Protein AF-A0A966M4C4-F1 (afdb_monomer)

Sequence (434 aa):
MLRVFVLSLILLPLNIVADAFLSSPKLSLNSQGERVIEFKIQSARISDEDIILKEYKSNELLNQENISYTLLEDFSSYKTYSIVLNNSYDGNYFNFKLVIEDQISKDIFIFLPSKLKSSSKKPKPTQVYKPAIIEKSNDVPPMEILPAAKEIKKELRVIKANEITTMWSLASNIKTDMSDASIYQIMWSIYLGNKNAFIDGNINLVRNDKDLIIPSYSSIYETSHTEAKASILAMNESYSLSIAPAVKSLLVLTAPKIIEAPEQKVKEIVDEDEAKQLDINNEELNDPADIIKNNTKTLEMAFESKVAEELIKETEDIKPADVQEFGLMDLLFVAFVSILSGILIAIQLKSRQTKKIDYDFDEAPDTSSSVAGLPKGLSITNNEEEQQLDLAVTYFEMGDLENSKSILDELMKSSQSDKIKNNAKALLDKFSEK

pLDDT: mean 70.73, std 21.39, range [30.19, 95.62]

Structure (mmCIF, N/CA/C/O backbone):
data_AF-A0A966M4C4-F1
#
_entry.id   AF-A0A966M4C4-F1
#
loop_
_atom_site.group_PDB
_atom_site.id
_atom_site.type_symbol
_atom_site.label_atom_id
_atom_site.label_alt_id
_atom_site.label_comp_id
_atom_site.label_asym_id
_atom_site.label_entity_id
_atom_site.label_seq_id
_atom_site.pdbx_PDB_ins_code
_atom_site.Cartn_x
_atom_site.Cartn_y
_atom_site.Cartn_z
_atom_site.occupancy
_atom_site.B_iso_or_equiv
_atom_site.auth_seq_id
_atom_site.auth_comp_id
_atom_site.auth_asym_id
_atom_site.auth_atom_id
_atom_site.pdbx_PDB_model_num
ATOM 1 N N . MET A 1 1 ? -69.448 38.906 -26.315 1.00 36.81 1 MET A N 1
ATOM 2 C CA . MET A 1 1 ? -68.223 38.260 -26.834 1.00 36.81 1 MET A CA 1
ATOM 3 C C . MET A 1 1 ? -67.236 38.162 -25.683 1.00 36.81 1 MET A C 1
ATOM 5 O O . MET A 1 1 ? -66.702 39.175 -25.259 1.00 36.81 1 MET A O 1
ATOM 9 N N . LEU A 1 2 ? -67.120 36.968 -25.106 1.00 46.09 2 LEU A N 1
ATOM 10 C CA . LEU A 1 2 ? -66.288 36.638 -23.948 1.00 46.09 2 LEU A CA 1
ATOM 11 C C . LEU A 1 2 ? -64.998 35.982 -24.454 1.00 46.09 2 LEU A C 1
ATOM 13 O O . LEU A 1 2 ? -65.111 35.062 -25.262 1.00 46.09 2 LEU A O 1
ATOM 17 N N . ARG A 1 3 ? -63.833 36.419 -23.950 1.00 43.06 3 ARG A N 1
ATOM 18 C CA . ARG A 1 3 ? -62.638 35.616 -23.591 1.00 43.06 3 ARG A CA 1
ATOM 19 C C . ARG A 1 3 ? -61.363 36.455 -23.712 1.00 43.06 3 ARG A C 1
ATOM 21 O O . ARG A 1 3 ? -60.938 36.785 -24.810 1.00 43.06 3 ARG A O 1
ATOM 28 N N . VAL A 1 4 ? -60.713 36.698 -22.577 1.00 45.41 4 VAL A N 1
ATOM 29 C CA . VAL A 1 4 ? -59.264 36.914 -22.514 1.00 45.41 4 VAL A CA 1
ATOM 30 C C . VAL A 1 4 ? -58.734 35.862 -21.549 1.00 45.41 4 VAL A C 1
ATOM 32 O O . VAL A 1 4 ? -59.106 35.837 -20.380 1.00 45.41 4 VAL A O 1
ATOM 35 N N . PHE A 1 5 ? -57.947 34.936 -22.088 1.00 51.53 5 PHE A N 1
ATOM 36 C CA . PHE A 1 5 ? -57.246 33.887 -21.358 1.00 51.53 5 PHE A CA 1
ATOM 37 C C . PHE A 1 5 ? -55.832 34.418 -21.096 1.00 51.53 5 PHE A C 1
ATOM 39 O O . PHE A 1 5 ? -55.098 34.668 -22.049 1.00 51.53 5 PHE A O 1
ATOM 46 N N . VAL A 1 6 ? -55.455 34.618 -19.833 1.00 48.72 6 VAL A N 1
ATOM 47 C CA . VAL A 1 6 ? -54.063 34.898 -19.455 1.00 48.72 6 VAL A CA 1
ATOM 48 C C . VAL A 1 6 ? -53.467 33.593 -18.947 1.00 48.72 6 VAL A C 1
ATOM 50 O O . VAL A 1 6 ? -53.806 33.119 -17.866 1.00 48.72 6 VAL A O 1
ATOM 53 N N . LEU A 1 7 ? -52.614 32.992 -19.773 1.00 48.59 7 LEU A N 1
ATOM 54 C CA . LEU A 1 7 ? -51.811 31.823 -19.442 1.00 48.59 7 LEU A CA 1
ATOM 55 C C . LEU A 1 7 ? -50.504 32.325 -18.803 1.00 48.59 7 LEU A C 1
ATOM 57 O O . LEU A 1 7 ? -49.632 32.824 -19.509 1.00 48.59 7 LEU A O 1
ATOM 61 N N . SER A 1 8 ? -50.378 32.236 -17.477 1.00 47.16 8 SER A N 1
ATOM 62 C CA . SER A 1 8 ? -49.096 32.443 -16.791 1.00 47.16 8 SER A CA 1
ATOM 63 C C . SER A 1 8 ? -48.420 31.087 -16.615 1.00 47.16 8 SER A C 1
ATOM 65 O O . SER A 1 8 ? -48.888 30.239 -15.855 1.00 47.16 8 SER A O 1
ATOM 67 N N . LEU A 1 9 ? -47.362 30.861 -17.392 1.00 51.16 9 LEU A N 1
ATOM 68 C CA . LEU A 1 9 ? -46.548 29.653 -17.376 1.00 51.16 9 LEU A CA 1
ATOM 69 C C . LEU A 1 9 ? -45.576 29.738 -16.188 1.00 51.16 9 LEU A C 1
ATOM 71 O O . LEU A 1 9 ? -44.641 30.537 -16.195 1.00 51.16 9 LEU A O 1
ATOM 75 N N . ILE A 1 10 ? -45.816 28.933 -15.154 1.00 52.44 10 ILE A N 1
ATOM 76 C CA . ILE A 1 10 ? -44.923 28.790 -14.000 1.00 52.44 10 ILE A CA 1
ATOM 77 C C . ILE A 1 10 ? -43.697 27.986 -14.453 1.00 52.44 10 ILE A C 1
ATOM 79 O O . ILE A 1 10 ? -43.761 26.768 -14.605 1.00 52.44 10 ILE A O 1
ATOM 83 N N . LEU A 1 11 ? -42.581 28.675 -14.691 1.00 44.50 11 LEU A N 1
ATOM 84 C CA . LEU A 1 11 ? -41.256 28.073 -14.851 1.00 44.50 11 LEU A CA 1
ATOM 85 C C . LEU A 1 11 ? -40.671 27.825 -13.453 1.00 44.50 11 LEU A C 1
ATOM 87 O O . LEU A 1 11 ? -40.121 28.733 -12.835 1.00 44.50 11 LEU A O 1
ATOM 91 N N . LEU A 1 12 ? -40.816 26.604 -12.940 1.00 46.06 12 LEU A N 1
ATOM 92 C CA . LEU A 1 12 ? -40.075 26.135 -11.766 1.00 46.06 12 LEU A CA 1
ATOM 93 C C . LEU A 1 12 ? -38.690 25.642 -12.224 1.00 46.06 12 LEU A C 1
ATOM 95 O O . LEU A 1 12 ? -38.636 24.716 -13.037 1.00 46.06 12 LEU A O 1
ATOM 99 N N . PRO A 1 13 ? -37.571 26.216 -11.740 1.00 43.03 13 PRO A N 1
ATOM 100 C CA . PRO A 1 13 ? -36.257 25.646 -11.995 1.00 43.03 13 PRO A CA 1
ATOM 101 C C . PRO A 1 13 ? -36.128 24.333 -11.214 1.00 43.03 13 PRO A C 1
ATOM 103 O O . PRO A 1 13 ? -36.072 24.320 -9.985 1.00 43.03 13 PRO A O 1
ATOM 106 N N . LEU A 1 14 ? -36.091 23.214 -11.936 1.00 47.03 14 LEU A N 1
ATOM 107 C CA . LEU A 1 14 ? -35.661 21.930 -11.392 1.00 47.03 14 LEU A CA 1
ATOM 108 C C . LEU A 1 14 ? -34.155 22.028 -11.119 1.00 47.03 14 LEU A C 1
ATOM 110 O O . LEU A 1 14 ? -33.346 21.975 -12.044 1.00 47.03 14 LEU A O 1
ATOM 114 N N . ASN A 1 15 ? -33.776 22.205 -9.853 1.00 41.12 15 ASN A N 1
ATOM 115 C CA . ASN A 1 15 ? -32.393 22.024 -9.429 1.00 41.12 15 ASN A CA 1
ATOM 116 C C . ASN A 1 15 ? -32.088 20.523 -9.467 1.00 41.12 15 ASN A C 1
ATOM 118 O O . ASN A 1 15 ? -32.506 19.773 -8.589 1.00 41.12 15 ASN A O 1
ATOM 122 N N . ILE A 1 16 ? -31.397 20.085 -10.516 1.00 52.75 16 ILE A N 1
ATOM 123 C CA . ILE A 1 16 ? -30.796 18.753 -10.577 1.00 52.75 16 ILE A CA 1
ATOM 124 C C . ILE A 1 16 ? -29.591 18.796 -9.632 1.00 52.75 16 ILE A C 1
ATOM 126 O O . ILE A 1 16 ? -28.556 19.365 -9.973 1.00 52.75 16 ILE A O 1
ATOM 130 N N . VAL A 1 17 ? -29.750 18.261 -8.422 1.00 50.97 17 VAL A N 1
ATOM 131 C CA . VAL A 1 17 ? -28.631 18.015 -7.507 1.00 50.97 17 VAL A CA 1
ATOM 132 C C . VAL A 1 17 ? -27.940 16.750 -8.004 1.00 50.97 17 VAL A C 1
ATOM 134 O O . VAL A 1 17 ? -28.539 15.677 -8.013 1.00 50.97 17 VAL A O 1
ATOM 137 N N . ALA A 1 18 ? -26.717 16.889 -8.508 1.00 51.78 18 ALA A N 1
ATOM 138 C CA . ALA A 1 18 ? -25.854 15.746 -8.760 1.00 51.78 18 ALA A CA 1
ATOM 139 C C . ALA A 1 18 ? -25.181 15.380 -7.433 1.00 51.78 18 ALA A C 1
ATOM 141 O O . ALA A 1 18 ? -24.533 16.243 -6.844 1.00 51.78 18 ALA A O 1
ATOM 142 N N . ASP A 1 19 ? -25.341 14.138 -6.970 1.00 60.06 19 ASP A N 1
ATOM 143 C CA . ASP A 1 19 ? -24.569 13.621 -5.837 1.00 60.06 19 ASP A CA 1
ATOM 144 C C . ASP A 1 19 ? -23.073 13.746 -6.155 1.00 60.06 19 ASP A C 1
ATOM 146 O O . ASP A 1 19 ? -22.609 13.262 -7.194 1.00 60.06 19 ASP A O 1
ATOM 150 N N . ALA A 1 20 ? -22.307 14.400 -5.279 1.00 68.25 20 ALA A N 1
ATOM 151 C CA . ALA A 1 20 ? -20.859 14.422 -5.410 1.00 68.25 20 ALA A CA 1
ATOM 152 C C . ALA A 1 20 ? -20.290 13.008 -5.216 1.00 68.25 20 ALA A C 1
ATOM 154 O O . ALA A 1 20 ? -20.501 12.363 -4.187 1.00 68.25 20 ALA A O 1
ATOM 155 N N . PHE A 1 21 ? -19.508 12.535 -6.189 1.00 82.25 21 PHE A N 1
ATOM 156 C CA . PHE A 1 21 ? -18.785 11.267 -6.074 1.00 82.25 21 PHE A CA 1
ATOM 157 C C . PHE A 1 21 ? -17.335 11.505 -5.654 1.00 82.25 21 PHE A C 1
ATOM 159 O O . PHE A 1 21 ? -16.600 12.244 -6.310 1.00 82.25 21 PHE A O 1
ATOM 166 N N . LEU A 1 22 ? -16.916 10.828 -4.582 1.00 89.06 22 LEU A N 1
ATOM 167 C CA . LEU A 1 22 ? -15.533 10.788 -4.105 1.00 89.06 22 LEU A CA 1
ATOM 168 C C . LEU A 1 22 ? -14.863 9.476 -4.530 1.00 89.06 22 LEU A C 1
ATOM 170 O O . LEU A 1 22 ? -15.361 8.397 -4.193 1.00 89.06 22 LEU A O 1
ATOM 174 N N . SER A 1 23 ? -13.726 9.559 -5.222 1.00 90.25 23 SER A N 1
ATOM 175 C CA . SER A 1 23 ? -12.918 8.386 -5.571 1.00 90.25 23 SER A CA 1
ATOM 176 C C . SER A 1 23 ? -12.202 7.783 -4.362 1.00 90.25 23 SER A C 1
ATOM 178 O O . SER A 1 23 ? -12.047 8.412 -3.316 1.00 90.25 23 SER A O 1
ATOM 180 N N . SER A 1 24 ? -11.670 6.573 -4.532 1.00 88.94 24 SER A N 1
ATOM 181 C CA . SER A 1 24 ? -10.646 6.045 -3.629 1.00 88.94 24 SER A CA 1
ATOM 182 C C . SER A 1 24 ? -9.405 6.958 -3.606 1.00 88.94 24 SER A C 1
ATOM 184 O O . SER A 1 24 ? -9.109 7.589 -4.630 1.00 88.94 24 SER A O 1
ATOM 186 N N . PRO A 1 25 ? -8.682 7.022 -2.472 1.00 93.12 25 PRO A N 1
ATOM 187 C CA . PRO A 1 25 ? -7.462 7.810 -2.349 1.00 93.12 25 PRO A CA 1
ATOM 188 C C . PRO A 1 25 ? -6.339 7.226 -3.206 1.00 93.12 25 PRO A C 1
ATOM 190 O O . PRO A 1 25 ? -6.104 6.016 -3.209 1.00 93.12 25 PRO A O 1
ATOM 193 N N . LYS A 1 26 ? -5.600 8.097 -3.886 1.00 94.12 26 LYS A N 1
ATOM 194 C CA . LYS A 1 26 ? -4.348 7.772 -4.561 1.00 94.12 26 LYS A CA 1
ATOM 195 C C . LYS A 1 26 ? -3.187 8.291 -3.722 1.00 94.12 26 LYS A C 1
ATOM 197 O O . LYS A 1 26 ? -3.125 9.469 -3.388 1.00 94.12 26 LYS A O 1
ATOM 202 N N . LEU A 1 27 ? -2.262 7.396 -3.398 1.00 93.00 27 LEU A N 1
ATOM 203 C CA . LEU A 1 27 ? -1.101 7.702 -2.572 1.00 93.00 27 LEU A CA 1
ATOM 204 C C . LEU A 1 27 ? 0.145 7.855 -3.429 1.00 93.00 27 LEU A C 1
ATOM 206 O O . LEU A 1 27 ? 0.403 7.039 -4.315 1.00 93.00 27 LEU A O 1
ATOM 210 N N . SER A 1 28 ? 0.936 8.885 -3.152 1.00 91.56 28 SER A N 1
ATOM 211 C CA . SER A 1 28 ? 2.214 9.097 -3.829 1.00 91.56 28 SER A CA 1
ATOM 212 C C . SER A 1 28 ? 3.200 9.889 -2.970 1.00 91.56 28 SER A C 1
ATOM 214 O O . SER A 1 28 ? 2.861 10.351 -1.880 1.00 91.56 28 SER A O 1
ATOM 216 N N . LEU A 1 29 ? 4.433 10.021 -3.463 1.00 89.62 29 LEU A N 1
ATOM 217 C CA . LEU A 1 29 ? 5.440 10.928 -2.920 1.00 89.62 29 LEU A CA 1
ATOM 218 C C . LEU A 1 29 ? 5.648 12.070 -3.915 1.00 89.62 29 LEU A C 1
ATOM 220 O O . LEU A 1 29 ? 5.792 11.813 -5.114 1.00 89.62 29 LEU A O 1
ATOM 224 N N . ASN A 1 30 ? 5.678 13.312 -3.434 1.00 86.69 30 ASN A N 1
ATOM 225 C CA . ASN A 1 30 ? 6.023 14.449 -4.284 1.00 86.69 30 ASN A CA 1
ATOM 226 C C . ASN A 1 30 ? 7.547 14.535 -4.511 1.00 86.69 30 ASN A C 1
ATOM 228 O O . ASN A 1 30 ? 8.328 13.740 -3.984 1.00 86.69 30 ASN A O 1
ATOM 232 N N . SER A 1 31 ? 7.996 15.527 -5.285 1.00 84.31 31 SER A N 1
ATOM 233 C CA . SER A 1 31 ? 9.425 15.726 -5.570 1.00 84.31 31 SER A CA 1
ATOM 234 C C . SER A 1 31 ? 10.279 16.032 -4.331 1.00 84.31 31 SER A C 1
ATOM 236 O O . SER A 1 31 ? 11.495 15.895 -4.396 1.00 84.31 31 SER A O 1
ATOM 238 N N . GLN 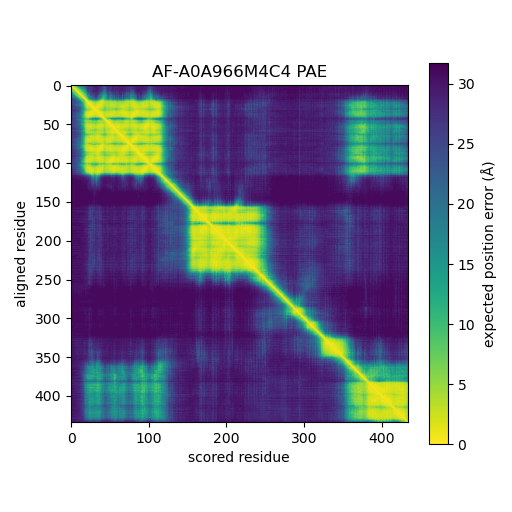A 1 32 ? 9.661 16.457 -3.224 1.00 84.06 32 GLN A N 1
ATOM 239 C CA . GLN A 1 32 ? 10.311 16.732 -1.937 1.00 84.06 32 GLN A CA 1
ATOM 240 C C . GLN A 1 32 ? 10.278 15.524 -0.984 1.00 84.06 32 GLN A C 1
ATOM 242 O O . GLN A 1 32 ? 10.713 15.628 0.163 1.00 84.06 32 GLN A O 1
ATOM 247 N N . GLY A 1 33 ? 9.753 14.379 -1.435 1.00 83.25 33 GLY A N 1
ATOM 248 C CA . GLY A 1 33 ? 9.577 13.188 -0.604 1.00 83.25 33 GLY A CA 1
ATOM 249 C C . GLY A 1 33 ? 8.435 13.294 0.413 1.00 83.25 33 GLY A C 1
ATOM 250 O O . GLY A 1 33 ? 8.316 12.420 1.273 1.00 83.25 33 GLY A O 1
ATOM 251 N N . GLU A 1 34 ? 7.589 14.325 0.321 1.00 89.50 34 GLU A N 1
ATOM 252 C CA . GLU A 1 34 ? 6.391 14.451 1.151 1.00 89.50 34 GLU A CA 1
ATOM 253 C C . GLU A 1 34 ? 5.305 13.502 0.649 1.00 89.50 34 GLU A C 1
ATOM 255 O O . GLU A 1 34 ? 5.191 13.213 -0.547 1.00 89.50 34 GLU A O 1
ATOM 260 N N . ARG A 1 35 ? 4.484 13.017 1.577 1.00 92.56 35 ARG A N 1
ATOM 261 C CA . ARG A 1 35 ? 3.415 12.063 1.281 1.00 92.56 35 ARG A CA 1
ATOM 262 C C . ARG A 1 35 ? 2.167 12.807 0.836 1.00 92.56 35 ARG A C 1
ATOM 264 O O . ARG A 1 35 ? 1.717 13.711 1.533 1.00 92.56 35 ARG A O 1
ATOM 271 N N . VAL A 1 36 ? 1.615 12.398 -0.301 1.00 95.06 36 VAL A N 1
ATOM 272 C CA . VAL A 1 36 ? 0.445 13.018 -0.929 1.00 95.06 36 VAL A CA 1
ATOM 273 C C . VAL A 1 36 ? -0.710 12.026 -0.942 1.00 95.06 36 VAL A C 1
ATOM 275 O O . VAL A 1 36 ? -0.560 10.907 -1.443 1.00 95.06 36 VAL A O 1
ATOM 278 N N . ILE A 1 37 ? -1.855 12.458 -0.412 1.00 95.62 37 ILE A N 1
ATOM 279 C CA . ILE A 1 37 ? -3.134 11.746 -0.456 1.00 95.62 37 ILE A CA 1
ATOM 280 C C . ILE A 1 37 ? -4.061 12.512 -1.403 1.00 95.62 37 ILE A C 1
ATOM 282 O O . ILE A 1 37 ? -4.521 13.595 -1.058 1.00 95.62 37 ILE A O 1
ATOM 286 N N . GLU A 1 38 ? -4.329 11.965 -2.585 1.00 95.50 38 GLU A N 1
ATOM 287 C CA . GLU A 1 38 ? -5.133 12.608 -3.634 1.00 95.50 38 GLU A CA 1
ATOM 288 C C . GLU A 1 38 ? -6.503 11.930 -3.777 1.00 95.50 38 GLU A C 1
ATOM 290 O O . GLU A 1 38 ? -6.597 10.707 -3.901 1.00 95.50 38 GLU A O 1
ATOM 295 N N . PHE A 1 39 ? -7.568 12.725 -3.823 1.00 93.44 39 PHE A N 1
ATOM 296 C CA . PHE A 1 39 ? -8.930 12.296 -4.132 1.00 93.44 39 PHE A CA 1
ATOM 297 C C . PHE A 1 39 ? -9.411 12.960 -5.411 1.00 93.44 39 PHE A C 1
ATOM 299 O O . PHE A 1 39 ? -9.146 14.136 -5.633 1.00 93.44 39 PHE A O 1
ATOM 306 N N . LYS A 1 40 ? -10.194 12.248 -6.220 1.00 92.75 40 LYS A N 1
ATOM 307 C CA . LYS A 1 40 ? -10.980 12.853 -7.297 1.00 92.75 40 LYS A CA 1
ATOM 308 C C . LYS A 1 40 ? -12.403 13.069 -6.814 1.00 92.75 40 LYS A C 1
ATOM 310 O O . LYS A 1 40 ? -13.040 12.133 -6.328 1.00 92.75 40 LYS A O 1
ATOM 315 N N . ILE A 1 41 ? -12.893 14.287 -6.985 1.00 90.19 41 ILE A N 1
ATOM 316 C CA . ILE A 1 41 ? -14.248 14.689 -6.637 1.00 90.19 41 ILE A CA 1
ATOM 317 C C . ILE A 1 41 ? -14.975 15.067 -7.924 1.00 90.19 41 ILE A C 1
ATOM 319 O O . ILE A 1 41 ? -14.596 16.005 -8.626 1.00 90.19 41 ILE A O 1
ATOM 323 N N . GLN A 1 42 ? -16.026 14.325 -8.253 1.00 85.44 42 GLN A N 1
ATOM 324 C CA . GLN A 1 42 ? -16.924 14.668 -9.351 1.00 85.44 42 GLN A CA 1
ATOM 325 C C . GLN A 1 42 ? -18.062 15.517 -8.790 1.00 85.44 42 GLN A C 1
ATOM 327 O O . GLN A 1 42 ? -19.091 14.992 -8.375 1.00 85.44 42 GLN A O 1
ATOM 332 N N . SER A 1 43 ? -17.850 16.832 -8.741 1.00 70.88 43 SER A N 1
ATOM 333 C CA . SER A 1 43 ? -18.888 17.814 -8.425 1.00 70.88 43 SER A CA 1
ATOM 334 C C . SER A 1 43 ? -18.611 19.129 -9.149 1.00 70.88 43 SER A C 1
ATOM 336 O O . SER A 1 43 ? -17.469 19.578 -9.234 1.00 70.88 43 SER A O 1
ATOM 338 N N . ALA A 1 44 ? -19.660 19.741 -9.700 1.00 62.72 44 ALA A N 1
ATOM 339 C CA . ALA A 1 44 ? -19.542 20.907 -10.574 1.00 62.72 44 ALA A CA 1
ATOM 340 C C . ALA A 1 44 ? -19.334 22.239 -9.825 1.00 62.72 44 ALA A C 1
ATOM 342 O O . ALA A 1 44 ? -19.077 23.250 -10.476 1.00 62.72 44 ALA A O 1
ATOM 343 N N . ARG A 1 45 ? -19.497 22.277 -8.491 1.00 73.50 45 ARG A N 1
ATOM 344 C CA . ARG A 1 45 ? -19.595 23.536 -7.721 1.00 73.50 45 ARG A CA 1
ATOM 345 C C . ARG A 1 45 ? -18.888 23.538 -6.359 1.00 73.50 45 ARG A C 1
ATOM 347 O O . ARG A 1 45 ? -19.296 24.293 -5.496 1.00 73.50 45 ARG A O 1
ATOM 354 N N . ILE A 1 46 ? -17.851 22.729 -6.165 1.00 82.62 46 ILE A N 1
ATOM 355 C CA . ILE A 1 46 ? -17.085 22.751 -4.906 1.00 82.62 46 ILE A CA 1
ATOM 356 C C . ILE A 1 46 ? -15.920 23.750 -4.970 1.00 82.62 46 ILE A C 1
ATOM 358 O O . ILE A 1 46 ? -15.227 23.856 -5.994 1.00 82.62 46 ILE A O 1
ATOM 362 N N . SER A 1 47 ? -15.714 24.461 -3.869 1.00 84.62 47 SER A N 1
ATOM 363 C CA . SER A 1 47 ? -14.593 25.356 -3.589 1.00 84.62 47 SER A CA 1
ATOM 364 C C . SER A 1 47 ? -13.755 24.835 -2.413 1.00 84.62 47 SER A C 1
ATOM 366 O O . SER A 1 47 ? -14.137 23.873 -1.748 1.00 84.62 47 SER A O 1
ATOM 368 N N . ASP A 1 48 ? -12.602 25.455 -2.155 1.00 82.69 48 ASP A N 1
ATOM 369 C CA . ASP A 1 48 ? -11.714 25.064 -1.047 1.00 82.69 48 ASP A CA 1
ATOM 370 C C . ASP A 1 48 ? -12.386 25.186 0.323 1.00 82.69 48 ASP A C 1
ATOM 372 O O . ASP A 1 48 ? -12.149 24.358 1.200 1.00 82.69 48 ASP A O 1
ATOM 376 N N . GLU A 1 49 ? -13.239 26.196 0.502 1.00 85.69 49 GLU A N 1
ATOM 377 C CA . GLU A 1 49 ? -13.927 26.469 1.771 1.00 85.69 49 GLU A CA 1
ATOM 378 C C . GLU A 1 49 ? -14.967 25.393 2.116 1.00 85.69 49 GLU A C 1
ATOM 380 O O . GLU A 1 49 ? -15.309 25.203 3.284 1.00 85.69 49 GLU A O 1
ATOM 385 N N . ASP A 1 50 ? -15.421 24.648 1.109 1.00 89.12 50 ASP A N 1
ATOM 386 C CA . ASP A 1 50 ? -16.440 23.613 1.249 1.00 89.12 50 ASP A CA 1
ATOM 387 C C . ASP A 1 50 ? -15.869 22.284 1.762 1.00 89.12 50 ASP A C 1
ATOM 389 O O . ASP A 1 50 ? -16.627 21.385 2.143 1.00 89.12 50 ASP A O 1
ATOM 393 N N . ILE A 1 51 ? -14.537 22.137 1.763 1.00 90.94 51 ILE A N 1
ATOM 394 C CA . ILE A 1 51 ? -13.840 20.910 2.145 1.00 90.94 51 ILE A CA 1
ATOM 395 C C . ILE A 1 51 ? -13.256 21.064 3.547 1.00 90.94 51 ILE A C 1
ATOM 397 O O . ILE A 1 51 ? -12.306 21.808 3.783 1.00 90.94 51 ILE A O 1
ATOM 401 N N . ILE A 1 52 ? -13.789 20.289 4.487 1.00 92.88 52 ILE A N 1
ATOM 402 C CA . ILE A 1 52 ? -13.391 20.327 5.892 1.00 92.88 52 ILE A CA 1
ATOM 403 C C . ILE A 1 52 ? -12.789 18.981 6.291 1.00 92.88 52 ILE A C 1
ATOM 405 O O . ILE A 1 52 ? -13.419 17.927 6.163 1.00 92.88 52 ILE A O 1
ATOM 409 N N . LEU A 1 53 ? -11.575 19.034 6.840 1.00 94.12 53 LEU A N 1
ATOM 410 C CA . LEU A 1 53 ? -10.924 17.898 7.483 1.00 94.12 53 LEU A CA 1
ATOM 411 C C . LEU A 1 53 ? -11.229 17.904 8.980 1.00 94.12 53 LEU A C 1
ATOM 413 O O . LEU A 1 53 ? -10.940 18.866 9.694 1.00 94.12 53 LEU A O 1
ATOM 417 N N . LYS A 1 54 ? -11.815 16.809 9.451 1.00 93.88 54 LYS A N 1
ATOM 418 C CA . LYS A 1 54 ? -12.151 16.572 10.855 1.00 93.88 54 LYS A CA 1
ATOM 419 C C . LYS A 1 54 ? -11.360 15.395 11.404 1.00 93.88 54 LYS A C 1
ATOM 421 O O . LYS A 1 54 ? -10.830 14.578 10.648 1.00 93.88 54 LYS A O 1
ATOM 426 N N . GLU A 1 55 ? -11.287 15.303 12.720 1.00 92.00 55 GLU A N 1
ATOM 427 C CA . GLU A 1 55 ? -10.736 14.132 13.384 1.00 92.00 55 GLU A CA 1
ATOM 428 C C . GLU A 1 55 ? -11.550 12.871 13.050 1.00 92.00 55 GLU A C 1
ATOM 430 O O . GLU A 1 55 ? -12.770 12.910 12.856 1.00 92.00 55 GLU A O 1
ATOM 435 N N . TYR A 1 56 ? -10.860 11.735 12.952 1.00 91.69 56 TYR A N 1
ATOM 436 C CA . TYR A 1 56 ? -11.463 10.456 12.586 1.00 91.69 56 TYR A CA 1
ATOM 437 C C . TYR A 1 56 ? -12.567 10.054 13.575 1.00 91.69 56 TYR A C 1
ATOM 439 O O . TYR A 1 56 ? -12.344 10.046 14.785 1.00 91.69 56 TYR A O 1
ATOM 447 N N . LYS A 1 57 ? -13.762 9.714 13.067 1.00 88.56 57 LYS A N 1
ATOM 448 C CA . LYS A 1 57 ? -14.958 9.391 13.8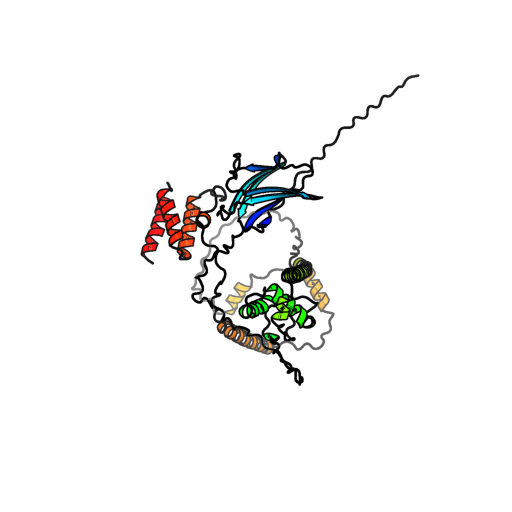70 1.00 88.56 57 LYS A CA 1
ATOM 449 C C . LYS A 1 57 ? -15.383 10.488 14.856 1.00 88.56 57 LYS A C 1
ATOM 451 O O . LYS A 1 57 ? -16.148 10.224 15.782 1.00 88.56 57 LYS A O 1
ATOM 456 N N . SER A 1 58 ? -14.938 11.721 14.638 1.00 89.44 58 SER A N 1
ATOM 457 C CA . SER A 1 58 ? -15.242 12.879 15.473 1.00 89.44 58 SER A CA 1
ATOM 458 C C . SER A 1 58 ? -15.830 14.012 14.626 1.00 89.44 58 SER A C 1
ATOM 460 O O . SER A 1 58 ? -15.864 13.967 13.392 1.00 89.44 58 SER A O 1
ATOM 462 N N . ASN A 1 59 ? -16.382 15.019 15.299 1.00 89.69 59 ASN A N 1
ATOM 463 C CA . ASN A 1 59 ? -16.820 16.263 14.667 1.00 89.69 59 ASN A CA 1
ATOM 464 C C . ASN A 1 59 ? -15.841 17.421 14.909 1.00 89.69 59 ASN A C 1
ATOM 466 O O . ASN A 1 59 ? -16.079 18.515 14.397 1.00 89.69 59 ASN A O 1
ATOM 470 N N . GLU A 1 60 ? -14.768 17.176 15.661 1.00 93.12 60 GLU A N 1
ATOM 471 C CA . GLU A 1 60 ? -13.698 18.136 15.930 1.00 93.12 60 GLU A CA 1
ATOM 472 C C . GLU A 1 60 ? -12.846 18.374 14.678 1.00 93.12 60 GLU A C 1
ATOM 474 O O . GLU A 1 60 ? -12.720 17.497 13.821 1.00 93.12 60 GLU A O 1
ATOM 479 N N . LEU A 1 61 ? -12.303 19.585 14.536 1.00 92.94 61 LEU A N 1
ATOM 480 C CA . LEU A 1 61 ? -11.442 19.935 13.406 1.00 92.94 61 LEU A CA 1
ATOM 481 C C . LEU A 1 61 ? -10.102 19.212 13.523 1.00 92.94 61 LEU A C 1
ATOM 483 O O . LEU A 1 61 ? -9.523 19.141 14.602 1.00 92.94 61 LEU A O 1
ATOM 487 N N . LEU A 1 62 ? -9.598 18.713 12.396 1.00 92.06 62 LEU A N 1
ATOM 488 C CA . LEU A 1 62 ? -8.319 18.022 12.366 1.00 92.06 62 LEU A CA 1
ATOM 489 C C . LEU A 1 62 ? -7.172 19.004 12.639 1.00 92.06 62 LEU A C 1
ATOM 491 O O . LEU A 1 62 ? -7.092 20.064 12.015 1.00 92.06 62 LEU A O 1
ATOM 495 N N . ASN A 1 63 ? -6.250 18.622 13.524 1.00 88.19 63 ASN A N 1
ATOM 496 C CA . ASN A 1 63 ? -5.030 19.389 13.758 1.00 88.19 63 ASN A CA 1
ATOM 497 C C . ASN A 1 63 ? -4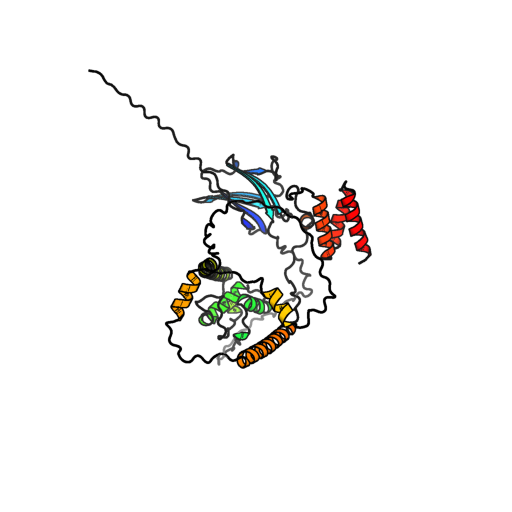.184 19.477 12.468 1.00 88.19 63 ASN A C 1
ATOM 499 O O . ASN A 1 63 ? -3.806 18.461 11.877 1.00 88.19 63 ASN A O 1
ATOM 503 N N . GLN A 1 64 ? -3.866 20.705 12.048 1.00 86.44 64 GLN A N 1
ATOM 504 C CA . GLN A 1 64 ? -3.121 20.993 10.822 1.00 86.44 64 GLN A CA 1
ATOM 505 C C . GLN A 1 64 ? -1.596 20.856 10.965 1.00 86.44 64 GLN A C 1
ATOM 507 O O . GLN A 1 64 ? -0.910 20.885 9.954 1.00 86.44 64 GLN A O 1
ATOM 512 N N . GLU A 1 65 ? -1.039 20.647 12.164 1.00 88.38 65 GLU A N 1
ATOM 513 C CA . GLU A 1 65 ? 0.419 20.518 12.384 1.00 88.38 65 GLU A CA 1
ATOM 514 C C . GLU A 1 65 ? 1.079 19.422 11.525 1.00 88.38 65 GLU A C 1
ATOM 516 O O . GLU A 1 65 ? 2.230 19.544 11.099 1.00 88.38 65 GLU A O 1
ATOM 521 N N . ASN A 1 66 ? 0.328 18.355 11.243 1.00 89.38 66 ASN A N 1
ATOM 522 C CA . ASN A 1 66 ? 0.785 17.214 10.450 1.00 89.38 66 ASN A CA 1
ATOM 523 C C . ASN A 1 66 ? 0.589 17.409 8.936 1.00 89.38 66 ASN A C 1
ATOM 525 O O . ASN A 1 66 ? 1.053 16.583 8.146 1.00 89.38 66 ASN A O 1
ATOM 529 N N . ILE A 1 67 ? -0.086 18.483 8.522 1.00 92.56 67 ILE A N 1
ATOM 530 C CA . ILE A 1 67 ? -0.409 18.800 7.131 1.00 92.56 67 ILE A CA 1
ATOM 531 C C . ILE A 1 67 ? 0.489 19.955 6.683 1.00 92.56 67 ILE A C 1
ATOM 533 O O . ILE A 1 67 ? 0.520 21.015 7.295 1.00 92.56 67 ILE A O 1
ATOM 537 N N . SER A 1 68 ? 1.232 19.741 5.599 1.00 92.19 68 SER A N 1
ATOM 538 C CA . SER A 1 68 ? 2.032 20.778 4.942 1.00 92.19 68 SER A CA 1
ATOM 539 C C . SER A 1 68 ? 1.105 21.768 4.231 1.00 92.19 68 SER A C 1
ATOM 541 O O . SER A 1 68 ? 1.140 22.966 4.497 1.00 92.19 68 SER A O 1
ATOM 543 N N . TYR A 1 69 ? 0.221 21.258 3.368 1.00 92.88 69 TYR A N 1
ATOM 544 C CA . TYR A 1 69 ? -0.823 22.039 2.705 1.00 92.88 69 TYR A CA 1
ATOM 545 C C . TYR A 1 69 ? -1.908 21.126 2.125 1.00 92.88 69 TYR A C 1
ATOM 547 O O . TYR A 1 69 ? -1.716 19.916 1.967 1.00 92.88 69 TYR A O 1
ATOM 555 N N . THR A 1 70 ? -3.042 21.725 1.773 1.00 93.69 70 THR A N 1
ATOM 556 C CA . THR A 1 70 ? -4.075 21.095 0.947 1.00 93.69 70 THR A CA 1
ATOM 557 C C . THR A 1 70 ? -4.176 21.832 -0.383 1.00 93.69 70 THR A C 1
ATOM 559 O O . THR A 1 70 ? -3.893 23.027 -0.449 1.00 93.69 70 THR A O 1
ATOM 562 N N . LEU A 1 71 ? -4.544 21.126 -1.448 1.00 92.38 71 LEU A N 1
ATOM 563 C CA . LEU A 1 71 ? -4.649 21.688 -2.793 1.00 92.38 71 LEU A CA 1
ATOM 564 C C . LEU A 1 71 ? -5.885 21.135 -3.500 1.00 92.38 71 LEU A C 1
ATOM 566 O O . LEU A 1 71 ? -6.022 19.917 -3.602 1.00 92.38 71 LEU A O 1
ATOM 570 N N . LEU A 1 72 ? -6.745 22.018 -4.008 1.00 92.62 72 LEU A N 1
ATOM 571 C CA . LEU A 1 72 ? -7.820 21.671 -4.934 1.00 92.62 72 LEU A CA 1
ATOM 572 C C . LEU A 1 72 ? -7.431 22.113 -6.347 1.00 92.62 72 LEU A C 1
ATOM 574 O O . LEU A 1 72 ? -7.123 23.283 -6.572 1.00 92.62 72 LEU A O 1
ATOM 578 N N . GLU A 1 73 ? -7.453 21.194 -7.305 1.00 90.19 73 GLU A N 1
ATOM 579 C CA . GLU A 1 73 ? -7.194 21.512 -8.710 1.00 90.19 73 GLU A CA 1
ATOM 580 C C . GLU A 1 73 ? -8.411 21.195 -9.572 1.00 90.19 73 GLU A C 1
ATOM 582 O O . GLU A 1 73 ? -9.054 20.149 -9.435 1.00 90.19 73 GLU A O 1
ATOM 587 N N . ASP A 1 74 ? -8.692 22.094 -10.510 1.00 90.00 74 ASP A N 1
ATOM 588 C CA . ASP A 1 74 ? -9.869 22.020 -11.362 1.00 90.00 74 ASP A CA 1
ATOM 589 C C . ASP A 1 74 ? -9.539 21.382 -12.711 1.00 90.00 74 ASP A C 1
ATOM 591 O O . ASP A 1 74 ? -8.759 21.914 -13.502 1.00 90.00 74 ASP A O 1
ATOM 595 N N . PHE A 1 75 ? -10.193 20.257 -13.006 1.00 87.44 75 PHE A N 1
ATOM 596 C CA . PHE A 1 75 ? -10.160 19.617 -14.317 1.00 87.44 75 PHE A CA 1
ATOM 597 C C . PHE A 1 75 ? -11.523 19.720 -15.006 1.00 87.44 75 PHE A C 1
ATOM 599 O O . PHE A 1 75 ? -12.550 20.027 -14.405 1.00 87.44 75 PHE A O 1
ATOM 606 N N . SER A 1 76 ? -11.546 19.421 -16.305 1.00 82.69 76 SER A N 1
ATOM 607 C CA . SER A 1 76 ? -12.741 19.561 -17.148 1.00 82.69 76 SER A CA 1
ATOM 608 C C . SER A 1 76 ? -13.948 18.726 -16.702 1.00 82.69 76 SER A C 1
ATOM 610 O O . SER A 1 76 ? -15.075 19.068 -17.047 1.00 82.69 76 SER A O 1
ATOM 612 N N . SER A 1 77 ? -13.731 17.625 -15.978 1.00 84.81 77 SER A N 1
ATOM 613 C CA . SER A 1 77 ? -14.781 16.666 -15.588 1.00 84.81 77 SER A CA 1
ATOM 614 C C . SER A 1 77 ? -14.777 16.284 -14.104 1.00 84.81 77 SER A C 1
ATOM 616 O O . SER A 1 77 ? -15.671 15.571 -13.654 1.00 84.81 77 SER A O 1
ATOM 618 N N . TYR A 1 78 ? -13.777 16.727 -13.344 1.00 89.31 78 TYR A N 1
ATOM 619 C CA . TYR A 1 78 ? -13.623 16.451 -11.917 1.00 89.31 78 TYR A CA 1
ATOM 620 C C . TYR A 1 78 ? -12.673 17.478 -11.299 1.00 89.31 78 TYR A C 1
ATOM 622 O O . TYR A 1 78 ? -11.989 18.205 -12.012 1.00 89.31 78 TYR A O 1
ATOM 630 N N . LYS A 1 79 ? -12.589 17.499 -9.975 1.00 90.00 79 LYS A N 1
ATOM 631 C CA . LYS A 1 79 ? -11.575 18.243 -9.227 1.00 90.00 79 LYS A CA 1
ATOM 632 C C . LYS A 1 79 ? -10.695 17.266 -8.457 1.00 90.00 79 LYS A C 1
ATOM 634 O O . LYS A 1 79 ? -11.180 16.197 -8.079 1.00 90.00 79 LYS A O 1
ATOM 639 N N . THR A 1 80 ? -9.416 17.564 -8.264 1.00 92.50 80 THR A N 1
ATOM 640 C CA . THR A 1 80 ? -8.549 16.776 -7.372 1.00 92.50 80 THR A CA 1
ATOM 641 C C . THR A 1 80 ? -8.369 17.510 -6.070 1.00 92.50 80 THR A C 1
ATOM 643 O O . THR A 1 80 ? -8.031 18.681 -6.080 1.00 92.50 80 THR A O 1
ATOM 646 N N . TYR A 1 81 ? -8.571 16.820 -4.956 1.00 94.31 81 TYR A N 1
ATOM 647 C CA . TYR A 1 81 ? -8.243 17.333 -3.637 1.00 94.31 81 TYR A CA 1
ATOM 648 C C . TYR A 1 81 ? -7.066 16.545 -3.073 1.00 94.31 81 TYR A C 1
ATOM 650 O O . TYR A 1 81 ? -7.164 15.333 -2.869 1.00 94.31 81 TYR A O 1
ATOM 658 N N . SER A 1 82 ? -5.956 17.233 -2.843 1.00 94.69 82 SER A N 1
ATOM 659 C CA . SER A 1 82 ? -4.699 16.666 -2.371 1.00 94.69 82 SER A CA 1
ATOM 660 C C . SER A 1 82 ? -4.394 17.146 -0.960 1.00 94.69 82 SER A C 1
ATOM 662 O O . SER A 1 82 ? -4.370 18.345 -0.702 1.00 94.69 82 SER A O 1
ATOM 664 N N . ILE A 1 83 ? -4.111 16.210 -0.057 1.00 95.56 83 ILE A N 1
ATOM 665 C CA . ILE A 1 83 ? -3.606 16.473 1.293 1.00 95.56 83 ILE A CA 1
ATOM 666 C C . ILE A 1 83 ? -2.128 16.094 1.304 1.00 95.56 83 ILE A C 1
ATOM 668 O O . ILE A 1 83 ? -1.782 14.923 1.117 1.00 95.56 83 ILE A O 1
ATOM 672 N N . VAL A 1 84 ? -1.252 17.076 1.507 1.00 95.12 84 VAL A N 1
ATOM 673 C CA . VAL A 1 84 ? 0.196 16.861 1.581 1.00 95.12 84 VAL A CA 1
ATOM 674 C C . VAL A 1 84 ? 0.624 16.888 3.036 1.00 95.12 84 VAL A C 1
ATOM 676 O O . VAL A 1 84 ? 0.424 17.878 3.734 1.00 95.12 84 VAL A O 1
ATOM 679 N N . LEU A 1 85 ? 1.200 15.787 3.508 1.00 93.75 85 LEU A N 1
ATOM 680 C CA . LEU A 1 85 ? 1.629 15.638 4.895 1.00 93.75 85 LEU A CA 1
ATOM 681 C C . LEU A 1 85 ? 3.029 16.207 5.099 1.00 93.75 85 LEU A C 1
ATOM 683 O O . LEU A 1 85 ? 3.900 16.054 4.242 1.00 93.75 85 LEU A O 1
ATOM 687 N N . ASN A 1 86 ? 3.259 16.800 6.269 1.00 90.00 86 ASN A N 1
ATOM 688 C CA . ASN A 1 86 ? 4.563 17.334 6.640 1.00 90.00 86 ASN A CA 1
ATOM 689 C C . ASN A 1 86 ? 5.634 16.227 6.609 1.00 90.00 86 ASN A C 1
ATOM 691 O O . ASN A 1 86 ? 5.409 15.076 7.008 1.00 90.00 86 ASN A O 1
ATOM 695 N N . ASN A 1 87 ? 6.842 16.574 6.172 1.00 85.62 87 ASN A N 1
ATOM 696 C CA . ASN A 1 87 ? 7.985 15.674 6.243 1.00 85.62 87 ASN A CA 1
ATOM 697 C C . ASN A 1 87 ? 8.334 15.247 7.678 1.00 85.62 87 ASN A C 1
ATOM 699 O O . ASN A 1 87 ? 8.856 14.144 7.833 1.00 85.62 87 ASN A O 1
ATOM 703 N N . SER A 1 88 ? 7.983 16.037 8.699 1.00 85.31 88 SER A N 1
ATOM 704 C CA . SER A 1 88 ? 8.100 15.660 10.117 1.00 85.31 88 SER A CA 1
ATOM 705 C C . SER A 1 88 ? 7.052 14.649 10.591 1.00 85.31 88 SER A C 1
ATOM 707 O O . SER A 1 88 ? 7.232 14.045 11.644 1.00 85.31 88 SER A O 1
ATOM 709 N N . TYR A 1 89 ? 5.953 14.454 9.851 1.00 87.56 89 TYR A N 1
ATOM 710 C CA . TYR A 1 89 ? 4.958 13.454 10.216 1.00 87.56 89 TYR A CA 1
ATOM 711 C C . TYR A 1 89 ? 5.537 12.063 9.969 1.00 87.56 89 TYR A C 1
ATOM 713 O O . TYR A 1 89 ? 5.751 11.681 8.813 1.00 87.56 89 TYR A O 1
ATOM 721 N N . ASP A 1 90 ? 5.769 11.308 11.037 1.00 82.25 90 ASP A N 1
ATOM 722 C CA . ASP A 1 90 ? 6.405 9.987 10.987 1.00 82.25 90 ASP A CA 1
ATOM 723 C C . ASP A 1 90 ? 5.408 8.821 11.006 1.00 82.25 90 ASP A C 1
ATOM 725 O O . ASP A 1 90 ? 5.824 7.681 10.833 1.00 82.25 90 ASP A O 1
ATOM 729 N N . GLY A 1 91 ? 4.102 9.103 11.127 1.00 82.50 91 GLY A N 1
ATOM 730 C CA . GLY A 1 91 ? 3.030 8.101 11.158 1.00 82.50 91 GLY A CA 1
ATOM 731 C C . GLY A 1 91 ? 3.011 7.184 9.934 1.00 82.50 91 GLY A C 1
ATOM 732 O O . GLY A 1 91 ? 3.214 7.654 8.817 1.00 82.50 91 GLY A O 1
ATOM 733 N N . ASN A 1 92 ? 2.727 5.894 10.102 1.00 83.38 92 ASN A N 1
ATOM 734 C CA . ASN A 1 92 ? 2.590 4.942 8.983 1.00 83.38 92 ASN A CA 1
ATOM 735 C C . ASN A 1 92 ? 1.189 4.895 8.368 1.00 83.38 92 ASN A C 1
ATOM 737 O O . ASN A 1 92 ? 0.968 4.254 7.343 1.00 83.38 92 ASN A O 1
ATOM 741 N N . TYR A 1 93 ? 0.241 5.587 8.974 1.00 89.12 93 TYR A N 1
ATOM 742 C CA . TYR A 1 93 ? -1.109 5.761 8.471 1.00 89.12 93 TYR A CA 1
ATOM 743 C C . TYR A 1 93 ? -1.507 7.224 8.626 1.00 89.12 93 TYR A C 1
ATOM 745 O O . TYR A 1 93 ? -0.843 7.978 9.326 1.00 89.12 93 TYR A O 1
ATOM 753 N N . PHE A 1 94 ? -2.598 7.622 7.987 1.00 91.94 94 PHE A N 1
ATOM 754 C CA . PHE A 1 94 ? -3.271 8.883 8.249 1.00 91.94 94 PHE A CA 1
ATOM 755 C C . PHE A 1 94 ? -4.767 8.615 8.328 1.00 91.94 94 PHE A C 1
ATOM 757 O O . PHE A 1 94 ? -5.320 7.894 7.491 1.00 91.94 94 PHE A O 1
ATOM 764 N N . ASN A 1 95 ? -5.412 9.154 9.357 1.00 92.56 95 ASN A N 1
ATOM 765 C CA . ASN A 1 95 ? -6.845 9.019 9.548 1.00 92.56 95 ASN A CA 1
ATOM 766 C C . ASN A 1 95 ? -7.481 10.388 9.746 1.00 92.56 95 ASN A C 1
ATOM 768 O O . ASN A 1 95 ? -6.880 11.298 10.308 1.00 92.56 95 ASN A O 1
ATOM 772 N N . PHE A 1 96 ? -8.670 10.544 9.189 1.00 93.94 96 PHE A N 1
ATOM 773 C CA . PHE A 1 96 ? -9.420 11.786 9.232 1.00 93.94 96 PHE A CA 1
ATOM 774 C C . PHE A 1 96 ? -10.842 11.521 8.763 1.00 93.94 96 PHE A C 1
ATOM 776 O O . PHE A 1 96 ? -11.145 10.488 8.165 1.00 93.94 96 PHE A O 1
ATOM 783 N N . LYS A 1 97 ? -11.718 12.481 9.004 1.00 93.50 97 LYS A N 1
ATOM 784 C CA . LYS A 1 97 ? -13.044 12.529 8.416 1.00 93.50 97 LYS A CA 1
ATOM 785 C C . LYS A 1 97 ? -13.071 13.636 7.373 1.00 93.50 97 LYS A C 1
ATOM 787 O O . LYS A 1 97 ? -12.794 14.792 7.685 1.00 93.50 97 LYS A O 1
ATOM 792 N N . LEU A 1 98 ? -13.382 13.274 6.133 1.00 93.75 98 LEU A N 1
ATOM 793 C CA . LEU A 1 98 ? -13.548 14.215 5.030 1.00 93.75 98 LEU A CA 1
ATOM 794 C C . LEU A 1 98 ? -15.013 14.624 4.941 1.00 93.75 98 LEU A C 1
ATOM 796 O O . LEU A 1 98 ? -15.879 13.766 4.747 1.00 93.75 98 LEU A O 1
ATOM 800 N N . VAL A 1 99 ? -15.273 15.921 5.067 1.00 92.50 99 VAL A N 1
ATOM 801 C CA . VAL A 1 99 ? -16.601 16.509 4.898 1.00 92.50 99 VAL A CA 1
ATOM 802 C C . VAL A 1 99 ? -16.558 17.482 3.723 1.00 92.50 99 VAL A C 1
ATOM 804 O O . VAL A 1 99 ? -15.710 18.367 3.709 1.00 92.50 99 VAL A O 1
ATOM 807 N N . ILE A 1 100 ? -17.438 17.296 2.740 1.00 90.69 100 ILE A N 1
ATOM 808 C CA . ILE A 1 100 ? -17.601 18.190 1.585 1.00 90.69 100 ILE A CA 1
ATOM 809 C C . ILE A 1 100 ? -19.052 18.667 1.594 1.00 90.69 100 ILE A C 1
ATOM 811 O O . ILE A 1 100 ? -19.952 17.887 1.260 1.00 90.69 100 ILE A O 1
ATOM 815 N N . GLU A 1 101 ? -19.260 19.916 2.016 1.00 85.25 101 GLU A N 1
ATOM 816 C CA . GLU A 1 101 ? -20.582 20.487 2.327 1.00 85.25 101 GLU A CA 1
ATOM 817 C C . GLU A 1 101 ? -21.473 19.488 3.112 1.00 85.25 101 GLU A C 1
ATOM 819 O O . GLU A 1 101 ? -21.025 18.852 4.069 1.00 85.25 101 GLU A O 1
ATOM 824 N N . ASP A 1 102 ? -22.722 19.311 2.666 1.00 75.75 102 ASP A N 1
ATOM 825 C CA . ASP A 1 102 ? -23.682 18.313 3.147 1.00 75.75 102 ASP A CA 1
ATOM 826 C C . ASP A 1 102 ? -23.724 17.050 2.261 1.00 75.75 102 ASP A C 1
ATOM 828 O O . ASP A 1 102 ? -24.539 16.154 2.485 1.00 75.75 102 ASP A O 1
ATOM 832 N N . GLN A 1 103 ? -22.870 16.964 1.235 1.00 82.12 103 GLN A N 1
ATOM 833 C CA . GLN A 1 103 ? -22.952 15.917 0.208 1.00 82.12 103 GLN A CA 1
ATOM 834 C C . GLN A 1 103 ? -22.130 14.678 0.573 1.00 82.12 103 GLN A C 1
ATOM 836 O O . GLN A 1 103 ? -22.550 13.547 0.330 1.00 82.12 103 GLN A O 1
ATOM 841 N N . ILE A 1 104 ? -20.939 14.869 1.151 1.00 86.25 104 ILE A N 1
ATOM 842 C CA . ILE A 1 104 ? -20.027 13.772 1.491 1.00 86.25 104 ILE A CA 1
ATOM 843 C C . ILE A 1 104 ? -19.554 13.936 2.930 1.00 86.25 104 ILE A C 1
ATOM 845 O O . ILE A 1 104 ? -19.041 14.980 3.312 1.00 86.25 104 ILE A O 1
ATOM 849 N N . SER A 1 105 ? -19.664 12.864 3.710 1.00 91.50 105 SER A N 1
ATOM 850 C CA . SER A 1 105 ? -19.096 12.754 5.053 1.00 91.50 105 SER A CA 1
ATOM 851 C C . SER A 1 105 ? -18.552 11.340 5.218 1.00 91.50 105 SER A C 1
ATOM 853 O O . SER A 1 105 ? -19.323 10.384 5.319 1.00 91.50 105 SER A O 1
ATOM 855 N N . LYS A 1 106 ? -17.225 11.182 5.144 1.00 90.88 106 LYS A N 1
ATOM 856 C CA . LYS A 1 106 ? -16.569 9.866 5.184 1.00 90.88 106 LYS A CA 1
ATOM 857 C C . LYS A 1 106 ? -15.423 9.838 6.179 1.00 90.88 106 LYS A C 1
ATOM 859 O O . LYS A 1 106 ? -14.510 10.653 6.094 1.00 90.88 106 LYS A O 1
ATOM 864 N N . ASP A 1 107 ? -15.451 8.847 7.062 1.00 91.44 107 ASP A N 1
ATOM 865 C CA . ASP A 1 107 ? -14.314 8.470 7.893 1.00 91.44 107 ASP A CA 1
ATOM 866 C C . ASP A 1 107 ? -13.325 7.658 7.053 1.00 91.44 107 ASP A C 1
ATOM 868 O O . ASP A 1 107 ? -13.675 6.643 6.448 1.00 91.44 107 ASP A O 1
ATOM 872 N N . ILE A 1 108 ? -12.089 8.135 6.985 1.00 91.62 108 ILE A N 1
ATOM 873 C CA . ILE A 1 108 ? -11.049 7.620 6.108 1.00 91.62 108 ILE A CA 1
ATOM 874 C C . ILE A 1 108 ? -9.852 7.221 6.966 1.00 91.62 108 ILE A C 1
AT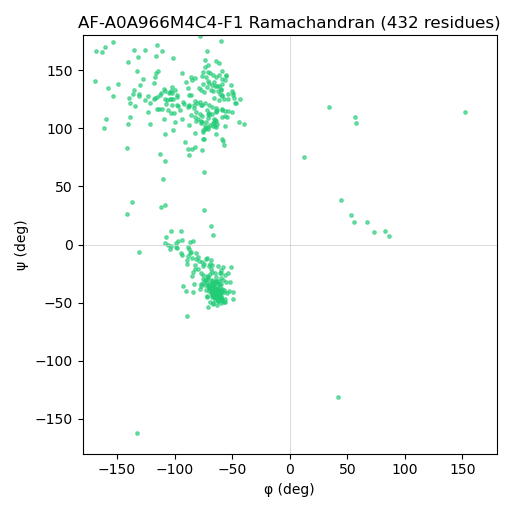OM 876 O O . ILE A 1 108 ? -9.341 8.008 7.760 1.00 91.62 108 ILE A O 1
ATOM 880 N N . PHE A 1 109 ? -9.393 5.988 6.775 1.00 91.19 109 PHE A N 1
ATOM 881 C CA . PHE A 1 109 ? -8.152 5.466 7.332 1.00 91.19 109 PHE A CA 1
ATOM 882 C C . PHE A 1 109 ? -7.307 4.922 6.184 1.00 91.19 109 PHE A C 1
ATOM 884 O O . PHE A 1 109 ? -7.783 4.094 5.405 1.00 91.19 109 PHE A O 1
ATOM 891 N N . ILE A 1 110 ? -6.072 5.405 6.054 1.00 89.75 110 ILE A N 1
ATOM 892 C CA . ILE A 1 110 ? -5.205 5.048 4.932 1.00 89.75 110 ILE A CA 1
ATOM 893 C C . ILE A 1 110 ? -3.792 4.763 5.429 1.00 89.75 110 ILE A C 1
ATOM 895 O O . ILE A 1 110 ? -3.200 5.589 6.121 1.00 89.75 110 ILE A O 1
ATOM 899 N N . PHE A 1 111 ? -3.227 3.625 5.026 1.00 89.56 111 PHE A N 1
ATOM 900 C CA . PHE A 1 111 ? -1.800 3.355 5.190 1.00 89.56 111 PHE A CA 1
ATOM 901 C C . PHE A 1 111 ? -0.986 4.210 4.232 1.00 89.56 111 PHE A C 1
ATOM 903 O O . PHE A 1 111 ? -1.319 4.335 3.059 1.00 89.56 111 PHE A O 1
ATOM 910 N N . LEU A 1 112 ? 0.090 4.792 4.733 1.00 89.44 112 LEU A N 1
ATOM 911 C CA . LEU A 1 112 ? 0.935 5.695 3.981 1.00 89.44 112 LEU A CA 1
ATOM 912 C C . LEU A 1 112 ? 2.106 4.948 3.336 1.00 89.44 112 LEU A C 1
ATOM 914 O O . LEU A 1 112 ? 2.631 4.005 3.927 1.00 89.44 112 LEU A O 1
ATOM 918 N N . PRO A 1 113 ? 2.573 5.386 2.153 1.00 85.69 113 PRO A N 1
ATOM 919 C CA . PRO A 1 113 ? 3.763 4.808 1.550 1.00 85.69 113 PRO A CA 1
ATOM 920 C C . PRO A 1 113 ? 4.993 5.080 2.425 1.00 85.69 113 PRO A C 1
ATOM 922 O O . PRO A 1 113 ? 5.123 6.156 3.023 1.00 85.69 113 PRO A O 1
ATOM 925 N N . SER A 1 114 ? 5.911 4.115 2.471 1.00 78.88 114 SER A N 1
ATOM 926 C CA . SER A 1 114 ? 7.166 4.237 3.210 1.00 78.88 114 SER A CA 1
ATOM 927 C C . SER A 1 114 ? 8.018 5.378 2.654 1.00 78.88 114 SER A C 1
ATOM 929 O O . SER A 1 114 ? 8.249 5.479 1.446 1.00 78.88 114 SER A O 1
ATOM 931 N N . LYS A 1 115 ? 8.528 6.232 3.547 1.00 69.12 115 LYS A N 1
ATOM 932 C CA . LYS A 1 115 ? 9.546 7.225 3.200 1.00 69.12 115 LYS A CA 1
ATOM 933 C C . LYS A 1 115 ? 10.882 6.496 3.078 1.00 69.12 115 LYS A C 1
ATOM 935 O O . LYS A 1 115 ? 11.443 6.068 4.083 1.00 69.12 115 LYS A O 1
ATOM 940 N N . LEU A 1 116 ? 11.420 6.371 1.867 1.00 58.12 116 LEU A N 1
ATOM 941 C CA . LEU A 1 116 ? 12.817 5.975 1.699 1.00 58.12 116 LEU A CA 1
ATOM 942 C C . LEU A 1 116 ? 13.678 7.096 2.293 1.00 58.12 116 LEU A C 1
ATOM 944 O O . LEU A 1 116 ? 13.847 8.147 1.671 1.00 58.12 116 LEU A O 1
ATOM 948 N N . LYS A 1 117 ? 14.215 6.917 3.506 1.00 48.59 117 LYS A N 1
ATOM 949 C CA . LYS A 1 117 ? 15.267 7.814 3.989 1.00 48.59 117 LYS A CA 1
ATOM 950 C C . LYS A 1 117 ? 16.455 7.630 3.046 1.00 48.59 117 LYS A C 1
ATOM 952 O O . LYS A 1 117 ? 17.222 6.691 3.203 1.00 48.59 117 LYS A O 1
ATOM 957 N N . SER A 1 118 ? 16.699 8.575 2.135 1.00 42.84 118 SER A N 1
ATOM 958 C CA . SER A 1 118 ? 17.974 8.626 1.395 1.00 42.84 118 SER A CA 1
ATOM 959 C C . SER A 1 118 ? 19.173 8.965 2.306 1.00 42.84 118 SER A C 1
ATOM 961 O O . SER A 1 118 ? 20.280 9.209 1.828 1.00 42.84 118 SER A O 1
ATOM 963 N N . SER A 1 119 ? 18.959 9.003 3.622 1.00 39.44 119 SER A N 1
ATOM 964 C CA . SER A 1 119 ? 19.974 9.115 4.656 1.00 39.44 119 SER A CA 1
ATOM 965 C C . SER A 1 119 ? 20.075 7.797 5.423 1.00 39.44 119 SER A C 1
ATOM 967 O O . SER A 1 119 ? 20.009 7.754 6.649 1.00 39.44 119 SER A O 1
ATOM 969 N N . SER A 1 120 ? 20.320 6.697 4.713 1.00 35.25 120 SER A N 1
ATOM 970 C CA . SER A 1 120 ? 21.344 5.805 5.235 1.00 35.25 120 SER A CA 1
ATOM 971 C C . SER A 1 120 ? 22.609 6.665 5.307 1.00 35.25 120 SER A C 1
ATOM 973 O O . SER A 1 120 ? 23.173 7.036 4.270 1.00 35.25 120 SER A O 1
ATOM 975 N N . LYS A 1 121 ? 23.077 7.012 6.511 1.00 40.66 121 LYS A N 1
ATOM 976 C CA . LYS A 1 121 ? 24.517 7.191 6.702 1.00 40.66 121 LYS A CA 1
ATOM 977 C C . LYS A 1 121 ? 25.123 5.853 6.290 1.00 40.66 121 LYS A C 1
ATOM 979 O O . LYS A 1 121 ? 25.329 4.985 7.130 1.00 40.66 121 LYS A O 1
ATOM 984 N N . LYS A 1 122 ? 25.383 5.675 4.991 1.00 34.84 122 LYS A N 1
ATOM 985 C CA . LYS A 1 122 ? 26.334 4.672 4.543 1.00 34.84 122 LYS A CA 1
ATOM 986 C C . LYS A 1 122 ? 27.568 4.924 5.404 1.00 34.84 122 LYS A C 1
ATOM 988 O O . LYS A 1 122 ? 27.968 6.095 5.510 1.00 34.84 122 LYS A O 1
ATOM 993 N N . PRO A 1 123 ? 28.138 3.910 6.078 1.00 33.28 123 PRO A N 1
ATOM 994 C CA . PRO A 1 123 ? 29.451 4.084 6.669 1.00 33.28 123 PRO A CA 1
ATOM 995 C C . PRO A 1 123 ? 30.317 4.708 5.577 1.00 33.28 123 PRO A C 1
ATOM 997 O O . PRO A 1 123 ? 30.349 4.209 4.450 1.00 33.28 123 PRO A O 1
ATOM 1000 N N . LYS A 1 124 ? 30.885 5.888 5.871 1.00 36.06 124 LYS A N 1
ATOM 1001 C CA . LYS A 1 124 ? 31.779 6.592 4.948 1.00 36.06 124 LYS A CA 1
ATOM 1002 C C . LYS A 1 124 ? 32.715 5.532 4.366 1.00 36.06 124 LYS A C 1
ATOM 1004 O O . LYS A 1 124 ? 33.336 4.833 5.168 1.00 36.06 124 LYS A O 1
ATOM 1009 N N . PRO A 1 125 ? 32.830 5.384 3.036 1.00 35.00 125 PRO A N 1
ATOM 1010 C CA . PRO A 1 125 ? 33.877 4.550 2.486 1.00 35.00 125 PRO A CA 1
ATOM 1011 C C . PRO A 1 125 ? 35.195 5.102 3.024 1.00 35.00 125 PRO A C 1
ATOM 1013 O O . PRO A 1 125 ? 35.603 6.220 2.702 1.00 35.00 125 PRO A O 1
ATOM 1016 N N . THR A 1 126 ? 35.839 4.341 3.904 1.00 45.97 126 THR A N 1
ATOM 1017 C CA . THR A 1 126 ? 37.185 4.624 4.392 1.00 45.97 126 THR A CA 1
ATOM 1018 C C . THR A 1 126 ? 38.155 4.278 3.276 1.00 45.97 126 THR A C 1
ATOM 1020 O O . THR A 1 126 ? 38.930 3.358 3.444 1.00 45.97 126 THR A O 1
ATOM 1023 N N . GLN A 1 127 ? 38.059 4.958 2.129 1.00 41.84 127 GLN A N 1
ATOM 1024 C CA . GLN A 1 127 ? 39.135 5.250 1.182 1.00 41.84 127 GLN A CA 1
ATOM 1025 C C . GLN A 1 127 ? 38.672 6.417 0.305 1.00 41.84 127 GLN A C 1
ATOM 1027 O O . GLN A 1 127 ? 37.906 6.263 -0.643 1.00 41.84 127 GLN A O 1
ATOM 1032 N N . VAL A 1 128 ? 39.152 7.614 0.641 1.00 32.91 128 VAL A N 1
ATOM 1033 C CA . VAL A 1 128 ? 39.143 8.747 -0.283 1.00 32.91 128 VAL A CA 1
ATOM 1034 C C . VAL A 1 128 ? 40.187 8.428 -1.348 1.00 32.91 128 VAL A C 1
ATOM 1036 O O . VAL A 1 128 ? 41.382 8.595 -1.106 1.00 32.91 128 VAL A O 1
ATOM 1039 N N . TYR A 1 129 ? 39.760 7.943 -2.514 1.00 41.34 129 TYR A N 1
ATOM 1040 C CA . TYR A 1 129 ? 40.639 7.933 -3.676 1.00 41.34 129 TYR A CA 1
ATOM 1041 C C . TYR A 1 129 ? 40.917 9.387 -4.057 1.00 41.34 129 TYR A C 1
ATOM 1043 O O . TYR A 1 129 ? 40.039 10.112 -4.525 1.00 41.34 129 TYR A O 1
ATOM 1051 N N . LYS A 1 130 ? 42.145 9.831 -3.791 1.00 34.44 130 LYS A N 1
ATOM 1052 C CA . LYS A 1 130 ? 42.665 11.108 -4.267 1.00 34.44 130 LYS A CA 1
ATOM 1053 C C . LYS A 1 130 ? 43.133 10.869 -5.707 1.00 34.44 130 LYS A C 1
ATOM 1055 O O . LYS A 1 130 ? 44.074 10.094 -5.884 1.00 34.44 130 LYS A O 1
ATOM 1060 N N . PRO A 1 131 ? 42.505 11.469 -6.730 1.00 34.12 131 PRO A N 1
ATOM 1061 C CA . PRO A 1 131 ? 42.998 11.334 -8.091 1.00 34.12 131 PRO A CA 1
ATOM 1062 C C . PRO A 1 131 ? 44.420 11.896 -8.162 1.00 34.12 131 PRO A C 1
ATOM 1064 O O . PRO A 1 131 ? 44.684 13.010 -7.702 1.00 34.12 131 PRO A O 1
ATOM 1067 N N . ALA A 1 132 ? 45.341 11.109 -8.717 1.00 34.38 132 ALA A N 1
ATOM 1068 C CA . ALA A 1 132 ? 46.658 11.598 -9.082 1.00 34.38 132 ALA A CA 1
ATOM 1069 C C . ALA A 1 132 ? 46.480 12.651 -10.182 1.00 34.38 132 ALA A C 1
ATOM 1071 O O . ALA A 1 132 ? 46.027 12.346 -11.286 1.00 34.38 132 ALA A O 1
ATOM 1072 N N . ILE A 1 133 ? 46.811 13.900 -9.863 1.00 35.91 133 ILE A N 1
ATOM 1073 C CA . ILE A 1 133 ? 47.005 14.948 -10.860 1.00 35.91 133 ILE A CA 1
ATOM 1074 C C . ILE A 1 133 ? 48.239 14.535 -11.663 1.00 35.91 133 ILE A C 1
ATOM 1076 O O . ILE A 1 133 ? 49.360 14.601 -11.166 1.00 35.91 133 ILE A O 1
ATOM 1080 N N . ILE A 1 134 ? 48.028 14.066 -12.890 1.00 37.59 134 ILE A N 1
ATOM 1081 C CA . ILE A 1 134 ? 49.081 14.051 -13.902 1.00 37.59 134 ILE A CA 1
ATOM 1082 C C . ILE A 1 134 ? 49.102 15.469 -14.466 1.00 37.59 134 ILE A C 1
ATOM 1084 O O . ILE A 1 134 ? 48.180 15.879 -15.175 1.00 37.59 134 ILE A O 1
ATOM 1088 N N . GLU A 1 135 ? 50.122 16.237 -14.093 1.00 33.91 135 GLU A N 1
ATOM 1089 C CA . GLU A 1 135 ? 50.398 17.534 -14.697 1.00 33.91 135 GLU A CA 1
ATOM 1090 C C . GLU A 1 135 ? 50.615 17.346 -16.203 1.00 33.91 135 GLU A C 1
ATOM 1092 O O . GLU A 1 135 ? 51.539 16.666 -16.647 1.00 33.91 135 GLU A O 1
ATOM 1097 N N . LYS A 1 136 ? 49.734 17.951 -17.004 1.00 33.66 136 LYS A N 1
ATOM 1098 C CA . LYS A 1 136 ? 49.996 18.195 -18.421 1.00 33.66 136 LYS A CA 1
ATOM 1099 C C . LYS A 1 136 ? 51.010 19.333 -18.513 1.00 33.66 136 LYS A C 1
ATOM 1101 O O . LYS A 1 136 ? 50.623 20.497 -18.425 1.00 33.66 136 LYS A O 1
ATOM 1106 N N . SER A 1 137 ? 52.286 19.012 -18.715 1.00 32.62 137 SER A N 1
ATOM 1107 C CA . SER A 1 137 ? 53.218 19.963 -19.318 1.00 32.62 137 SER A CA 1
ATOM 1108 C C . SER A 1 137 ? 52.949 20.008 -20.822 1.00 32.62 137 SER A C 1
ATOM 1110 O O . SER A 1 137 ? 53.011 18.989 -21.511 1.00 32.62 137 SER A O 1
ATOM 1112 N N . ASN A 1 138 ? 52.600 21.195 -21.305 1.00 37.75 138 ASN A N 1
ATOM 1113 C CA . ASN A 1 138 ? 52.449 21.498 -22.718 1.00 37.75 138 ASN A CA 1
ATOM 1114 C C . ASN A 1 138 ? 53.825 21.494 -23.386 1.00 37.75 138 ASN A C 1
ATOM 1116 O O . ASN A 1 138 ? 54.641 22.327 -23.022 1.00 37.75 138 ASN A O 1
ATOM 1120 N N . ASP A 1 139 ? 54.029 20.622 -24.372 1.00 35.88 139 ASP A N 1
ATOM 1121 C CA . ASP A 1 139 ? 54.915 20.874 -25.511 1.00 35.88 139 ASP A CA 1
ATOM 1122 C C . ASP A 1 139 ? 54.441 20.032 -26.714 1.00 35.88 139 ASP A C 1
ATOM 1124 O O . ASP A 1 139 ? 54.197 18.830 -26.623 1.00 35.88 139 ASP A O 1
ATOM 1128 N N . VAL A 1 140 ? 54.252 20.710 -27.842 1.00 34.19 140 VAL A N 1
ATOM 1129 C CA . VAL A 1 140 ? 53.902 20.232 -29.200 1.00 34.19 140 VAL A CA 1
ATOM 1130 C C . VAL A 1 140 ? 54.902 20.959 -30.124 1.00 34.19 140 VAL A C 1
ATOM 1132 O O . VAL A 1 140 ? 55.190 22.104 -29.759 1.00 34.19 140 VAL A O 1
ATOM 1135 N N . PRO A 1 141 ? 55.404 20.489 -31.305 1.00 46.84 141 PRO A N 1
ATOM 1136 C CA . PRO A 1 141 ? 55.069 19.361 -32.221 1.00 46.84 141 PRO A CA 1
ATOM 1137 C C . PRO A 1 141 ? 56.354 18.549 -32.648 1.00 46.84 141 PRO A C 1
ATOM 1139 O O . PRO A 1 141 ? 57.368 18.751 -31.983 1.00 46.84 141 PRO A O 1
ATOM 1142 N N . PRO A 1 142 ? 56.432 17.703 -33.727 1.00 39.53 142 PRO A N 1
ATOM 1143 C CA . PRO A 1 142 ? 55.527 17.533 -34.878 1.00 39.53 142 PRO A CA 1
ATOM 1144 C C . PRO A 1 142 ? 55.087 16.121 -35.302 1.00 39.53 142 PRO A C 1
ATOM 1146 O O . PRO A 1 142 ? 55.677 15.089 -35.013 1.00 39.53 142 PRO A O 1
ATOM 1149 N N . MET A 1 143 ? 53.992 16.190 -36.059 1.00 45.16 143 MET A N 1
ATOM 1150 C CA . MET A 1 143 ? 53.261 15.192 -36.826 1.00 45.16 143 MET A CA 1
ATOM 1151 C C . MET A 1 143 ? 54.150 14.292 -37.698 1.00 45.16 143 MET A C 1
ATOM 1153 O O . MET A 1 143 ? 54.765 14.777 -38.642 1.00 45.16 143 MET A O 1
ATOM 1157 N N . GLU A 1 144 ? 54.080 12.977 -37.473 1.00 35.91 144 GLU A N 1
ATOM 1158 C CA . GLU A 1 144 ? 54.370 11.961 -38.489 1.00 35.91 144 GLU A CA 1
ATOM 1159 C C . GLU A 1 144 ? 53.354 10.806 -38.409 1.00 35.91 144 GLU A C 1
ATOM 1161 O O . GLU A 1 144 ? 53.321 10.031 -37.460 1.00 35.91 144 GLU A O 1
ATOM 1166 N N . ILE A 1 145 ? 52.506 10.773 -39.442 1.00 33.06 145 ILE A N 1
ATOM 1167 C CA . ILE A 1 145 ? 51.957 9.608 -40.153 1.00 33.06 145 ILE A CA 1
ATOM 1168 C C . ILE A 1 145 ? 51.202 8.559 -39.311 1.00 33.06 145 ILE A C 1
ATOM 1170 O O . ILE A 1 145 ? 51.771 7.733 -38.606 1.00 33.06 145 ILE A O 1
ATOM 1174 N N . LEU A 1 146 ? 49.880 8.521 -39.520 1.00 44.50 146 LEU A N 1
ATOM 1175 C CA . LEU A 1 146 ? 49.020 7.376 -39.203 1.00 44.50 146 LEU A CA 1
ATOM 1176 C C . LEU A 1 146 ? 49.592 6.081 -39.809 1.00 44.50 146 LEU A C 1
ATOM 1178 O O . LEU A 1 146 ? 49.851 6.037 -41.014 1.00 44.50 146 LEU A O 1
ATOM 1182 N N . PRO A 1 147 ? 49.583 4.978 -39.046 1.00 35.84 147 PRO A N 1
ATOM 1183 C CA . PRO A 1 147 ? 48.994 3.785 -39.628 1.00 35.84 147 PRO A CA 1
ATOM 1184 C C . PRO A 1 147 ? 47.973 3.125 -38.700 1.00 35.84 147 PRO A C 1
ATOM 1186 O O . PRO A 1 147 ? 48.186 2.946 -37.506 1.00 35.84 147 PRO A O 1
ATOM 1189 N N . ALA A 1 148 ? 46.882 2.721 -39.349 1.00 32.88 148 ALA A N 1
ATOM 1190 C CA . ALA A 1 148 ? 45.931 1.690 -38.963 1.00 32.88 148 ALA A CA 1
ATOM 1191 C C . ALA A 1 148 ? 45.243 1.852 -37.600 1.00 32.88 148 ALA A C 1
ATOM 1193 O O . ALA A 1 148 ? 45.766 1.501 -36.544 1.00 32.88 148 ALA A O 1
ATOM 1194 N N . ALA A 1 149 ? 43.975 2.264 -37.685 1.00 37.94 149 ALA A N 1
ATOM 1195 C CA . ALA A 1 149 ? 42.944 1.940 -36.716 1.00 37.94 149 ALA A CA 1
ATOM 1196 C C . ALA A 1 149 ? 43.095 0.483 -36.253 1.00 37.94 149 ALA A C 1
ATOM 1198 O O . ALA A 1 149 ? 42.758 -0.461 -36.969 1.00 37.94 149 ALA A O 1
ATOM 1199 N N . LYS A 1 150 ? 43.623 0.299 -35.043 1.00 32.50 150 LYS A N 1
ATOM 1200 C CA . LYS A 1 150 ? 43.492 -0.961 -34.330 1.00 32.50 150 LYS A CA 1
ATOM 1201 C C . LYS A 1 150 ? 42.057 -0.980 -33.833 1.00 32.50 150 LYS A C 1
ATOM 1203 O O . LYS A 1 150 ? 41.731 -0.325 -32.846 1.00 32.50 150 LYS A O 1
ATOM 1208 N N . GLU A 1 151 ? 41.199 -1.657 -34.592 1.00 41.06 151 GLU A N 1
ATOM 1209 C CA . GLU A 1 151 ? 39.868 -2.062 -34.161 1.00 41.06 151 GLU A CA 1
ATOM 1210 C C . GLU A 1 151 ? 39.966 -2.623 -32.741 1.00 41.06 151 GLU A C 1
ATOM 1212 O O . GLU A 1 151 ? 40.461 -3.730 -32.513 1.00 41.06 151 GLU A O 1
ATOM 1217 N N . ILE A 1 152 ? 39.507 -1.847 -31.763 1.00 36.84 152 ILE A N 1
ATOM 1218 C CA . ILE A 1 152 ? 39.228 -2.373 -30.437 1.00 36.84 152 ILE A CA 1
ATOM 1219 C C . ILE A 1 152 ? 37.934 -3.162 -30.614 1.00 36.84 152 ILE A C 1
ATOM 1221 O O . ILE A 1 152 ? 36.839 -2.603 -30.534 1.00 36.84 152 ILE A O 1
ATOM 1225 N N . LYS A 1 153 ? 38.059 -4.460 -30.915 1.00 39.84 153 LYS A N 1
ATOM 1226 C CA . LYS A 1 153 ? 36.976 -5.432 -30.737 1.00 39.84 153 LYS A CA 1
ATOM 1227 C C . LYS A 1 153 ? 36.582 -5.406 -29.262 1.00 39.84 153 LYS A C 1
ATOM 1229 O O . LYS A 1 153 ? 37.152 -6.108 -28.436 1.00 39.84 153 LYS A O 1
ATOM 1234 N N . LYS A 1 154 ? 35.642 -4.523 -28.936 1.00 47.09 154 LYS A N 1
ATOM 1235 C CA . LYS A 1 154 ? 34.946 -4.466 -27.656 1.00 47.09 154 LYS A CA 1
ATOM 1236 C C . LYS A 1 154 ? 34.109 -5.739 -27.611 1.00 47.09 154 LYS A C 1
ATOM 1238 O O . LYS A 1 154 ? 33.160 -5.860 -28.383 1.00 47.09 154 LYS A O 1
ATOM 1243 N N . GLU A 1 155 ? 34.535 -6.722 -26.825 1.00 49.69 155 GLU A N 1
ATOM 1244 C CA . GLU A 1 155 ? 33.831 -7.997 -26.702 1.00 49.69 155 GLU A CA 1
ATOM 1245 C C . GLU A 1 155 ? 32.376 -7.725 -26.311 1.00 49.69 155 GLU A C 1
ATOM 1247 O O . GLU A 1 155 ? 32.071 -7.246 -25.219 1.00 49.69 155 GLU A O 1
ATOM 1252 N N . LEU A 1 156 ? 31.472 -7.967 -27.258 1.00 61.69 156 LEU A N 1
ATOM 1253 C CA . LEU A 1 156 ? 30.044 -7.957 -27.009 1.00 61.69 156 LEU A CA 1
ATOM 1254 C C . LEU A 1 156 ? 29.756 -9.148 -26.098 1.00 61.69 156 LEU A C 1
ATOM 1256 O O . LEU A 1 156 ? 29.928 -10.298 -26.503 1.00 61.69 156 LEU A O 1
ATOM 1260 N N . ARG A 1 157 ? 29.359 -8.880 -24.853 1.00 82.38 157 ARG A N 1
ATOM 1261 C CA . ARG A 1 157 ? 28.964 -9.928 -23.911 1.00 82.38 157 ARG A CA 1
ATOM 1262 C C . ARG A 1 157 ? 27.663 -10.545 -24.423 1.00 82.38 157 ARG A C 1
ATOM 1264 O O . ARG A 1 157 ? 26.665 -9.842 -24.563 1.00 82.38 157 ARG A O 1
ATOM 1271 N N . VAL A 1 158 ? 27.691 -11.836 -24.738 1.00 87.94 158 VAL A N 1
ATOM 1272 C CA . VAL A 1 158 ? 26.526 -12.589 -25.222 1.00 87.94 158 VAL A CA 1
ATOM 1273 C C . VAL A 1 158 ? 25.998 -13.458 -24.089 1.00 87.94 158 VAL A C 1
ATOM 1275 O O . VAL A 1 158 ? 26.775 -14.163 -23.448 1.00 87.94 158 VAL A O 1
ATOM 1278 N N . ILE A 1 159 ? 24.690 -13.412 -23.856 1.00 88.69 159 ILE A N 1
ATOM 1279 C CA . ILE A 1 159 ? 23.988 -14.257 -22.886 1.00 88.69 159 ILE A CA 1
ATOM 1280 C C . ILE A 1 159 ? 23.229 -15.332 -23.649 1.00 88.69 159 ILE A C 1
ATOM 1282 O O . ILE A 1 159 ? 22.525 -15.032 -24.618 1.00 88.69 159 ILE A O 1
ATOM 1286 N N . LYS A 1 160 ? 23.404 -16.588 -23.233 1.00 89.75 160 LYS A N 1
ATOM 1287 C CA . LYS A 1 160 ? 22.795 -17.730 -23.912 1.00 89.75 160 LYS A CA 1
ATOM 1288 C C . LYS A 1 160 ? 21.299 -17.789 -23.661 1.00 89.75 160 LYS A C 1
ATOM 1290 O O . LYS A 1 160 ? 20.846 -17.489 -22.561 1.00 89.75 160 LYS A O 1
ATOM 1295 N N . ALA A 1 161 ? 20.542 -18.212 -24.672 1.00 84.19 161 ALA A N 1
ATOM 1296 C CA . ALA A 1 161 ? 19.081 -18.233 -24.610 1.00 84.19 161 ALA A CA 1
ATOM 1297 C C . ALA A 1 161 ? 18.532 -18.981 -23.375 1.00 84.19 161 ALA A C 1
ATOM 1299 O O . ALA A 1 161 ? 17.627 -18.500 -22.699 1.00 84.19 161 ALA A O 1
ATOM 1300 N N . ASN A 1 162 ? 19.162 -20.105 -23.020 1.00 83.56 162 ASN A N 1
ATOM 1301 C CA . ASN A 1 162 ? 18.807 -20.952 -21.877 1.00 83.56 162 ASN A CA 1
ATOM 1302 C C . ASN A 1 162 ? 19.091 -20.332 -20.493 1.00 83.56 162 ASN A C 1
ATOM 1304 O O . ASN A 1 162 ? 18.575 -20.827 -19.491 1.00 83.56 162 ASN A O 1
ATOM 1308 N N . GLU A 1 163 ? 19.916 -19.288 -20.415 1.00 84.56 163 GLU A N 1
ATOM 1309 C CA . GLU A 1 163 ? 20.230 -18.566 -19.175 1.00 84.56 163 GLU A CA 1
ATOM 1310 C C . GLU A 1 163 ? 19.240 -17.419 -18.916 1.00 84.56 163 GLU A C 1
ATOM 1312 O O . GLU A 1 163 ? 19.185 -16.867 -17.812 1.00 84.56 163 GLU A O 1
ATOM 1317 N N . ILE A 1 164 ? 18.435 -17.058 -19.919 1.00 85.25 164 ILE A N 1
ATOM 1318 C CA . ILE A 1 164 ? 17.483 -15.956 -19.834 1.00 85.25 164 ILE A CA 1
ATOM 1319 C C . ILE A 1 164 ? 16.216 -16.449 -19.140 1.00 85.25 164 ILE A C 1
ATOM 1321 O O . ILE A 1 164 ? 15.428 -17.208 -19.695 1.00 85.25 164 ILE A O 1
ATOM 1325 N N . THR A 1 165 ? 15.998 -15.980 -17.913 1.00 84.31 165 THR A N 1
ATOM 1326 C CA . THR A 1 165 ? 14.745 -16.226 -17.185 1.00 84.31 165 THR A CA 1
ATOM 1327 C C . THR A 1 165 ? 13.720 -15.139 -17.483 1.00 84.31 165 THR A C 1
ATOM 1329 O O . THR A 1 165 ? 12.666 -15.406 -18.047 1.00 84.31 165 THR A O 1
ATOM 1332 N N . THR A 1 166 ? 14.039 -13.892 -17.143 1.00 88.88 166 THR A N 1
ATOM 1333 C CA . THR A 1 166 ? 13.219 -12.718 -17.452 1.00 88.88 166 THR A CA 1
ATOM 1334 C C . THR A 1 166 ? 14.127 -11.559 -17.843 1.00 88.88 166 THR A C 1
ATOM 1336 O O . THR A 1 166 ? 15.290 -11.508 -17.437 1.00 88.88 166 THR A O 1
ATOM 1339 N N . MET A 1 167 ? 13.605 -10.588 -18.594 1.00 89.19 167 MET A N 1
ATOM 1340 C CA . MET A 1 167 ? 14.388 -9.401 -18.950 1.00 89.19 167 MET A CA 1
ATOM 1341 C C . MET A 1 167 ? 14.779 -8.574 -17.715 1.00 89.19 167 MET A C 1
ATOM 1343 O O . MET A 1 167 ? 15.862 -7.996 -17.671 1.00 89.19 167 MET A O 1
ATOM 1347 N N . TRP A 1 168 ? 13.934 -8.571 -16.680 1.00 90.00 168 TRP A N 1
ATOM 1348 C CA . TRP A 1 168 ? 14.203 -7.884 -15.418 1.00 90.00 168 TRP A CA 1
ATOM 1349 C C . TRP A 1 168 ? 15.332 -8.541 -14.620 1.00 90.00 168 TRP A C 1
ATOM 1351 O O . TRP A 1 168 ? 16.268 -7.857 -14.212 1.00 90.00 168 TRP A O 1
ATOM 1361 N N . SER A 1 169 ? 15.283 -9.863 -14.419 1.00 88.62 169 SER A N 1
ATOM 1362 C CA . SER A 1 169 ? 16.354 -10.598 -13.730 1.00 88.62 169 SER A CA 1
ATOM 1363 C C . SER A 1 169 ? 17.679 -10.479 -14.482 1.00 88.62 169 SER A C 1
ATOM 1365 O O . SER A 1 169 ? 18.713 -10.235 -13.864 1.00 88.62 169 SER A O 1
ATOM 1367 N N . LEU A 1 170 ? 17.644 -10.558 -15.816 1.00 90.56 170 LEU A N 1
ATOM 1368 C CA . LEU A 1 170 ? 18.817 -10.349 -16.659 1.00 90.56 170 LEU A CA 1
ATOM 1369 C C . LEU A 1 170 ? 19.408 -8.944 -16.472 1.00 90.56 170 LEU A C 1
ATOM 1371 O O . LEU A 1 170 ? 20.602 -8.804 -16.220 1.00 90.56 170 LEU A O 1
ATOM 1375 N N . ALA A 1 171 ? 18.578 -7.904 -16.551 1.00 90.50 171 ALA A N 1
ATOM 1376 C CA . ALA A 1 171 ? 19.023 -6.526 -16.379 1.00 90.50 171 ALA A CA 1
ATOM 1377 C C . ALA A 1 171 ? 19.515 -6.234 -14.953 1.00 90.50 171 ALA A C 1
ATOM 1379 O O . ALA A 1 171 ? 20.498 -5.515 -14.786 1.00 90.50 171 ALA A O 1
ATOM 1380 N N . SER A 1 172 ? 18.884 -6.820 -13.933 1.00 88.25 172 SER A N 1
ATOM 1381 C CA . SER A 1 172 ? 19.326 -6.723 -12.538 1.00 88.25 172 SER A CA 1
ATOM 1382 C C . SER A 1 172 ? 20.710 -7.344 -12.343 1.00 88.25 172 SER A C 1
ATOM 1384 O O . SER A 1 172 ? 21.555 -6.743 -11.686 1.00 88.25 172 SER A O 1
ATOM 1386 N N . ASN A 1 173 ? 20.971 -8.497 -12.969 1.00 88.75 173 ASN A N 1
ATOM 1387 C CA . ASN A 1 173 ? 22.285 -9.145 -12.944 1.00 88.75 173 ASN A CA 1
ATOM 1388 C C . ASN A 1 173 ? 23.353 -8.341 -13.696 1.00 88.75 173 ASN A C 1
ATOM 1390 O O . ASN A 1 173 ? 24.522 -8.403 -13.352 1.00 88.75 173 ASN A O 1
ATOM 1394 N N . ILE A 1 174 ? 22.983 -7.592 -14.736 1.00 87.00 174 ILE A N 1
ATOM 1395 C CA . ILE A 1 174 ? 23.930 -6.730 -15.461 1.00 87.00 174 ILE A CA 1
ATOM 1396 C C . ILE A 1 174 ? 24.210 -5.447 -14.672 1.00 87.00 174 ILE A C 1
ATOM 1398 O O . ILE A 1 174 ? 25.328 -4.938 -14.690 1.00 87.00 174 ILE A O 1
ATOM 1402 N N . LYS A 1 175 ? 23.213 -4.931 -13.945 1.00 85.19 175 LYS A N 1
ATOM 1403 C CA . LYS A 1 175 ? 23.348 -3.724 -13.124 1.00 85.19 175 LYS A CA 1
ATOM 1404 C C . LYS A 1 175 ? 24.389 -3.877 -12.013 1.00 85.19 175 LYS A C 1
ATOM 1406 O O . LYS A 1 175 ? 25.042 -2.893 -11.683 1.00 85.19 175 LYS A O 1
ATOM 1411 N N . THR A 1 176 ? 24.592 -5.076 -11.457 1.00 80.31 176 THR A N 1
ATOM 1412 C CA . THR A 1 176 ? 25.658 -5.296 -10.458 1.00 80.31 176 THR A CA 1
ATOM 1413 C C . THR A 1 176 ? 27.046 -4.971 -11.010 1.00 80.31 176 THR A C 1
ATOM 1415 O O . THR A 1 176 ? 27.905 -4.515 -10.262 1.00 80.31 176 THR A O 1
ATOM 1418 N N . ASP A 1 177 ? 27.238 -5.127 -12.322 1.00 74.88 177 ASP A N 1
ATOM 1419 C CA . ASP A 1 177 ? 28.484 -4.801 -13.019 1.00 74.88 177 ASP A CA 1
ATOM 1420 C C . ASP A 1 177 ? 28.520 -3.329 -13.500 1.00 74.88 177 ASP A C 1
ATOM 1422 O O . ASP A 1 177 ? 29.556 -2.851 -13.961 1.00 74.88 177 ASP A O 1
ATOM 1426 N N . MET A 1 178 ? 27.394 -2.599 -13.425 1.00 71.50 178 MET A N 1
ATOM 1427 C CA . MET A 1 178 ? 27.188 -1.256 -13.992 1.00 71.50 178 MET A CA 1
ATOM 1428 C C . MET A 1 178 ? 26.349 -0.370 -13.045 1.00 71.50 178 MET A C 1
ATOM 1430 O O . MET A 1 178 ? 25.135 -0.237 -13.211 1.00 71.50 178 MET A O 1
ATOM 1434 N N . SER A 1 179 ? 26.995 0.253 -12.053 1.00 65.56 179 SER A N 1
ATOM 1435 C CA . SER A 1 179 ? 26.326 0.895 -10.906 1.00 65.56 179 SER A CA 1
ATOM 1436 C C . SER A 1 179 ? 25.420 2.090 -11.221 1.00 65.56 179 SER A C 1
ATOM 1438 O O . SER A 1 179 ? 24.470 2.318 -10.471 1.00 65.56 179 SER A O 1
ATOM 1440 N N . ASP A 1 180 ? 25.669 2.846 -12.295 1.00 80.38 180 ASP A N 1
ATOM 1441 C CA . ASP A 1 180 ? 24.958 4.117 -12.541 1.00 80.38 180 ASP A CA 1
ATOM 1442 C C . ASP A 1 180 ? 23.901 4.035 -13.657 1.00 80.38 180 ASP A C 1
ATOM 1444 O O . ASP A 1 180 ? 23.190 5.009 -13.905 1.00 80.38 180 ASP A O 1
ATOM 1448 N N . ALA A 1 181 ? 23.729 2.867 -14.287 1.00 84.19 181 ALA A N 1
ATOM 1449 C CA . ALA A 1 181 ? 22.633 2.618 -15.217 1.00 84.19 181 ALA A CA 1
ATOM 1450 C C . ALA A 1 181 ? 21.392 2.103 -14.470 1.00 84.19 181 ALA A C 1
ATOM 1452 O O . ALA A 1 181 ? 21.453 1.206 -13.625 1.00 84.19 181 ALA A O 1
ATOM 1453 N N . SER A 1 182 ? 20.218 2.644 -14.799 1.00 90.56 182 SER A N 1
ATOM 1454 C CA . SER A 1 182 ? 18.962 2.109 -14.269 1.00 90.56 182 SER A CA 1
ATOM 1455 C C . SER A 1 182 ? 18.592 0.774 -14.929 1.00 90.56 182 SER A C 1
ATOM 1457 O O . SER A 1 182 ? 18.893 0.539 -16.099 1.00 90.56 182 SER A O 1
ATOM 1459 N N . ILE A 1 183 ? 17.849 -0.073 -14.206 1.00 90.81 183 ILE A N 1
ATOM 1460 C CA . ILE A 1 183 ? 17.337 -1.354 -14.731 1.00 90.81 183 ILE A CA 1
ATOM 1461 C C . ILE A 1 183 ? 16.539 -1.123 -16.025 1.00 90.81 183 ILE A C 1
ATOM 1463 O O . ILE A 1 183 ? 16.741 -1.833 -17.003 1.00 90.81 183 ILE A O 1
ATOM 1467 N N . TYR A 1 184 ? 15.708 -0.075 -16.071 1.00 93.19 184 TYR A N 1
ATOM 1468 C CA . TYR A 1 184 ? 14.931 0.289 -17.259 1.00 93.19 184 TYR A CA 1
ATOM 1469 C C . TYR A 1 184 ? 15.812 0.631 -18.466 1.00 93.19 184 TYR A C 1
ATOM 1471 O O . TYR A 1 184 ? 15.529 0.159 -19.562 1.00 93.19 184 TYR A O 1
ATOM 1479 N N . GLN A 1 185 ? 16.892 1.400 -18.280 1.00 93.94 185 GLN A N 1
ATOM 1480 C CA . GLN A 1 185 ? 17.825 1.715 -19.371 1.00 93.94 185 GLN A CA 1
ATOM 1481 C C . GLN A 1 185 ? 18.502 0.454 -19.897 1.00 93.94 185 GLN A C 1
ATOM 1483 O O . GLN A 1 185 ? 18.591 0.281 -21.109 1.00 93.94 185 GLN A O 1
ATOM 1488 N N . ILE A 1 186 ? 18.927 -0.445 -19.006 1.00 93.25 186 ILE A N 1
ATOM 1489 C CA . ILE A 1 186 ? 19.551 -1.718 -19.385 1.00 93.25 186 ILE A CA 1
ATOM 1490 C C . ILE A 1 186 ? 18.556 -2.580 -20.172 1.00 93.25 186 ILE A C 1
ATOM 1492 O O . ILE A 1 186 ? 18.860 -2.991 -21.289 1.00 93.25 186 ILE A O 1
ATOM 1496 N N . MET A 1 187 ? 17.350 -2.798 -19.636 1.00 93.12 187 MET A N 1
ATOM 1497 C CA . MET A 1 187 ? 16.291 -3.571 -20.297 1.00 93.12 187 MET A CA 1
ATOM 1498 C C . MET A 1 187 ? 15.959 -3.008 -21.682 1.00 93.12 187 MET A C 1
ATOM 1500 O O . MET A 1 187 ? 15.936 -3.746 -22.665 1.00 93.12 187 MET A O 1
ATOM 1504 N N . TRP A 1 188 ? 15.732 -1.696 -21.769 1.00 94.56 188 TRP A N 1
ATOM 1505 C CA . TRP A 1 188 ? 15.372 -1.036 -23.021 1.00 94.56 188 TRP A CA 1
ATOM 1506 C C . TRP A 1 188 ? 16.509 -1.089 -24.042 1.00 94.56 188 TRP A C 1
ATOM 1508 O O . TRP A 1 188 ? 16.277 -1.390 -25.210 1.00 94.56 188 TRP A O 1
ATOM 1518 N N . SER A 1 189 ? 17.753 -0.903 -23.601 1.00 93.06 189 SER A N 1
ATOM 1519 C CA . SER A 1 189 ? 18.927 -1.013 -24.472 1.00 93.06 189 SER A CA 1
ATOM 1520 C C . SER A 1 189 ? 19.097 -2.432 -25.018 1.00 93.06 189 SER A C 1
ATOM 1522 O O . SER A 1 189 ? 19.376 -2.606 -26.204 1.00 93.06 189 SER A O 1
ATOM 1524 N N . ILE A 1 190 ? 18.904 -3.457 -24.177 1.00 93.19 190 ILE A N 1
ATOM 1525 C CA . ILE A 1 190 ? 18.945 -4.864 -24.604 1.00 93.19 190 ILE A CA 1
ATOM 1526 C C . ILE A 1 190 ? 17.836 -5.132 -25.622 1.00 93.19 190 ILE A C 1
ATOM 1528 O O . ILE A 1 190 ? 18.098 -5.748 -26.654 1.00 93.19 190 ILE A O 1
ATOM 1532 N N . TYR A 1 191 ? 16.625 -4.631 -25.378 1.00 94.44 191 TYR A N 1
ATOM 1533 C CA . TYR A 1 191 ? 15.519 -4.748 -26.323 1.00 94.44 191 TYR A CA 1
ATOM 1534 C C . TYR A 1 191 ? 15.848 -4.113 -27.682 1.00 94.44 191 TYR A C 1
ATOM 1536 O O . TYR A 1 191 ? 15.704 -4.758 -28.721 1.00 94.44 191 TYR A O 1
ATOM 1544 N N . LEU A 1 192 ? 16.368 -2.881 -27.689 1.00 92.56 192 LEU A N 1
ATOM 1545 C CA . LEU A 1 192 ? 16.742 -2.177 -28.918 1.00 92.56 192 LEU A CA 1
ATOM 1546 C C . LEU A 1 192 ? 17.843 -2.901 -29.702 1.00 92.56 192 LEU A C 1
ATOM 1548 O O . LEU A 1 192 ? 17.778 -2.938 -30.932 1.00 92.56 192 LEU A O 1
ATOM 1552 N N . GLY A 1 193 ? 18.810 -3.499 -29.002 1.00 90.56 193 GLY A N 1
ATOM 1553 C CA . GLY A 1 193 ? 19.895 -4.277 -29.602 1.00 90.56 193 GLY A CA 1
ATOM 1554 C C . GLY A 1 193 ? 19.486 -5.665 -30.105 1.00 90.56 193 GLY A C 1
ATOM 1555 O O . GLY A 1 193 ? 20.195 -6.235 -30.929 1.00 90.56 193 GLY A O 1
ATOM 1556 N N . ASN A 1 194 ? 18.351 -6.208 -29.646 1.00 94.38 194 ASN A N 1
ATOM 1557 C CA . ASN A 1 194 ? 17.958 -7.602 -29.886 1.00 94.38 194 ASN A CA 1
ATOM 1558 C C . ASN A 1 194 ? 16.479 -7.760 -30.260 1.00 94.38 194 ASN A C 1
ATOM 1560 O O . ASN A 1 194 ? 15.846 -8.732 -29.862 1.00 94.38 194 ASN A O 1
ATOM 1564 N N . LYS A 1 195 ? 15.896 -6.831 -31.025 1.00 91.31 195 LYS A N 1
ATOM 1565 C CA . LYS A 1 195 ? 14.450 -6.837 -31.348 1.00 91.31 195 LYS A CA 1
ATOM 1566 C C . LYS A 1 195 ? 13.933 -8.170 -31.908 1.00 91.31 195 LYS A C 1
ATOM 1568 O O . LYS A 1 195 ? 12.796 -8.544 -31.656 1.00 91.31 195 LYS A O 1
ATOM 1573 N N . ASN A 1 196 ? 14.766 -8.905 -32.643 1.00 90.81 196 ASN A N 1
ATOM 1574 C CA . ASN A 1 196 ? 14.440 -10.214 -33.221 1.00 90.81 196 ASN A CA 1
ATOM 1575 C C . ASN A 1 196 ? 14.372 -11.369 -32.200 1.00 90.81 196 ASN A C 1
ATOM 1577 O O . ASN A 1 196 ? 13.915 -12.458 -32.549 1.00 90.81 196 ASN A O 1
ATOM 1581 N N . ALA A 1 197 ? 14.842 -11.160 -30.970 1.00 92.31 197 ALA A N 1
ATOM 1582 C CA . ALA A 1 197 ? 14.753 -12.121 -29.876 1.00 92.31 197 ALA A CA 1
ATOM 1583 C C . ALA A 1 197 ? 13.438 -12.006 -29.087 1.00 92.31 197 ALA A C 1
ATOM 1585 O O . ALA A 1 197 ? 13.196 -12.830 -28.210 1.00 92.31 197 ALA A O 1
ATOM 1586 N N . PHE A 1 198 ? 12.581 -11.028 -29.402 1.00 91.75 198 PHE A N 1
ATOM 1587 C CA . PHE A 1 198 ? 11.319 -10.781 -28.704 1.00 91.75 198 PHE A CA 1
ATOM 1588 C C . PHE A 1 198 ? 10.122 -11.090 -29.598 1.00 91.75 198 PHE A C 1
ATOM 1590 O O . PHE A 1 198 ? 10.050 -10.646 -30.744 1.00 91.75 198 PHE A O 1
ATOM 1597 N N . ILE A 1 199 ? 9.178 -11.859 -29.065 1.00 84.81 199 ILE A N 1
ATOM 1598 C CA . ILE A 1 199 ? 7.938 -12.226 -29.749 1.00 84.81 199 ILE A CA 1
ATOM 1599 C C . ILE A 1 199 ? 7.021 -11.001 -29.762 1.00 84.81 199 ILE A C 1
ATOM 1601 O O . ILE A 1 199 ? 6.860 -10.328 -28.744 1.00 84.81 199 ILE A O 1
ATOM 1605 N N . ASP A 1 200 ? 6.471 -10.689 -30.936 1.00 80.88 200 ASP A N 1
ATOM 1606 C CA . ASP A 1 200 ? 5.543 -9.574 -31.172 1.00 80.88 200 ASP A CA 1
ATOM 1607 C C . ASP A 1 200 ? 6.047 -8.200 -30.693 1.00 80.88 200 ASP A C 1
ATOM 1609 O O . ASP A 1 200 ? 5.267 -7.303 -30.382 1.00 80.88 200 ASP A O 1
ATOM 1613 N N . GLY A 1 201 ? 7.372 -8.020 -30.620 1.00 83.12 201 GLY A N 1
ATOM 1614 C CA . GLY A 1 201 ? 7.980 -6.780 -30.128 1.00 83.12 201 GLY A CA 1
ATOM 1615 C C . GLY A 1 201 ? 7.734 -6.516 -28.638 1.00 83.12 201 GLY A C 1
ATOM 1616 O O . GLY A 1 201 ? 7.862 -5.378 -28.190 1.00 83.12 201 GLY A O 1
ATOM 1617 N N . ASN A 1 202 ? 7.381 -7.542 -27.861 1.00 86.06 202 ASN A N 1
ATOM 1618 C CA . ASN A 1 202 ? 7.120 -7.419 -26.434 1.00 86.06 202 ASN A CA 1
ATOM 1619 C C . ASN A 1 202 ? 8.347 -7.825 -25.612 1.00 86.06 202 ASN A C 1
ATOM 1621 O O . ASN A 1 202 ? 8.787 -8.975 -25.647 1.00 86.06 202 ASN A O 1
ATOM 1625 N N . ILE A 1 203 ? 8.854 -6.890 -24.808 1.00 87.56 203 ILE A N 1
ATOM 1626 C CA . ILE A 1 203 ? 10.038 -7.081 -23.961 1.00 87.56 203 ILE A CA 1
ATOM 1627 C C . ILE A 1 203 ? 9.901 -8.223 -22.935 1.00 87.56 203 ILE A C 1
ATOM 1629 O O . ILE A 1 203 ? 10.904 -8.767 -22.472 1.00 87.56 203 ILE A O 1
ATOM 1633 N N . ASN A 1 204 ? 8.671 -8.616 -22.595 1.00 88.06 204 ASN A N 1
ATOM 1634 C CA . ASN A 1 204 ? 8.397 -9.712 -21.666 1.00 88.06 204 ASN A CA 1
ATOM 1635 C C . ASN A 1 204 ? 8.455 -11.096 -22.328 1.00 88.06 204 ASN A C 1
ATOM 1637 O O . ASN A 1 204 ? 8.565 -12.098 -21.626 1.00 88.06 204 ASN A O 1
ATOM 1641 N N . LEU A 1 205 ? 8.377 -11.165 -23.660 1.00 88.31 205 LEU A N 1
ATOM 1642 C CA . LEU A 1 205 ? 8.270 -12.414 -24.414 1.00 88.31 205 LEU A CA 1
ATOM 1643 C C . LEU A 1 205 ? 9.577 -12.718 -25.149 1.00 88.31 205 LEU A C 1
ATOM 1645 O O . LEU A 1 205 ? 9.672 -12.604 -26.370 1.00 88.31 205 LEU A O 1
ATOM 1649 N N . VAL A 1 206 ? 10.606 -13.097 -24.394 1.00 89.00 206 VAL A N 1
ATOM 1650 C CA . VAL A 1 206 ? 11.910 -13.467 -24.963 1.00 89.00 206 VAL A CA 1
ATOM 1651 C C . VAL A 1 206 ? 11.858 -14.887 -25.523 1.00 89.00 206 VAL A C 1
ATOM 1653 O O . VAL A 1 206 ? 11.357 -15.809 -24.881 1.00 89.00 206 VAL A O 1
ATOM 1656 N N . ARG A 1 207 ? 12.397 -15.080 -26.725 1.00 84.75 207 ARG A N 1
ATOM 1657 C CA . ARG A 1 207 ? 12.515 -16.393 -27.357 1.00 84.75 207 ARG A CA 1
ATOM 1658 C C . ARG A 1 207 ? 13.639 -17.212 -26.723 1.00 84.75 207 ARG A C 1
ATOM 1660 O O . ARG A 1 207 ? 14.747 -16.719 -26.547 1.00 84.75 207 ARG A O 1
ATOM 1667 N N . ASN A 1 208 ? 13.391 -18.499 -26.498 1.00 85.12 208 ASN A N 1
ATOM 1668 C CA . ASN A 1 208 ? 14.368 -19.417 -25.900 1.00 85.12 208 ASN A CA 1
ATOM 1669 C C . ASN A 1 208 ? 15.375 -20.021 -26.911 1.00 85.12 208 ASN A C 1
ATOM 1671 O O . ASN A 1 208 ? 16.190 -20.864 -26.553 1.00 85.12 208 ASN A O 1
ATOM 1675 N N . ASP A 1 209 ? 15.325 -19.629 -28.187 1.00 84.50 209 ASP A N 1
ATOM 1676 C CA . ASP A 1 209 ? 16.262 -20.067 -29.237 1.00 84.50 209 ASP A CA 1
ATOM 1677 C C . ASP A 1 209 ? 17.239 -18.963 -29.680 1.00 84.50 209 ASP A C 1
ATOM 1679 O O . ASP A 1 209 ? 18.029 -19.169 -30.605 1.00 84.50 209 ASP A O 1
ATOM 1683 N N . LYS A 1 210 ? 17.170 -17.772 -29.068 1.00 87.81 210 LYS A N 1
ATOM 1684 C CA . LYS A 1 210 ? 17.973 -16.605 -29.449 1.00 87.81 210 LYS A CA 1
ATOM 1685 C C . LYS A 1 210 ? 18.815 -16.115 -28.283 1.00 87.81 210 LYS A C 1
ATOM 1687 O O . LYS A 1 210 ? 18.295 -15.737 -27.240 1.00 87.81 210 LYS A O 1
ATOM 1692 N N . ASP A 1 211 ? 20.122 -16.089 -28.507 1.00 91.81 211 ASP A N 1
ATOM 1693 C CA . ASP A 1 211 ? 21.067 -15.453 -27.597 1.00 91.81 211 ASP A CA 1
ATOM 1694 C C . ASP A 1 211 ? 20.878 -13.927 -27.627 1.00 91.81 211 ASP A C 1
ATOM 1696 O O . ASP A 1 211 ? 20.557 -13.352 -28.672 1.00 91.81 211 ASP A O 1
ATOM 1700 N N . LEU A 1 212 ? 21.108 -13.270 -26.489 1.00 92.69 212 LEU A N 1
ATOM 1701 C CA . LEU A 1 212 ? 21.023 -11.816 -26.367 1.00 92.69 212 LEU A CA 1
ATOM 1702 C C . LEU A 1 212 ? 22.410 -11.190 -26.336 1.00 92.69 212 LEU A C 1
ATOM 1704 O O . LEU A 1 212 ? 23.286 -11.589 -25.568 1.00 92.69 212 LEU A O 1
ATOM 1708 N N . ILE A 1 213 ? 22.583 -10.152 -27.140 1.00 93.19 213 ILE A N 1
ATOM 1709 C CA . ILE A 1 213 ? 23.767 -9.305 -27.154 1.00 93.19 213 ILE A CA 1
ATOM 1710 C C . ILE A 1 213 ? 23.570 -8.200 -26.125 1.00 93.19 213 ILE A C 1
ATOM 1712 O O . ILE A 1 213 ? 22.647 -7.393 -26.236 1.00 93.19 213 ILE A O 1
ATOM 1716 N N . ILE A 1 214 ? 24.453 -8.129 -25.135 1.00 91.56 214 ILE A N 1
ATOM 1717 C CA . ILE A 1 214 ? 24.415 -7.054 -24.152 1.00 91.56 214 ILE A CA 1
ATOM 1718 C C . ILE A 1 214 ? 25.076 -5.807 -24.755 1.00 91.56 214 ILE A C 1
ATOM 1720 O O . ILE A 1 214 ? 26.244 -5.869 -25.159 1.00 91.56 214 ILE A O 1
ATOM 1724 N N . PRO A 1 215 ? 24.358 -4.670 -24.838 1.00 86.88 215 PRO A N 1
ATOM 1725 C CA . PRO A 1 215 ? 24.919 -3.427 -25.343 1.00 86.88 215 PRO A CA 1
ATOM 1726 C C . PRO A 1 215 ? 26.080 -2.941 -24.479 1.00 86.88 215 PRO A C 1
ATOM 1728 O O . PRO A 1 215 ? 26.185 -3.244 -23.290 1.00 86.88 215 PRO A O 1
ATOM 1731 N N . SER A 1 216 ? 26.960 -2.142 -25.076 1.00 87.31 216 SER A N 1
ATOM 1732 C CA . SER A 1 216 ? 28.080 -1.578 -24.331 1.00 87.31 216 SER A CA 1
ATOM 1733 C C . SER A 1 216 ? 27.613 -0.502 -23.346 1.00 87.31 216 SER A C 1
ATOM 1735 O O . SER A 1 216 ? 26.605 0.157 -23.590 1.00 87.31 216 SER A O 1
ATOM 1737 N N . TYR A 1 217 ? 28.377 -0.275 -22.274 1.00 84.38 217 TYR A N 1
ATOM 1738 C CA . TYR A 1 217 ? 28.048 0.724 -21.249 1.00 84.38 217 TYR A CA 1
ATOM 1739 C C . TYR A 1 217 ? 27.695 2.096 -21.849 1.00 84.38 217 TYR A C 1
ATOM 1741 O O . TYR A 1 217 ? 26.642 2.633 -21.545 1.00 84.38 217 TYR A O 1
ATOM 1749 N N . SER A 1 218 ? 28.481 2.625 -22.794 1.00 84.38 218 SER A N 1
ATOM 1750 C CA . SER A 1 218 ? 28.177 3.916 -23.437 1.00 84.38 218 SER A CA 1
ATOM 1751 C C . SER A 1 218 ? 26.797 3.943 -24.108 1.00 84.38 218 SER A C 1
ATOM 1753 O O . SER A 1 218 ? 26.055 4.900 -23.940 1.00 84.38 218 SER A O 1
ATOM 1755 N N . SER A 1 219 ? 26.412 2.858 -24.783 1.00 85.25 219 SER A N 1
ATOM 1756 C CA . SER A 1 219 ? 25.113 2.733 -25.458 1.00 85.25 219 SER A CA 1
ATOM 1757 C C . SER A 1 219 ? 23.940 2.684 -24.470 1.00 85.25 219 SER A C 1
ATOM 1759 O O . SER A 1 219 ? 22.857 3.188 -24.756 1.00 85.25 219 SER A O 1
ATOM 1761 N N . ILE A 1 220 ? 24.155 2.096 -23.290 1.00 87.62 220 ILE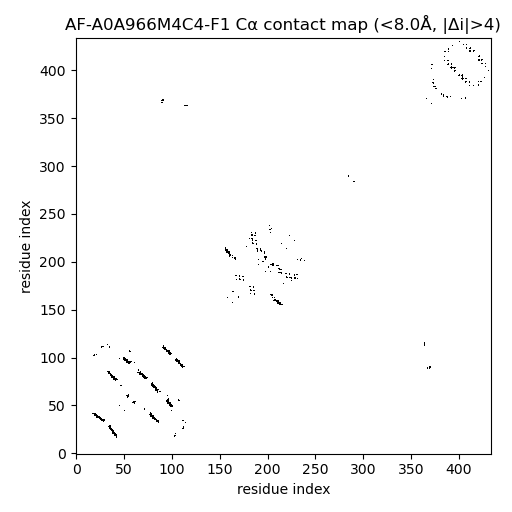 A N 1
ATOM 1762 C CA . ILE A 1 220 ? 23.150 2.059 -22.219 1.00 87.62 220 ILE A CA 1
ATOM 1763 C C . ILE A 1 220 ? 22.959 3.454 -21.610 1.00 87.62 220 ILE A C 1
ATOM 1765 O O . ILE A 1 220 ? 21.835 3.834 -21.297 1.00 87.62 220 ILE A O 1
ATOM 1769 N N . TYR A 1 221 ? 24.033 4.236 -21.476 1.00 85.88 221 TYR A N 1
ATOM 1770 C CA . TYR A 1 221 ? 23.973 5.595 -20.918 1.00 85.88 221 TYR A CA 1
ATOM 1771 C C . TYR A 1 221 ? 23.387 6.619 -21.885 1.00 85.88 221 TYR A C 1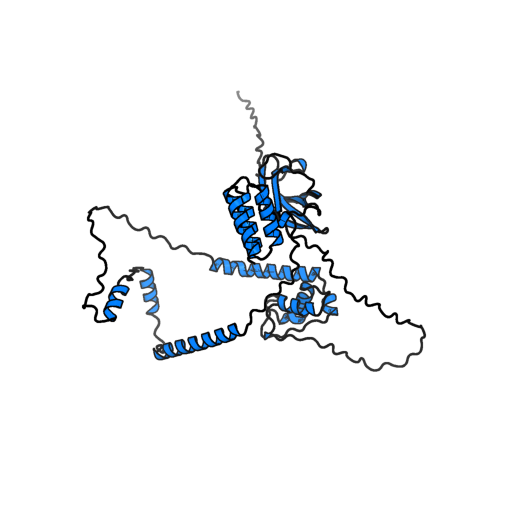
ATOM 1773 O O . TYR A 1 221 ? 22.750 7.572 -21.446 1.00 85.88 221 TYR A O 1
ATOM 1781 N N . GLU A 1 222 ? 23.565 6.415 -23.190 1.00 87.62 222 GLU A N 1
ATOM 1782 C CA . GLU A 1 222 ? 22.893 7.211 -24.223 1.00 87.62 222 GLU A CA 1
ATOM 1783 C C . GLU A 1 222 ? 21.373 7.006 -24.211 1.00 87.62 222 GLU A C 1
ATOM 1785 O O . GLU A 1 222 ? 20.618 7.887 -24.621 1.00 87.62 222 GLU A O 1
ATOM 1790 N N . THR A 1 223 ? 20.906 5.865 -23.700 1.00 86.56 223 THR A N 1
ATOM 1791 C CA . THR A 1 223 ? 19.479 5.604 -23.540 1.00 86.56 223 THR A CA 1
ATOM 1792 C C . THR A 1 223 ? 18.918 6.425 -22.381 1.00 86.56 223 THR A C 1
ATOM 1794 O O . THR A 1 223 ? 19.335 6.279 -21.231 1.00 86.56 223 THR A O 1
ATOM 1797 N N . SER A 1 224 ? 17.914 7.260 -22.654 1.00 91.06 224 SER A N 1
ATOM 1798 C CA . SER A 1 224 ? 17.251 8.059 -21.621 1.00 91.06 224 SER A CA 1
ATOM 1799 C C . SER A 1 224 ? 16.472 7.183 -20.634 1.00 91.06 224 SER A C 1
ATOM 1801 O O . SER A 1 224 ? 15.671 6.331 -21.024 1.00 91.06 224 SER A O 1
ATOM 1803 N N . HIS A 1 225 ? 16.652 7.428 -19.332 1.00 88.56 225 HIS A N 1
ATOM 1804 C CA . HIS A 1 225 ? 15.903 6.734 -18.281 1.00 88.56 225 HIS A CA 1
ATOM 1805 C C . HIS A 1 225 ? 14.390 6.946 -18.390 1.00 88.56 225 HIS A C 1
ATOM 1807 O O . HIS A 1 225 ? 13.619 5.995 -18.245 1.00 88.56 225 HIS A O 1
ATOM 1813 N N . THR A 1 226 ? 13.962 8.185 -18.640 1.00 88.00 226 THR A N 1
ATOM 1814 C CA . THR A 1 226 ? 12.538 8.536 -18.694 1.00 88.00 226 THR A CA 1
ATOM 1815 C C . THR A 1 226 ? 11.852 7.861 -19.876 1.00 88.00 226 THR A C 1
ATOM 1817 O O . THR A 1 226 ? 10.776 7.289 -19.714 1.00 88.00 226 THR A O 1
ATOM 1820 N N . GLU A 1 227 ? 12.508 7.853 -21.035 1.00 87.94 227 GLU A N 1
ATOM 1821 C CA . GLU A 1 227 ? 12.016 7.213 -22.255 1.00 87.94 227 GLU A CA 1
ATOM 1822 C C . GLU A 1 227 ? 11.976 5.689 -22.125 1.00 87.94 227 GLU A C 1
ATOM 1824 O O . GLU A 1 227 ? 10.965 5.066 -22.451 1.00 87.94 227 GLU A O 1
ATOM 1829 N N . ALA A 1 228 ? 13.039 5.084 -21.589 1.00 89.56 228 ALA A N 1
ATOM 1830 C CA . ALA A 1 228 ? 13.103 3.646 -21.355 1.00 89.56 228 ALA A CA 1
ATOM 1831 C C . ALA A 1 228 ? 11.981 3.178 -20.419 1.00 89.56 228 ALA A C 1
ATOM 1833 O O . ALA A 1 228 ? 11.273 2.212 -20.711 1.00 89.56 228 ALA A O 1
ATOM 1834 N N . LYS A 1 229 ? 11.773 3.897 -19.308 1.00 92.00 229 LYS A N 1
ATOM 1835 C CA . LYS A 1 229 ? 10.701 3.602 -18.354 1.00 92.00 229 LYS A CA 1
ATOM 1836 C C . LYS A 1 229 ? 9.322 3.748 -19.000 1.00 92.00 229 LYS A C 1
ATOM 1838 O O . LYS A 1 229 ? 8.504 2.842 -18.871 1.00 92.00 229 LYS A O 1
ATOM 1843 N N . ALA A 1 230 ? 9.069 4.852 -19.706 1.00 87.12 230 ALA A N 1
ATOM 1844 C CA . ALA A 1 230 ? 7.795 5.086 -20.383 1.00 87.12 230 ALA A CA 1
ATOM 1845 C C . ALA A 1 230 ? 7.494 4.008 -21.439 1.00 87.12 230 ALA A C 1
ATOM 1847 O O . ALA A 1 230 ? 6.376 3.500 -21.496 1.00 87.12 230 ALA A O 1
ATOM 1848 N N . SER A 1 231 ? 8.501 3.607 -22.218 1.00 88.88 231 SER A N 1
ATOM 1849 C CA . SER A 1 231 ? 8.361 2.597 -23.274 1.00 88.88 231 SER A CA 1
ATOM 1850 C C . SER A 1 231 ? 8.032 1.213 -22.715 1.00 88.88 231 SER A C 1
ATOM 1852 O O . SER A 1 231 ? 7.133 0.538 -23.212 1.00 88.88 231 SER A O 1
ATOM 1854 N N . ILE A 1 232 ? 8.713 0.802 -21.640 1.00 87.50 232 ILE A N 1
ATOM 1855 C CA . ILE A 1 232 ? 8.462 -0.488 -20.983 1.00 87.50 232 ILE A CA 1
ATOM 1856 C C . ILE A 1 232 ? 7.078 -0.504 -20.322 1.00 87.50 232 ILE A C 1
ATOM 1858 O O . ILE A 1 232 ? 6.359 -1.494 -20.431 1.00 87.50 232 ILE A O 1
ATOM 1862 N N . LEU A 1 233 ? 6.669 0.595 -19.679 1.00 86.88 233 LEU A N 1
ATOM 1863 C CA . LEU A 1 233 ? 5.325 0.707 -19.103 1.00 86.88 233 LEU A CA 1
ATOM 1864 C C . LEU A 1 233 ? 4.239 0.599 -20.180 1.00 86.88 233 LEU A C 1
ATOM 1866 O O . LEU A 1 233 ? 3.300 -0.173 -20.009 1.00 86.88 233 LEU A O 1
ATOM 1870 N N . ALA A 1 234 ? 4.398 1.294 -21.309 1.00 84.06 234 ALA A N 1
ATOM 1871 C CA . ALA A 1 234 ? 3.461 1.207 -22.427 1.00 84.06 234 ALA A CA 1
ATOM 1872 C C . ALA A 1 234 ? 3.356 -0.223 -22.997 1.00 84.06 234 ALA A C 1
ATOM 1874 O O . ALA A 1 234 ? 2.256 -0.694 -23.287 1.00 84.06 234 ALA A O 1
ATOM 1875 N N . MET A 1 235 ? 4.479 -0.944 -23.103 1.00 81.31 235 MET A N 1
ATOM 1876 C CA . MET A 1 235 ? 4.476 -2.353 -23.518 1.00 81.31 235 MET A CA 1
ATOM 1877 C C . MET A 1 235 ? 3.731 -3.248 -22.524 1.00 81.31 235 MET A C 1
ATOM 1879 O O . MET A 1 235 ? 2.934 -4.091 -22.938 1.00 81.31 235 MET A O 1
ATOM 1883 N N . ASN A 1 236 ? 3.937 -3.048 -21.223 1.00 80.94 236 ASN A N 1
ATOM 1884 C CA . ASN A 1 236 ? 3.279 -3.842 -20.185 1.00 80.94 236 ASN A CA 1
ATOM 1885 C C . ASN A 1 236 ? 1.763 -3.606 -20.138 1.00 80.94 236 ASN A C 1
ATOM 1887 O O . ASN A 1 236 ? 1.010 -4.568 -20.001 1.00 80.94 236 ASN A O 1
ATOM 1891 N N . GLU A 1 237 ? 1.317 -2.361 -20.310 1.00 77.12 237 GLU A N 1
ATOM 1892 C CA . GLU A 1 237 ? -0.106 -2.011 -20.443 1.00 77.12 237 GLU A CA 1
ATOM 1893 C C . GLU A 1 237 ? -0.743 -2.699 -21.660 1.00 77.12 237 GLU A C 1
ATOM 1895 O O . GLU A 1 237 ? -1.809 -3.303 -21.566 1.00 77.12 237 GLU A O 1
ATOM 1900 N N . SER A 1 238 ? -0.063 -2.694 -22.812 1.00 70.69 238 SER A N 1
ATOM 1901 C CA . SER A 1 238 ? -0.578 -3.384 -24.005 1.00 70.69 238 SER A CA 1
ATOM 1902 C C . SER A 1 238 ? -0.672 -4.907 -23.826 1.00 70.69 238 SER A C 1
ATOM 1904 O O . SER A 1 238 ? -1.577 -5.546 -24.364 1.00 70.69 238 SER A O 1
ATOM 1906 N N . TYR A 1 239 ? 0.232 -5.489 -23.034 1.00 71.38 239 TYR A N 1
ATOM 1907 C CA . TYR A 1 239 ? 0.277 -6.921 -22.753 1.00 71.38 239 TYR A CA 1
ATOM 1908 C C . TYR A 1 239 ? -0.772 -7.364 -21.724 1.00 71.38 239 TYR A C 1
ATOM 1910 O O . TYR A 1 239 ? -1.379 -8.420 -21.874 1.00 71.38 239 TYR A O 1
ATOM 1918 N N . SER A 1 240 ? -1.034 -6.561 -20.690 1.00 63.47 240 SER A N 1
ATOM 1919 C CA . SER A 1 240 ? -2.075 -6.876 -19.704 1.00 63.47 240 SER A CA 1
ATOM 1920 C C . SER A 1 240 ? -3.475 -6.851 -20.335 1.00 63.47 240 SER A C 1
ATOM 1922 O O . SER A 1 240 ? -4.299 -7.730 -20.064 1.00 63.47 240 SER A O 1
ATOM 1924 N N . LEU A 1 241 ? -3.724 -5.901 -21.244 1.00 60.12 241 LEU A N 1
ATOM 1925 C CA . LEU A 1 241 ? -4.988 -5.773 -21.970 1.00 60.12 241 LEU A CA 1
ATOM 1926 C C . LEU A 1 241 ? -5.273 -6.957 -22.908 1.00 60.12 241 LEU A C 1
ATOM 1928 O O . LEU A 1 241 ? -6.439 -7.308 -23.086 1.00 60.12 241 LEU A O 1
ATOM 1932 N N . SER A 1 242 ? -4.250 -7.600 -23.483 1.00 60.28 242 SER A N 1
ATOM 1933 C CA . SER A 1 242 ? -4.439 -8.760 -24.370 1.00 60.28 242 SER A CA 1
ATOM 1934 C C . SER A 1 242 ? -4.756 -10.058 -23.616 1.00 60.28 242 SER A C 1
ATOM 1936 O O . SER A 1 242 ? -5.410 -10.943 -24.167 1.00 60.28 242 SER A O 1
ATOM 1938 N N . ILE A 1 243 ? -4.359 -10.159 -22.343 1.00 56.34 243 ILE A N 1
ATOM 1939 C CA . ILE A 1 243 ? -4.619 -11.326 -21.487 1.00 56.34 243 ILE A CA 1
ATOM 1940 C C . ILE A 1 243 ? -6.017 -11.260 -20.852 1.00 56.34 243 ILE A C 1
ATOM 1942 O O . ILE A 1 243 ? -6.672 -12.294 -20.703 1.00 56.34 243 ILE A O 1
ATOM 1946 N N . ALA A 1 244 ? -6.511 -10.060 -20.524 1.00 56.25 244 ALA A N 1
ATOM 1947 C CA . ALA A 1 244 ? -7.779 -9.849 -19.817 1.00 56.25 244 ALA A CA 1
ATOM 1948 C C . ALA A 1 244 ? -9.006 -10.604 -20.398 1.00 56.25 244 ALA A C 1
ATOM 1950 O O . ALA A 1 244 ? -9.772 -11.161 -19.608 1.00 56.25 244 ALA A O 1
ATOM 1951 N N . PRO A 1 245 ? -9.216 -10.706 -21.728 1.00 54.62 245 PRO A N 1
ATOM 1952 C CA . PRO A 1 245 ? -10.343 -11.450 -22.298 1.00 54.62 245 PRO A CA 1
ATOM 1953 C C . PRO A 1 245 ? -10.242 -12.968 -22.086 1.00 54.62 245 PRO A C 1
ATOM 1955 O O . PRO A 1 245 ? -11.259 -13.615 -21.835 1.00 54.62 245 PRO A O 1
ATOM 1958 N N . ALA A 1 246 ? -9.029 -13.527 -22.152 1.00 54.06 246 ALA A N 1
ATOM 1959 C CA . ALA A 1 246 ? -8.783 -14.961 -21.997 1.00 54.06 246 ALA A CA 1
ATOM 1960 C C . ALA A 1 246 ? -8.944 -15.412 -20.538 1.00 54.06 246 ALA A C 1
ATOM 1962 O O . ALA A 1 246 ? -9.538 -16.452 -20.275 1.00 54.06 246 ALA A O 1
ATOM 1963 N N . VAL A 1 247 ? -8.501 -14.605 -19.565 1.00 51.94 247 VAL A N 1
ATOM 1964 C CA . VAL A 1 247 ? -8.754 -14.914 -18.143 1.00 51.94 247 VAL A CA 1
ATOM 1965 C C . VAL A 1 247 ? -10.226 -14.731 -17.794 1.00 51.94 247 VAL A C 1
ATOM 1967 O O . VAL A 1 247 ? -10.771 -15.495 -17.006 1.00 51.94 247 VAL A O 1
ATOM 1970 N N . LYS A 1 248 ? -10.900 -13.750 -18.408 1.00 45.91 248 LYS A N 1
ATOM 1971 C CA . LYS A 1 248 ? -12.334 -13.535 -18.204 1.00 45.91 248 LYS A CA 1
ATOM 1972 C C . LYS A 1 248 ? -13.163 -14.713 -18.716 1.00 45.91 248 LYS A C 1
ATOM 1974 O O . LYS A 1 248 ? -14.106 -15.077 -18.031 1.00 45.91 248 LYS A O 1
ATOM 1979 N N . SER A 1 249 ? -12.815 -15.332 -19.851 1.00 53.88 249 SER A N 1
ATOM 1980 C CA . SER A 1 249 ? -13.523 -16.528 -20.340 1.00 53.88 249 SER A CA 1
ATOM 1981 C C . SER A 1 249 ? -13.251 -17.774 -19.490 1.00 53.88 249 SER A C 1
ATOM 1983 O O . SER A 1 249 ? -14.170 -18.556 -19.270 1.00 53.88 249 SER A O 1
ATOM 1985 N N . LEU A 1 250 ? -12.031 -17.927 -18.961 1.00 49.53 250 LEU A N 1
ATOM 1986 C CA . LEU A 1 250 ? -11.656 -19.033 -18.069 1.00 49.53 250 LEU A CA 1
ATOM 1987 C C . LEU A 1 250 ? -12.280 -18.926 -16.666 1.00 49.53 250 LEU A C 1
ATOM 1989 O O . LEU A 1 250 ? -12.480 -19.942 -16.009 1.00 49.53 250 LEU A O 1
ATOM 1993 N N . LEU A 1 251 ? -12.588 -17.710 -16.205 1.00 45.59 251 LEU A N 1
ATOM 1994 C CA . LEU A 1 251 ? -13.140 -17.442 -14.871 1.00 45.59 251 LEU A CA 1
ATOM 1995 C C . LEU A 1 251 ? -14.666 -17.244 -14.851 1.00 45.59 251 LEU A C 1
ATOM 1997 O O . LEU A 1 251 ? -15.228 -16.989 -13.784 1.00 45.59 251 LEU A O 1
ATOM 2001 N N . VAL A 1 252 ? -15.366 -17.356 -15.987 1.00 48.19 252 VAL A N 1
ATOM 2002 C CA . VAL A 1 252 ? -16.837 -17.373 -15.970 1.00 48.19 252 VAL A CA 1
ATOM 2003 C C . VAL A 1 252 ? -17.306 -18.738 -15.471 1.00 48.19 252 VAL A C 1
ATOM 2005 O O . VAL A 1 252 ? -17.400 -19.701 -16.229 1.00 48.19 252 VAL A O 1
ATOM 2008 N N . LEU A 1 253 ? -17.654 -18.802 -14.187 1.00 37.62 253 LEU A N 1
ATOM 2009 C CA . LEU A 1 253 ? -18.424 -19.905 -13.621 1.00 37.62 253 LEU A CA 1
ATOM 2010 C C . LEU A 1 253 ? -19.808 -19.908 -14.281 1.00 37.62 253 LEU A C 1
ATOM 2012 O O . LEU A 1 253 ? -20.678 -19.103 -13.948 1.00 37.62 253 LEU A O 1
ATOM 2016 N N . THR A 1 254 ? -20.017 -20.791 -15.253 1.00 56.50 254 THR A N 1
ATOM 2017 C CA . THR A 1 254 ? -21.352 -21.046 -15.795 1.00 56.50 254 THR A CA 1
ATOM 2018 C C . THR A 1 254 ? -22.132 -21.823 -14.742 1.00 56.50 254 THR A C 1
ATOM 2020 O O . THR A 1 254 ? -21.868 -22.995 -14.485 1.00 56.50 254 THR A O 1
ATOM 2023 N N . ALA A 1 255 ? -23.054 -21.138 -14.067 1.00 51.88 255 ALA A N 1
ATOM 2024 C CA .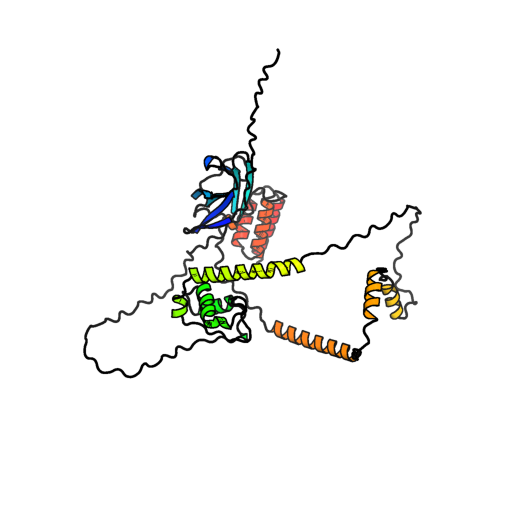 ALA A 1 255 ? -23.885 -21.750 -13.040 1.00 51.88 255 ALA A CA 1
ATOM 2025 C C . ALA A 1 255 ? -24.738 -22.886 -13.647 1.00 51.88 255 ALA A C 1
ATOM 2027 O O . ALA A 1 255 ? -25.311 -22.701 -14.728 1.00 51.88 255 ALA A O 1
ATOM 2028 N N . PRO A 1 256 ? -24.855 -24.049 -12.979 1.00 38.47 256 PRO A N 1
ATOM 2029 C CA . PRO A 1 256 ? -25.712 -25.130 -13.447 1.00 38.47 256 PRO A CA 1
ATOM 2030 C C . PRO A 1 256 ? -27.178 -24.671 -13.450 1.00 38.47 256 PRO A C 1
ATOM 2032 O O . PRO A 1 256 ? -27.643 -24.032 -12.505 1.00 38.47 256 PRO A O 1
ATOM 2035 N N . LYS A 1 257 ? -27.920 -24.989 -14.520 1.00 50.25 257 LYS A N 1
ATOM 2036 C CA . LYS A 1 257 ? -29.371 -24.755 -14.575 1.00 50.25 257 LYS A CA 1
ATOM 2037 C C . LYS A 1 257 ? -30.051 -25.608 -13.504 1.00 50.25 257 LYS A C 1
ATOM 2039 O O . LYS A 1 257 ? -30.024 -26.832 -13.584 1.00 50.25 257 LYS A O 1
ATOM 2044 N N . ILE A 1 258 ? -30.665 -24.943 -12.530 1.00 39.66 258 ILE A N 1
ATOM 2045 C CA . ILE A 1 258 ? -31.488 -25.560 -11.489 1.00 39.66 258 ILE A CA 1
ATOM 2046 C C . ILE A 1 258 ? -32.701 -26.199 -12.175 1.00 39.66 258 ILE A C 1
ATOM 2048 O O . ILE A 1 258 ? -33.509 -25.504 -12.788 1.00 39.66 258 ILE A O 1
ATOM 2052 N N . ILE A 1 259 ? -32.800 -27.524 -12.106 1.00 48.84 259 ILE A N 1
ATOM 2053 C CA . ILE A 1 259 ? -34.018 -28.256 -12.449 1.00 48.84 259 ILE A CA 1
ATOM 2054 C C . ILE A 1 259 ? -34.897 -28.199 -11.197 1.00 48.84 259 ILE A C 1
ATOM 2056 O O . ILE A 1 259 ? -34.490 -28.680 -10.141 1.00 48.84 259 ILE A O 1
ATOM 2060 N N . GLU A 1 260 ? -36.069 -27.575 -11.291 1.00 48.28 260 GLU A N 1
ATOM 2061 C CA . GLU A 1 260 ? -37.063 -27.595 -10.214 1.00 48.28 260 GLU A CA 1
ATOM 2062 C C . GLU A 1 260 ? -37.553 -29.037 -10.002 1.00 48.28 260 GLU A C 1
ATOM 2064 O O . GLU A 1 260 ? -38.111 -29.659 -10.908 1.00 48.28 260 GLU A O 1
ATOM 2069 N N . ALA A 1 261 ? -37.303 -29.586 -8.810 1.00 37.31 261 ALA A N 1
ATOM 2070 C CA . ALA A 1 261 ? -37.792 -30.899 -8.403 1.00 37.31 261 ALA A CA 1
ATOM 2071 C C . ALA A 1 261 ? -39.248 -30.802 -7.895 1.00 37.31 261 ALA A C 1
ATOM 2073 O O . ALA A 1 261 ? -39.597 -29.818 -7.238 1.00 37.31 261 ALA A O 1
ATOM 2074 N N . PRO A 1 262 ? -40.106 -31.802 -8.175 1.00 42.09 262 PRO A N 1
ATOM 2075 C CA . PRO A 1 262 ? -41.530 -31.745 -7.868 1.00 42.09 262 PRO A CA 1
ATOM 2076 C C . PRO A 1 262 ? -41.811 -31.979 -6.376 1.00 42.09 262 PRO A C 1
ATOM 2078 O O . PRO A 1 262 ? -41.155 -32.786 -5.717 1.00 42.09 262 PRO A O 1
ATOM 2081 N N . GLU A 1 263 ? -42.833 -31.289 -5.865 1.00 39.69 263 GLU A N 1
ATOM 2082 C CA . GLU A 1 263 ? -43.336 -31.384 -4.490 1.00 39.69 263 GLU A CA 1
ATOM 2083 C C . GLU A 1 263 ? -43.668 -32.831 -4.076 1.00 39.69 263 GLU A C 1
ATOM 2085 O O . GLU A 1 263 ? -44.436 -33.527 -4.747 1.00 39.69 263 GLU A O 1
ATOM 2090 N N . GLN A 1 264 ? -43.162 -33.269 -2.916 1.00 31.75 264 GLN A N 1
ATOM 2091 C CA . GLN A 1 264 ? -43.579 -34.517 -2.273 1.00 31.75 264 GLN A CA 1
ATOM 2092 C C . GLN A 1 264 ? -44.417 -34.253 -1.018 1.00 31.75 264 GLN A C 1
ATOM 2094 O O . GLN A 1 264 ? -44.017 -33.552 -0.091 1.00 31.75 264 GLN A O 1
ATOM 2099 N N . LYS A 1 265 ? -45.608 -34.863 -1.012 1.00 34.28 265 LYS A N 1
ATOM 2100 C CA . LYS A 1 265 ? -46.555 -34.916 0.103 1.00 34.28 265 LYS A CA 1
ATOM 2101 C C . LYS A 1 265 ? -45.984 -35.690 1.292 1.00 34.28 265 LYS A C 1
ATOM 2103 O O . LYS A 1 265 ? -45.489 -36.803 1.143 1.00 34.28 265 LYS A O 1
ATOM 2108 N N . VAL A 1 266 ? -46.197 -35.113 2.469 1.00 34.25 266 VAL A N 1
ATOM 2109 C CA . VAL A 1 266 ? -45.946 -35.671 3.801 1.00 34.25 266 VAL A CA 1
ATOM 2110 C C . VAL A 1 266 ? -46.739 -36.962 4.035 1.00 34.25 266 VAL A C 1
ATOM 2112 O O . VAL A 1 266 ? -47.956 -36.989 3.832 1.00 34.25 266 VAL A O 1
ATOM 2115 N N . LYS A 1 267 ? -46.065 -37.987 4.566 1.00 30.86 267 LYS A N 1
ATOM 2116 C CA . LYS A 1 267 ? -46.644 -38.953 5.509 1.00 30.86 267 LYS A CA 1
ATOM 2117 C C . LYS A 1 267 ? -45.631 -39.259 6.613 1.00 30.86 267 LYS A C 1
ATOM 2119 O O . LYS A 1 267 ? -44.524 -39.702 6.326 1.00 30.86 267 LYS A O 1
ATOM 2124 N N . GLU A 1 268 ? -46.051 -39.004 7.849 1.00 33.28 268 GLU A N 1
ATOM 2125 C CA . GLU A 1 268 ? -45.486 -39.565 9.080 1.00 33.28 268 GLU A CA 1
ATOM 2126 C C . GLU A 1 268 ? -45.492 -41.096 9.031 1.00 33.28 268 GLU A C 1
ATOM 2128 O O . GLU A 1 268 ? -46.445 -41.672 8.505 1.00 33.28 268 GLU A O 1
ATOM 2133 N N . ILE A 1 269 ? -44.480 -41.721 9.637 1.00 30.41 269 ILE A N 1
ATOM 2134 C CA . ILE A 1 269 ? -44.615 -42.680 10.747 1.00 30.41 269 ILE A CA 1
ATOM 2135 C C . ILE A 1 269 ? -43.266 -42.716 11.488 1.00 30.41 269 ILE A C 1
ATOM 2137 O O . ILE A 1 269 ? -42.198 -42.723 10.878 1.00 30.41 269 ILE A O 1
ATOM 2141 N N . VAL A 1 270 ? -43.381 -42.667 12.811 1.00 33.59 270 VAL A N 1
ATOM 2142 C CA . VAL A 1 270 ? -42.364 -42.805 13.859 1.00 33.59 270 VAL A CA 1
ATOM 2143 C C . VAL A 1 270 ? -41.891 -44.260 13.932 1.00 33.59 270 VAL A C 1
ATOM 2145 O O . VAL A 1 270 ? -42.727 -45.144 13.798 1.00 33.59 270 VAL A O 1
ATOM 2148 N N . ASP A 1 271 ? -40.594 -44.500 14.142 1.00 30.19 271 ASP A N 1
ATOM 2149 C CA . ASP A 1 271 ? -40.110 -45.374 15.224 1.00 30.19 271 ASP A CA 1
ATOM 2150 C C . ASP A 1 271 ? -38.586 -45.263 15.401 1.00 30.19 271 ASP A C 1
ATOM 2152 O O . ASP A 1 271 ? -37.808 -45.073 14.465 1.00 30.19 271 ASP A O 1
ATOM 2156 N N . GLU A 1 272 ? -38.224 -45.291 16.674 1.00 40.91 272 GLU A N 1
ATOM 2157 C CA . GLU A 1 272 ? -36.922 -45.147 17.309 1.00 40.91 272 GLU A CA 1
ATOM 2158 C C . GLU A 1 272 ? -36.267 -46.537 17.372 1.00 40.91 272 GLU A C 1
ATOM 2160 O O . GLU A 1 272 ? -36.919 -47.457 17.847 1.00 40.91 272 GLU A O 1
ATOM 2165 N N . ASP A 1 273 ? -35.023 -46.715 16.905 1.00 30.80 273 ASP A N 1
ATOM 2166 C CA . ASP A 1 273 ? -34.214 -47.896 17.260 1.00 30.80 273 ASP A CA 1
ATOM 2167 C C . ASP A 1 273 ? -32.700 -47.665 17.053 1.00 30.80 273 ASP A C 1
ATOM 2169 O O . ASP A 1 273 ? -32.178 -47.553 15.945 1.00 30.80 273 ASP A O 1
ATOM 2173 N N . GLU A 1 274 ? -32.030 -47.554 18.199 1.00 32.94 274 GLU A N 1
ATOM 2174 C CA . GLU A 1 274 ? -30.712 -48.068 18.593 1.00 32.94 274 GLU A CA 1
ATOM 2175 C C . GLU A 1 274 ? -29.557 -48.174 17.569 1.00 32.94 274 GLU A C 1
ATOM 2177 O O . GLU A 1 274 ? -29.518 -48.988 16.644 1.00 32.94 274 GLU A O 1
ATOM 2182 N N . ALA A 1 275 ? -28.485 -47.433 17.873 1.00 34.81 275 ALA A N 1
ATOM 2183 C CA . ALA A 1 275 ? -27.160 -47.607 17.292 1.00 34.81 275 ALA A CA 1
ATOM 2184 C C . ALA A 1 275 ? -26.558 -48.976 17.669 1.00 34.81 275 ALA A C 1
ATOM 2186 O O . ALA A 1 275 ? -26.074 -49.174 18.786 1.00 34.81 275 ALA A O 1
ATOM 2187 N N . LYS A 1 276 ? -26.520 -49.912 16.714 1.00 36.78 276 LYS A N 1
ATOM 2188 C CA . LYS A 1 276 ? -25.733 -51.146 16.837 1.00 36.78 276 LYS A CA 1
ATOM 2189 C C . LYS A 1 276 ? -24.241 -50.830 16.748 1.00 36.78 276 LYS A C 1
ATOM 2191 O O . LYS A 1 276 ? -23.738 -50.424 15.701 1.00 36.78 276 LYS A O 1
ATOM 2196 N N . GLN A 1 277 ? -23.539 -51.041 17.857 1.00 39.31 277 GLN A N 1
ATOM 2197 C CA . GLN A 1 277 ? -22.083 -51.150 17.881 1.00 39.31 277 GLN A CA 1
ATOM 2198 C C . GLN A 1 277 ? -21.650 -52.409 17.118 1.00 39.31 277 GLN A C 1
ATOM 2200 O O . GLN A 1 277 ? -22.293 -53.455 17.207 1.00 39.31 277 GLN A O 1
ATOM 2205 N N . LEU A 1 278 ? -20.567 -52.283 16.352 1.00 37.75 278 LEU A N 1
ATOM 2206 C CA . LEU A 1 278 ? -19.956 -53.368 15.591 1.00 37.75 278 LEU A CA 1
ATOM 2207 C C . LEU A 1 278 ? -19.251 -54.339 16.547 1.00 37.75 278 LEU A C 1
ATOM 2209 O O . LEU A 1 278 ? -18.278 -53.970 17.204 1.00 37.75 278 LEU A O 1
ATOM 2213 N N . ASP A 1 279 ? -19.741 -55.575 16.599 1.00 43.62 279 ASP A N 1
ATOM 2214 C CA . ASP A 1 279 ? -19.054 -56.699 17.230 1.00 43.62 279 ASP A CA 1
ATOM 2215 C C . ASP A 1 279 ? -17.933 -57.187 16.295 1.00 43.62 279 ASP A C 1
ATOM 2217 O O . ASP A 1 279 ? -18.177 -57.539 15.140 1.00 43.62 279 ASP A O 1
ATOM 2221 N N . ILE A 1 280 ? -16.687 -57.150 16.771 1.00 45.50 280 ILE A N 1
ATOM 2222 C CA . ILE A 1 280 ? -15.475 -57.416 15.972 1.00 45.50 280 ILE A CA 1
ATOM 2223 C C . ILE A 1 280 ? -15.155 -58.927 15.933 1.00 45.50 280 ILE A C 1
ATOM 2225 O O . ILE A 1 280 ? -14.185 -59.338 15.307 1.00 45.50 280 ILE A O 1
ATOM 2229 N N . ASN A 1 281 ? -15.977 -59.783 16.549 1.00 48.53 281 ASN A N 1
ATOM 2230 C CA . ASN A 1 281 ? -15.715 -61.226 16.635 1.00 48.53 281 ASN A CA 1
ATOM 2231 C C . ASN A 1 281 ? -16.686 -62.092 15.819 1.00 48.53 281 ASN A C 1
ATOM 2233 O O . ASN A 1 281 ? -16.975 -63.223 16.207 1.00 48.53 281 ASN A O 1
ATOM 2237 N N . ASN A 1 282 ? -17.186 -61.596 14.685 1.00 42.78 282 ASN A N 1
ATOM 2238 C CA . ASN A 1 282 ? -18.008 -62.419 13.801 1.00 42.78 282 ASN A CA 1
ATOM 2239 C C . ASN A 1 282 ? -17.115 -63.220 12.832 1.00 42.78 282 ASN A C 1
ATOM 2241 O O . ASN A 1 282 ? -16.496 -62.650 11.935 1.00 42.78 282 ASN A O 1
ATOM 2245 N N . GLU A 1 283 ? -17.072 -64.546 12.989 1.00 52.53 283 GLU A N 1
ATOM 2246 C CA . GLU A 1 283 ? -16.307 -65.506 12.161 1.00 52.53 283 GLU A CA 1
ATOM 2247 C C . GLU A 1 283 ? -16.826 -65.653 10.707 1.00 52.53 283 GLU A C 1
ATOM 2249 O O . GLU A 1 283 ? -16.467 -66.590 9.994 1.00 52.53 283 GLU A O 1
ATOM 2254 N N . GLU A 1 284 ? -17.651 -64.720 10.230 1.00 51.69 284 GLU A N 1
ATOM 2255 C CA . GLU A 1 284 ? -18.316 -64.771 8.920 1.00 51.69 284 GLU A CA 1
ATOM 2256 C C . GLU A 1 284 ? -17.676 -63.861 7.850 1.00 51.69 284 GLU A C 1
ATOM 2258 O O . GLU A 1 284 ? -18.237 -63.663 6.776 1.00 51.69 284 GLU A O 1
ATOM 2263 N N . LEU A 1 285 ? -16.481 -63.317 8.108 1.00 53.56 285 LEU A N 1
ATOM 2264 C CA . LEU A 1 285 ? -15.725 -62.484 7.162 1.00 53.56 285 LEU A CA 1
ATOM 2265 C C . LEU A 1 285 ? -14.451 -63.199 6.701 1.00 53.56 285 LEU A C 1
ATOM 2267 O O . LEU A 1 285 ? -13.356 -62.902 7.170 1.00 53.56 285 LEU A O 1
ATOM 2271 N N . ASN A 1 286 ? -14.598 -64.144 5.770 1.00 50.81 286 ASN A N 1
ATOM 2272 C CA . ASN A 1 286 ? -13.476 -64.928 5.237 1.00 50.81 286 ASN A CA 1
ATOM 2273 C C . ASN A 1 286 ? -13.067 -64.578 3.793 1.00 50.81 286 ASN A C 1
ATOM 2275 O O . ASN A 1 286 ? -12.179 -65.240 3.259 1.00 50.81 286 ASN A O 1
ATOM 2279 N N . ASP A 1 287 ? -13.631 -63.534 3.170 1.00 55.81 287 ASP A N 1
ATOM 2280 C CA . ASP A 1 287 ? -13.164 -63.063 1.858 1.00 55.81 287 ASP A CA 1
ATOM 2281 C C . ASP A 1 287 ? -13.024 -61.522 1.799 1.00 55.81 287 ASP A C 1
ATOM 2283 O O . ASP A 1 287 ? -14.012 -60.799 1.977 1.00 55.81 287 ASP A O 1
ATOM 2287 N N . PRO A 1 288 ? -11.816 -60.975 1.539 1.00 54.75 288 PRO A N 1
ATOM 2288 C CA . PRO A 1 288 ? -11.606 -59.537 1.350 1.00 54.75 288 PRO A CA 1
ATOM 2289 C C . PRO A 1 288 ? -12.429 -58.922 0.202 1.00 54.75 288 PRO A C 1
ATOM 2291 O O . PRO A 1 288 ? -12.636 -57.706 0.199 1.00 54.75 288 PRO A O 1
ATOM 2294 N N . ALA A 1 289 ? -12.937 -59.718 -0.746 1.00 57.28 289 ALA A N 1
ATOM 2295 C CA . ALA A 1 289 ? -13.818 -59.232 -1.810 1.00 57.28 289 ALA A CA 1
ATOM 2296 C C . ALA A 1 289 ? -15.184 -58.739 -1.288 1.00 57.28 289 ALA A C 1
ATOM 2298 O O . ALA A 1 289 ? -15.727 -57.749 -1.793 1.00 57.28 289 ALA A O 1
ATOM 2299 N N . ASP A 1 290 ? -15.718 -59.367 -0.238 1.00 57.16 290 ASP A N 1
ATOM 2300 C CA . ASP A 1 290 ? -17.037 -59.032 0.311 1.00 57.16 290 ASP A CA 1
ATOM 2301 C C . ASP A 1 290 ? -17.017 -57.726 1.124 1.00 57.16 290 ASP A C 1
ATOM 2303 O O . ASP A 1 290 ? -18.002 -56.982 1.162 1.00 57.16 290 ASP A O 1
ATOM 2307 N N . ILE A 1 291 ? -15.853 -57.371 1.679 1.00 57.84 291 ILE A N 1
ATOM 2308 C CA . ILE A 1 291 ? -15.618 -56.098 2.378 1.00 57.84 291 ILE A CA 1
ATOM 2309 C C . ILE A 1 291 ? -15.637 -54.921 1.391 1.00 57.84 291 ILE A C 1
ATOM 2311 O O . ILE A 1 291 ? -16.167 -53.850 1.696 1.00 57.84 291 ILE A O 1
ATOM 2315 N N . ILE A 1 292 ? -15.090 -55.112 0.186 1.00 57.03 292 ILE A N 1
ATOM 2316 C CA . ILE A 1 292 ? -15.073 -54.080 -0.859 1.00 57.03 292 ILE A CA 1
ATOM 2317 C C . ILE A 1 292 ? -16.483 -53.899 -1.426 1.00 57.03 292 ILE A C 1
ATOM 2319 O O . ILE A 1 292 ? -16.977 -52.778 -1.515 1.00 57.03 292 ILE A O 1
ATOM 2323 N N . LYS A 1 293 ? -17.184 -54.999 -1.719 1.00 60.56 293 LYS A N 1
ATOM 2324 C CA . LYS A 1 293 ? -18.533 -54.964 -2.299 1.00 60.56 293 LYS A CA 1
ATOM 2325 C C . LYS A 1 293 ? -19.545 -54.231 -1.415 1.00 60.56 293 LYS A C 1
ATOM 2327 O O . LYS A 1 293 ? -20.361 -53.472 -1.935 1.00 60.56 293 LYS A O 1
ATOM 2332 N N . ASN A 1 294 ? -19.467 -54.401 -0.095 1.00 60.94 294 ASN A N 1
ATOM 2333 C CA . ASN A 1 294 ? -20.357 -53.710 0.841 1.00 60.94 294 ASN A CA 1
ATOM 2334 C C . ASN A 1 294 ? -20.049 -52.209 0.965 1.00 60.94 294 ASN A C 1
ATOM 2336 O O . ASN A 1 294 ? -20.975 -51.417 1.121 1.00 60.94 294 ASN A O 1
ATOM 2340 N N . ASN A 1 295 ? -18.783 -51.806 0.823 1.00 51.09 295 ASN A N 1
ATOM 2341 C CA . ASN A 1 295 ? -18.383 -50.397 0.881 1.00 51.09 295 ASN A CA 1
ATOM 2342 C C . ASN A 1 295 ? -18.543 -49.653 -0.457 1.00 51.09 295 ASN A C 1
ATOM 2344 O O . ASN A 1 295 ? -18.677 -48.434 -0.461 1.00 51.09 295 ASN A O 1
ATOM 2348 N N . THR A 1 296 ? -18.550 -50.352 -1.596 1.00 49.91 296 THR A N 1
ATOM 2349 C CA . THR A 1 296 ? -18.706 -49.735 -2.928 1.00 49.91 296 THR A CA 1
ATOM 2350 C C . THR A 1 296 ? -20.171 -49.618 -3.370 1.00 49.91 296 THR A C 1
ATOM 2352 O O . THR A 1 296 ? -20.486 -48.819 -4.248 1.00 49.91 296 THR A O 1
ATOM 2355 N N . LYS A 1 297 ? -21.101 -50.347 -2.738 1.00 52.38 297 LYS A N 1
ATOM 2356 C CA . LYS A 1 297 ? -22.532 -50.325 -3.100 1.00 52.38 297 LYS A CA 1
ATOM 2357 C C . LYS A 1 297 ? -23.245 -48.999 -2.783 1.00 52.38 297 LYS A C 1
ATOM 2359 O O . LYS A 1 297 ? -24.348 -48.773 -3.262 1.00 52.38 297 LYS A O 1
ATOM 2364 N N . THR A 1 298 ? -22.639 -48.114 -1.993 1.00 40.16 298 THR A N 1
ATOM 2365 C CA . THR A 1 298 ? -23.219 -46.817 -1.597 1.00 40.16 298 THR A CA 1
ATOM 2366 C C . THR A 1 298 ? -22.923 -45.672 -2.573 1.00 40.16 298 THR A C 1
ATOM 2368 O O . THR A 1 298 ? -23.427 -44.570 -2.376 1.00 40.16 298 THR A O 1
ATOM 2371 N N . LEU A 1 299 ? -22.152 -45.912 -3.641 1.00 41.22 299 LEU A N 1
ATOM 2372 C CA . LEU A 1 299 ? -21.772 -44.904 -4.643 1.00 41.22 299 LEU A CA 1
ATOM 2373 C C . LEU A 1 299 ? -22.478 -45.100 -5.996 1.00 41.22 299 LEU A C 1
ATOM 2375 O O . LEU A 1 299 ? -21.919 -44.801 -7.048 1.00 41.22 299 LEU A O 1
ATOM 2379 N N . GLU A 1 300 ? -23.722 -45.577 -5.990 1.00 33.91 300 GLU A N 1
ATOM 2380 C CA . GLU A 1 300 ? -24.573 -45.578 -7.184 1.00 33.91 300 GLU A CA 1
ATOM 2381 C C . GLU A 1 300 ? -25.330 -44.238 -7.261 1.00 33.91 300 GLU A C 1
ATOM 2383 O O . GLU A 1 300 ? -26.462 -44.093 -6.804 1.00 33.91 300 GLU A O 1
ATOM 2388 N N . MET A 1 301 ? -24.670 -43.202 -7.791 1.00 37.03 301 MET A N 1
ATOM 2389 C CA . MET A 1 301 ? -25.357 -41.975 -8.202 1.00 37.03 301 MET A CA 1
ATOM 2390 C C . MET A 1 301 ? -26.054 -42.241 -9.537 1.00 37.03 301 MET A C 1
ATOM 2392 O O . MET A 1 301 ? -25.406 -42.308 -10.581 1.00 37.03 301 MET A O 1
ATOM 2396 N N . ALA A 1 302 ? -27.376 -42.401 -9.504 1.00 35.31 302 ALA A N 1
ATOM 2397 C CA . ALA A 1 302 ? -28.206 -42.484 -10.699 1.00 35.31 302 ALA A CA 1
ATOM 2398 C C . ALA A 1 302 ? -28.155 -41.153 -11.476 1.00 35.31 302 ALA A C 1
ATOM 2400 O O . ALA A 1 302 ? -28.891 -40.214 -11.178 1.00 35.31 302 ALA A O 1
ATOM 2401 N N . PHE A 1 303 ? -27.278 -41.057 -12.476 1.00 36.34 303 PHE A N 1
ATOM 2402 C CA . PHE A 1 303 ? -27.304 -39.981 -13.467 1.00 36.34 303 PHE A CA 1
ATOM 2403 C C . PHE A 1 303 ? -28.238 -40.364 -14.619 1.00 36.34 303 PHE A C 1
ATOM 2405 O O . PHE A 1 303 ? -27.792 -40.717 -15.707 1.00 36.34 303 PHE A O 1
ATOM 2412 N N . GLU A 1 304 ? -29.548 -40.252 -14.410 1.00 43.50 304 GLU A N 1
ATOM 2413 C CA . GLU A 1 304 ? -30.489 -40.159 -15.531 1.00 43.50 304 GLU A CA 1
ATOM 2414 C C . GLU A 1 304 ? -30.419 -38.740 -16.109 1.00 43.50 304 GLU A C 1
ATOM 2416 O O . GLU A 1 304 ? -31.219 -37.861 -15.790 1.00 43.50 304 GLU A O 1
ATOM 2421 N N . SER A 1 305 ? -29.423 -38.485 -16.960 1.00 42.88 305 SER A N 1
ATOM 2422 C CA . SER A 1 305 ? -29.434 -37.302 -17.816 1.00 42.88 305 SER A CA 1
ATOM 2423 C C . SER A 1 305 ? -29.563 -37.748 -19.268 1.00 42.88 305 SER A C 1
ATOM 2425 O O . SER A 1 305 ? -28.677 -38.394 -19.821 1.00 42.88 305 SER A O 1
ATOM 2427 N N . LYS A 1 306 ? -30.668 -37.349 -19.903 1.00 42.84 306 LYS A N 1
ATOM 2428 C CA . LYS A 1 306 ? -30.932 -37.500 -21.346 1.00 42.84 306 LYS A CA 1
ATOM 2429 C C . LYS A 1 306 ? -29.789 -36.975 -22.234 1.00 42.84 306 LYS A C 1
ATOM 2431 O O . LYS A 1 306 ? -29.682 -37.355 -23.390 1.00 42.84 306 LYS A O 1
ATOM 2436 N N . VAL A 1 307 ? -28.935 -36.117 -21.671 1.00 46.59 307 VAL A N 1
ATOM 2437 C CA . VAL A 1 307 ? -27.747 -35.530 -22.302 1.00 46.59 307 VAL A CA 1
ATOM 2438 C C . VAL A 1 307 ? -26.608 -36.551 -22.426 1.00 46.59 307 VAL A C 1
ATOM 2440 O O . VAL A 1 307 ? -25.898 -36.548 -23.425 1.00 46.59 307 VAL A O 1
ATOM 2443 N N . ALA A 1 308 ? -26.452 -37.462 -21.460 1.00 47.78 308 ALA A N 1
ATOM 2444 C CA . ALA A 1 308 ? -25.457 -38.534 -21.538 1.00 47.78 308 ALA A CA 1
ATOM 2445 C C . ALA A 1 308 ? -25.819 -39.565 -22.622 1.00 47.78 308 ALA A C 1
ATOM 2447 O O . ALA A 1 308 ? -24.944 -40.016 -23.353 1.00 47.78 308 ALA A O 1
ATOM 2448 N N . GLU A 1 309 ? -27.107 -39.877 -22.789 1.00 47.81 309 GLU A N 1
ATOM 2449 C CA . GLU A 1 309 ? -27.598 -40.762 -23.858 1.00 47.81 309 GLU A CA 1
ATOM 2450 C C . GLU A 1 309 ? -27.460 -40.158 -25.264 1.00 47.81 309 GLU A C 1
ATOM 2452 O O . GLU A 1 309 ? -27.244 -40.889 -26.230 1.00 47.81 309 GLU A O 1
ATOM 2457 N N . GLU A 1 310 ? -27.550 -38.832 -25.395 1.00 46.81 310 GLU A N 1
ATOM 2458 C CA . GLU A 1 310 ? -27.378 -38.137 -26.676 1.00 46.81 310 GLU A CA 1
ATOM 2459 C C . GLU A 1 310 ? -25.892 -38.035 -27.076 1.00 46.81 310 GLU A C 1
ATOM 2461 O O . GLU A 1 310 ? -25.560 -38.245 -28.240 1.00 46.81 310 GLU A O 1
ATOM 2466 N N . LEU A 1 311 ? -24.984 -37.864 -26.104 1.00 42.47 311 LEU A N 1
ATOM 2467 C CA . LEU A 1 311 ? -23.528 -37.895 -26.322 1.00 42.47 311 LEU A CA 1
ATOM 2468 C C . LEU A 1 311 ? -22.982 -39.301 -26.632 1.00 42.47 311 LEU A C 1
ATOM 2470 O O . LEU A 1 311 ? -21.979 -39.422 -27.331 1.00 42.47 311 LEU A O 1
ATOM 2474 N N . ILE A 1 312 ? -23.632 -40.363 -26.139 1.00 49.72 312 ILE A N 1
ATOM 2475 C CA . ILE A 1 312 ? -23.290 -41.756 -26.486 1.00 49.72 312 ILE A CA 1
ATOM 2476 C C . ILE A 1 312 ? -23.782 -42.107 -27.900 1.00 49.72 312 ILE A C 1
ATOM 2478 O O . ILE A 1 312 ? -23.116 -42.847 -28.616 1.00 49.72 312 ILE A O 1
ATOM 2482 N N . LYS A 1 313 ? -24.908 -41.538 -28.350 1.00 46.31 313 LYS A N 1
ATOM 2483 C CA . LYS A 1 313 ? -25.407 -41.742 -29.722 1.00 46.31 313 LYS A CA 1
ATOM 2484 C C . LYS A 1 313 ? -24.566 -41.052 -30.793 1.00 46.31 313 LYS A C 1
ATOM 2486 O O . LYS A 1 313 ? -24.513 -41.540 -31.915 1.00 46.31 313 LYS A O 1
ATOM 2491 N N . GLU A 1 314 ? -23.906 -39.943 -30.469 1.00 45.75 314 GLU A N 1
ATOM 2492 C CA . GLU A 1 314 ? -23.066 -39.216 -31.431 1.00 45.75 314 GLU A CA 1
ATOM 2493 C C . GLU A 1 314 ? -21.680 -39.866 -31.632 1.00 45.75 314 GLU A C 1
ATOM 2495 O O . GLU A 1 314 ? -20.999 -39.585 -32.618 1.00 45.75 314 GLU A O 1
ATOM 2500 N N . THR A 1 315 ? -21.267 -40.790 -30.753 1.00 44.50 315 THR A N 1
ATOM 2501 C CA . THR A 1 315 ? -19.999 -41.534 -30.884 1.00 44.50 315 THR A CA 1
ATOM 2502 C C . THR A 1 315 ? -20.133 -42.888 -31.592 1.00 44.50 315 THR A C 1
ATOM 2504 O O . THR A 1 315 ? -19.112 -43.465 -31.966 1.00 44.50 315 THR A O 1
ATOM 2507 N N . GLU A 1 316 ? -21.351 -43.376 -31.859 1.00 42.81 316 GLU A N 1
ATOM 2508 C CA . GLU A 1 316 ? -21.580 -44.644 -32.579 1.00 42.81 316 GLU A CA 1
ATOM 2509 C C . GLU A 1 316 ? -21.367 -44.555 -34.104 1.00 42.81 316 GLU A C 1
ATOM 2511 O O . GLU A 1 316 ? -21.181 -45.586 -34.751 1.00 42.81 316 GLU A O 1
ATOM 2516 N N . ASP A 1 317 ? -21.308 -43.353 -34.690 1.00 42.25 317 ASP A N 1
ATOM 2517 C CA . ASP A 1 317 ? -21.140 -43.173 -36.145 1.00 42.25 317 ASP A CA 1
ATOM 2518 C C . ASP A 1 317 ? -19.682 -42.974 -36.609 1.00 42.25 317 ASP A C 1
ATOM 2520 O O . ASP A 1 317 ? -19.414 -42.676 -37.779 1.00 42.25 317 ASP A O 1
ATOM 2524 N N . ILE A 1 318 ? -18.699 -43.205 -35.734 1.00 41.50 318 ILE A N 1
ATOM 2525 C CA . ILE A 1 318 ? -17.284 -43.195 -36.118 1.00 41.50 318 ILE A CA 1
ATOM 2526 C C . ILE A 1 318 ? -16.804 -44.638 -36.271 1.00 41.50 318 ILE A C 1
ATOM 2528 O O . ILE A 1 318 ? -16.443 -45.313 -35.309 1.00 41.50 318 ILE A O 1
ATOM 2532 N N . LYS A 1 319 ? -16.773 -45.110 -37.523 1.00 49.88 319 LYS A N 1
ATOM 2533 C CA . LYS A 1 319 ? -16.114 -46.371 -37.899 1.00 49.88 319 LYS A CA 1
ATOM 2534 C C . LYS A 1 319 ? -14.699 -46.409 -37.295 1.00 49.88 319 LYS A C 1
ATOM 2536 O O . LYS A 1 319 ? -13.930 -45.483 -37.563 1.00 49.88 319 LYS A O 1
ATOM 2541 N N . PRO A 1 320 ? -14.319 -47.456 -36.542 1.00 43.88 320 PRO A N 1
ATOM 2542 C CA . PRO A 1 320 ? -13.009 -47.512 -35.915 1.00 43.88 320 PRO A CA 1
ATOM 2543 C C . PRO A 1 320 ? -11.937 -47.722 -36.987 1.00 43.88 320 PRO A C 1
ATOM 2545 O O . PRO A 1 320 ? -11.823 -48.790 -37.590 1.00 43.88 320 PRO A O 1
ATOM 2548 N N . ALA A 1 321 ? -11.151 -46.678 -37.235 1.00 42.94 321 ALA A N 1
ATOM 2549 C CA . ALA A 1 321 ? -9.827 -46.824 -37.810 1.00 42.94 321 ALA A CA 1
ATOM 2550 C C . ALA A 1 321 ? -8.902 -47.298 -36.685 1.00 42.94 321 ALA A C 1
ATOM 2552 O O . ALA A 1 321 ? -8.623 -46.524 -35.781 1.00 42.94 321 ALA A O 1
ATOM 2553 N N . ASP A 1 322 ? -8.524 -48.576 -36.737 1.00 53.19 322 ASP A N 1
ATOM 2554 C CA . ASP A 1 322 ? -7.378 -49.229 -36.085 1.00 53.19 322 ASP A CA 1
ATOM 2555 C C . ASP A 1 322 ? -6.675 -48.390 -34.989 1.00 53.19 322 ASP A C 1
ATOM 2557 O O . ASP A 1 322 ? -5.608 -47.813 -35.201 1.00 53.19 322 ASP A O 1
ATOM 2561 N N . VAL A 1 323 ? -7.308 -48.276 -33.815 1.00 52.59 323 VAL A N 1
ATOM 2562 C CA . VAL A 1 323 ? -6.679 -47.712 -32.615 1.00 52.59 323 VAL A CA 1
ATOM 2563 C C . VAL A 1 323 ? -6.269 -48.886 -31.748 1.00 52.59 323 VAL A C 1
ATOM 2565 O O . VAL A 1 323 ? -7.110 -49.632 -31.253 1.00 52.59 323 VAL A O 1
ATOM 2568 N N . GLN A 1 324 ? -4.961 -49.055 -31.605 1.00 62.47 324 GLN A N 1
ATOM 2569 C CA . GLN A 1 324 ? -4.351 -50.100 -30.801 1.00 62.47 324 GLN A CA 1
ATOM 2570 C C . GLN A 1 324 ? -4.875 -50.012 -29.360 1.00 62.47 324 GLN A C 1
ATOM 2572 O O . GLN A 1 324 ? -4.687 -49.005 -28.676 1.00 62.47 324 GLN A O 1
ATOM 2577 N N . GLU A 1 325 ? -5.595 -51.048 -28.937 1.00 61.75 325 GLU A N 1
ATOM 2578 C CA . GLU A 1 325 ? -6.197 -51.165 -27.612 1.00 61.75 325 GLU A CA 1
ATOM 2579 C C . GLU A 1 325 ? -5.084 -51.089 -26.551 1.00 61.75 325 GLU A C 1
ATOM 2581 O O . GLU A 1 325 ? -4.169 -51.914 -26.539 1.00 61.75 325 GLU A O 1
ATOM 2586 N N . PHE A 1 326 ? -5.112 -50.044 -25.716 1.00 68.88 326 PHE A N 1
ATOM 2587 C CA . PHE A 1 326 ? -4.055 -49.747 -24.746 1.00 68.88 326 PHE A CA 1
ATOM 2588 C C . PHE A 1 326 ? -3.994 -50.875 -23.708 1.00 68.88 326 PHE A C 1
ATOM 2590 O O . PHE A 1 326 ? -4.897 -51.033 -22.883 1.00 68.88 326 PHE A O 1
ATOM 2597 N N . GLY A 1 327 ? -2.955 -51.708 -23.777 1.00 79.38 327 GLY A N 1
ATOM 2598 C CA . GLY A 1 327 ? -2.873 -52.922 -22.973 1.00 79.38 327 GLY A CA 1
ATOM 2599 C C . GLY A 1 327 ? -2.566 -52.631 -21.503 1.00 79.38 327 GLY A C 1
ATOM 2600 O O . GLY A 1 327 ? -1.946 -51.626 -21.157 1.00 79.38 327 GLY A O 1
ATOM 2601 N N . LEU A 1 328 ? -2.897 -53.571 -20.612 1.00 74.19 328 LEU A N 1
ATOM 2602 C CA . LEU A 1 328 ? -2.496 -53.501 -19.195 1.00 74.19 328 LEU A CA 1
ATOM 2603 C C . LEU A 1 328 ? -0.968 -53.371 -19.018 1.00 74.19 328 LEU A C 1
ATOM 2605 O O . LEU A 1 328 ? -0.502 -52.792 -18.039 1.00 74.19 328 LEU A O 1
ATOM 2609 N N . MET A 1 329 ? -0.186 -53.864 -19.984 1.00 77.88 329 MET A N 1
ATOM 2610 C CA . MET A 1 329 ? 1.270 -53.695 -20.010 1.00 77.88 329 MET A CA 1
ATOM 2611 C C . MET A 1 329 ? 1.700 -52.258 -20.331 1.00 77.88 329 MET A C 1
ATOM 2613 O O . MET A 1 329 ? 2.670 -51.783 -19.742 1.00 77.88 329 MET A O 1
ATOM 2617 N N . ASP A 1 330 ? 0.961 -51.541 -21.182 1.00 80.38 330 ASP A N 1
ATOM 2618 C CA . ASP A 1 330 ? 1.225 -50.126 -21.465 1.00 80.38 330 ASP A CA 1
ATOM 2619 C C . ASP A 1 330 ? 0.892 -49.263 -20.244 1.00 80.38 330 ASP A C 1
ATOM 2621 O O . ASP A 1 330 ? 1.641 -48.347 -19.906 1.00 80.38 330 ASP A O 1
ATOM 2625 N N . LEU A 1 331 ? -0.166 -49.606 -19.500 1.00 84.12 331 LEU A N 1
ATOM 2626 C CA . LEU A 1 331 ? -0.489 -48.953 -18.228 1.00 84.12 331 LEU A CA 1
ATOM 2627 C C . LEU A 1 331 ? 0.620 -49.152 -17.180 1.00 84.12 331 LEU A C 1
ATOM 2629 O O . LEU A 1 331 ? 1.018 -48.196 -16.511 1.00 84.12 331 LEU A O 1
ATOM 2633 N N . LEU A 1 332 ? 1.157 -50.372 -17.057 1.00 84.94 332 LEU A N 1
ATOM 2634 C CA . LEU A 1 332 ? 2.279 -50.656 -16.154 1.00 84.94 332 LEU A CA 1
ATOM 2635 C C . LEU A 1 332 ? 3.559 -49.925 -16.580 1.00 84.94 332 LEU A C 1
ATOM 2637 O O . LEU A 1 332 ? 4.290 -49.416 -15.727 1.00 84.94 332 LEU A O 1
ATOM 2641 N N . PHE A 1 333 ? 3.813 -49.819 -17.885 1.00 85.62 333 PHE A N 1
ATOM 2642 C CA . PHE A 1 333 ? 4.948 -49.068 -18.412 1.00 85.62 333 PHE A CA 1
ATOM 2643 C C . PHE A 1 333 ? 4.818 -47.566 -18.125 1.00 85.62 333 PHE A C 1
ATOM 2645 O O . PHE A 1 333 ? 5.762 -46.952 -17.625 1.00 85.62 333 PHE A O 1
ATOM 2652 N N . VAL A 1 334 ? 3.638 -46.979 -18.342 1.00 87.94 334 VAL A N 1
ATOM 2653 C CA . VAL A 1 334 ? 3.358 -45.568 -18.026 1.00 87.94 334 VAL A CA 1
ATOM 2654 C C . VAL A 1 334 ? 3.492 -45.300 -16.526 1.00 87.94 334 VAL A C 1
ATOM 2656 O O . VAL A 1 334 ? 4.107 -44.305 -16.140 1.00 87.94 334 VAL A O 1
ATOM 2659 N N . ALA A 1 335 ? 3.002 -46.199 -15.667 1.00 87.50 335 ALA A N 1
ATOM 2660 C CA . ALA A 1 335 ? 3.157 -46.078 -14.218 1.00 87.50 335 ALA A CA 1
ATOM 2661 C C . ALA A 1 335 ? 4.638 -46.089 -13.794 1.00 87.50 335 ALA A C 1
ATOM 2663 O O . ALA A 1 335 ? 5.070 -45.248 -13.000 1.00 87.50 335 ALA A O 1
ATOM 2664 N N . PHE A 1 336 ? 5.438 -46.991 -14.369 1.00 93.25 336 PHE A N 1
ATOM 2665 C CA . PHE A 1 336 ? 6.872 -47.077 -14.095 1.00 93.25 336 PHE A CA 1
ATOM 2666 C C . PHE A 1 336 ? 7.630 -45.827 -14.567 1.00 93.25 336 PHE A C 1
ATOM 2668 O O . PHE A 1 336 ? 8.425 -45.257 -13.817 1.00 93.25 336 PHE A O 1
ATOM 2675 N N . VAL A 1 337 ? 7.336 -45.348 -15.780 1.00 89.31 337 VAL A N 1
ATOM 2676 C CA . VAL A 1 337 ? 7.927 -44.121 -16.340 1.00 89.31 337 VAL A CA 1
ATOM 2677 C C . VAL A 1 337 ? 7.530 -42.891 -15.521 1.00 89.31 337 VAL A C 1
ATOM 2679 O O . VAL A 1 337 ? 8.374 -42.034 -15.260 1.00 89.31 337 VAL A O 1
ATOM 2682 N N . SER A 1 338 ? 6.285 -42.817 -15.045 1.00 91.50 338 SER A N 1
ATOM 2683 C CA . SER A 1 338 ? 5.808 -41.724 -14.192 1.00 91.50 338 SER A CA 1
ATOM 2684 C C . SER A 1 338 ? 6.539 -41.680 -12.847 1.00 91.50 338 SER A C 1
ATOM 2686 O O . SER A 1 338 ? 6.916 -40.603 -12.386 1.00 91.50 338 SER A O 1
ATOM 2688 N N . ILE A 1 339 ? 6.792 -42.837 -12.225 1.00 93.06 339 ILE A N 1
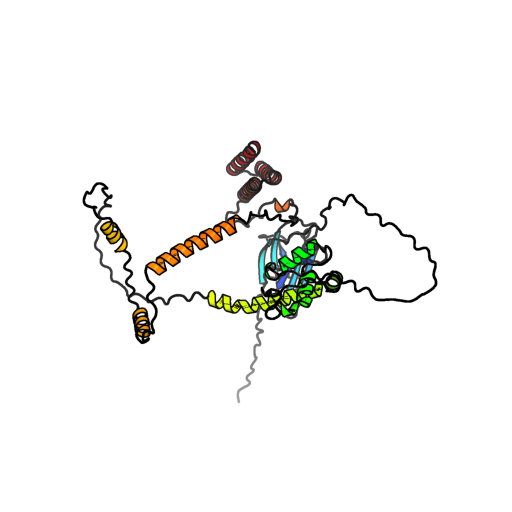ATOM 2689 C CA . ILE A 1 339 ? 7.557 -42.928 -10.971 1.00 93.06 339 ILE A CA 1
ATOM 2690 C C . ILE A 1 339 ? 9.008 -42.487 -11.183 1.00 93.06 339 ILE A C 1
ATOM 2692 O O . ILE A 1 339 ? 9.520 -41.661 -10.427 1.00 93.06 339 ILE A O 1
ATOM 2696 N N . LEU A 1 340 ? 9.664 -42.984 -12.234 1.00 89.00 340 LEU A N 1
ATOM 2697 C CA . LEU A 1 340 ? 11.036 -42.596 -12.578 1.00 89.00 340 LEU A CA 1
ATOM 2698 C C . LEU A 1 340 ? 11.156 -41.101 -12.881 1.00 89.00 340 LEU A C 1
ATOM 2700 O O . LEU A 1 340 ? 12.095 -40.454 -12.415 1.00 89.00 340 LEU A O 1
ATOM 2704 N N . SER A 1 341 ? 10.187 -40.542 -13.608 1.00 86.12 341 SER A N 1
ATOM 2705 C CA . SER A 1 341 ? 10.110 -39.109 -13.892 1.00 86.12 341 SER A CA 1
ATOM 2706 C C . SER A 1 341 ? 9.927 -38.288 -12.611 1.00 86.12 341 SER A C 1
ATOM 2708 O O . SER A 1 341 ? 10.662 -37.326 -12.388 1.00 86.12 341 SER A O 1
ATOM 2710 N N . GLY A 1 342 ? 9.032 -38.711 -11.711 1.00 88.88 342 GLY A N 1
ATOM 2711 C CA . GLY A 1 342 ? 8.818 -38.057 -10.419 1.00 88.88 342 GLY A CA 1
ATOM 2712 C C . GLY A 1 342 ? 10.068 -38.054 -9.535 1.00 88.88 342 GLY A C 1
ATOM 2713 O O . GLY A 1 342 ? 10.405 -37.028 -8.943 1.00 88.88 342 GLY A O 1
ATOM 2714 N N . ILE A 1 343 ? 10.808 -39.166 -9.497 1.00 90.88 343 ILE A N 1
ATOM 2715 C CA . ILE A 1 343 ? 12.074 -39.270 -8.755 1.00 90.88 343 ILE A CA 1
ATOM 2716 C C . ILE A 1 343 ? 13.142 -38.350 -9.366 1.00 90.88 343 ILE A C 1
ATOM 2718 O O . ILE A 1 343 ? 13.836 -37.648 -8.630 1.00 90.88 343 ILE A O 1
ATOM 2722 N N . LEU A 1 344 ? 13.248 -38.294 -10.697 1.00 83.50 344 LEU A N 1
ATOM 2723 C CA . LEU A 1 344 ? 14.156 -37.380 -11.402 1.00 83.50 344 LEU A CA 1
ATOM 2724 C C . LEU A 1 344 ? 13.849 -35.908 -11.089 1.00 83.50 344 LEU A C 1
ATOM 2726 O O . LEU A 1 344 ? 14.757 -35.146 -10.749 1.00 83.50 344 LEU A O 1
ATOM 2730 N N . ILE A 1 345 ? 12.571 -35.523 -11.129 1.00 79.75 345 ILE A N 1
ATOM 2731 C CA . ILE A 1 345 ? 12.113 -34.172 -10.781 1.00 79.75 345 ILE A CA 1
ATOM 2732 C C . ILE A 1 345 ? 12.427 -33.859 -9.309 1.00 79.75 345 ILE A C 1
ATOM 2734 O O . ILE A 1 345 ? 12.965 -32.791 -9.009 1.00 79.75 345 ILE A O 1
ATOM 2738 N N . ALA A 1 346 ? 12.176 -34.797 -8.390 1.00 80.38 346 ALA A N 1
ATOM 2739 C CA . ALA A 1 346 ? 12.465 -34.629 -6.966 1.00 80.38 346 ALA A CA 1
ATOM 2740 C C . ALA A 1 346 ? 13.969 -34.451 -6.677 1.00 80.38 346 ALA A C 1
ATOM 2742 O O . ALA A 1 346 ? 14.347 -33.600 -5.868 1.00 80.38 346 ALA A O 1
ATOM 2743 N N . ILE A 1 347 ? 14.843 -35.199 -7.362 1.00 80.62 347 ILE A N 1
ATOM 2744 C CA . ILE A 1 347 ? 16.304 -35.048 -7.251 1.00 80.62 347 ILE A CA 1
ATOM 2745 C C . ILE A 1 347 ? 16.745 -33.667 -7.759 1.00 80.62 347 ILE A C 1
ATOM 2747 O O . ILE A 1 347 ? 17.546 -32.994 -7.103 1.00 80.62 347 ILE A O 1
ATOM 2751 N N . GLN A 1 348 ? 16.183 -33.200 -8.877 1.00 75.19 348 GLN A N 1
ATOM 2752 C CA . GLN A 1 348 ? 16.491 -31.878 -9.425 1.00 75.19 348 GLN A CA 1
ATOM 2753 C C . GLN A 1 348 ? 16.003 -30.729 -8.527 1.00 75.19 348 GLN A C 1
ATOM 2755 O O . GLN A 1 348 ? 16.673 -29.700 -8.419 1.00 75.19 348 GLN A O 1
ATOM 2760 N N . LEU A 1 349 ? 14.875 -30.907 -7.835 1.00 64.38 349 LEU A N 1
ATOM 2761 C CA . LEU A 1 349 ? 14.368 -29.952 -6.844 1.00 64.38 349 LEU A CA 1
ATOM 2762 C C . LEU A 1 349 ? 15.227 -29.922 -5.574 1.00 64.38 349 LEU A C 1
ATOM 2764 O O . LEU A 1 349 ? 15.522 -28.839 -5.077 1.00 64.38 349 LEU A O 1
ATOM 2768 N N . LYS A 1 350 ? 15.710 -31.073 -5.087 1.00 65.19 350 LYS A N 1
ATOM 2769 C CA . LYS A 1 350 ? 16.571 -31.141 -3.891 1.00 65.19 350 LYS A CA 1
ATOM 2770 C C . LYS A 1 350 ? 17.969 -30.542 -4.115 1.00 65.19 350 LYS A C 1
ATOM 2772 O O . LYS A 1 350 ? 18.595 -30.073 -3.169 1.00 65.19 350 LYS A O 1
ATOM 2777 N N . SER A 1 351 ? 18.448 -30.516 -5.362 1.00 57.66 351 SER A N 1
ATOM 2778 C CA . SER A 1 351 ? 19.700 -29.849 -5.760 1.00 57.66 351 SER A CA 1
ATOM 2779 C C . SER A 1 351 ? 19.617 -28.317 -5.711 1.00 57.66 351 SER A C 1
ATOM 2781 O O . SER A 1 351 ? 20.656 -27.653 -5.654 1.00 57.66 351 SER A O 1
ATOM 2783 N N . ARG A 1 352 ? 18.412 -27.737 -5.705 1.00 58.06 352 ARG A N 1
ATOM 2784 C CA . ARG A 1 352 ? 18.221 -26.306 -5.472 1.00 58.06 352 ARG A CA 1
ATOM 2785 C C . ARG A 1 352 ? 18.236 -26.079 -3.968 1.00 58.06 352 ARG A C 1
ATOM 2787 O O . ARG A 1 352 ? 17.190 -26.041 -3.329 1.00 58.06 352 ARG A O 1
ATOM 2794 N N . GLN A 1 353 ? 19.431 -25.944 -3.393 1.00 56.34 353 GLN A N 1
ATOM 2795 C CA . GLN A 1 353 ? 19.539 -25.375 -2.053 1.00 56.34 353 GLN A CA 1
ATOM 2796 C C . GLN A 1 353 ? 18.728 -24.081 -2.027 1.00 56.34 353 GLN A C 1
ATOM 2798 O O . GLN A 1 353 ? 18.854 -23.256 -2.937 1.00 56.34 353 GLN A O 1
ATOM 2803 N N . THR A 1 354 ? 17.873 -23.936 -1.018 1.00 54.16 354 THR A N 1
ATOM 2804 C CA . THR A 1 354 ? 17.164 -22.695 -0.727 1.00 54.16 354 THR A CA 1
ATOM 2805 C C . THR A 1 354 ? 18.229 -21.635 -0.490 1.00 54.16 354 THR A C 1
ATOM 2807 O O . THR A 1 354 ? 18.739 -21.493 0.623 1.00 54.16 354 THR A O 1
ATOM 2810 N N . LYS A 1 355 ? 18.644 -20.934 -1.550 1.00 54.78 355 LYS A N 1
ATOM 2811 C CA . LYS A 1 355 ? 19.411 -19.705 -1.399 1.00 54.78 355 LYS A CA 1
ATOM 2812 C C . LYS A 1 355 ? 18.556 -18.851 -0.478 1.00 54.78 355 LYS A C 1
ATOM 2814 O O . LYS A 1 355 ? 17.419 -18.546 -0.836 1.00 54.78 355 LYS A O 1
ATOM 2819 N N . LYS A 1 356 ? 19.062 -18.561 0.726 1.00 50.12 356 LYS A N 1
ATOM 2820 C CA . LYS A 1 356 ? 18.484 -17.515 1.563 1.00 50.12 356 LYS A CA 1
ATOM 2821 C C . LYS A 1 356 ? 18.385 -16.304 0.649 1.00 50.12 356 LYS A C 1
ATOM 2823 O O . LYS A 1 356 ? 19.399 -15.868 0.106 1.00 50.12 356 LYS A O 1
ATOM 2828 N N . ILE A 1 357 ? 17.159 -15.895 0.359 1.00 55.03 357 ILE A N 1
ATOM 2829 C CA . ILE A 1 357 ? 16.913 -14.658 -0.358 1.00 55.03 357 ILE A CA 1
ATOM 2830 C C . ILE A 1 357 ? 17.384 -13.598 0.625 1.00 55.03 357 ILE A C 1
ATOM 2832 O O . ILE A 1 357 ? 16.746 -13.392 1.654 1.00 55.03 357 ILE A O 1
ATOM 2836 N N . ASP A 1 358 ? 18.572 -13.061 0.377 1.00 49.56 358 ASP A N 1
ATOM 2837 C CA . ASP A 1 358 ? 19.074 -11.928 1.132 1.00 49.56 358 ASP A CA 1
ATOM 2838 C C . ASP A 1 358 ? 18.311 -10.720 0.596 1.00 49.56 358 ASP A C 1
ATOM 2840 O O . ASP A 1 358 ? 18.462 -10.335 -0.569 1.00 49.56 358 ASP A O 1
ATOM 2844 N N . TYR A 1 359 ? 17.360 -10.236 1.388 1.00 50.28 359 TYR A N 1
ATOM 2845 C CA . TYR A 1 359 ? 16.557 -9.080 1.031 1.00 50.28 359 TYR A CA 1
ATOM 2846 C C . TYR A 1 359 ? 17.436 -7.838 1.214 1.00 50.28 359 TYR A C 1
ATOM 2848 O O . TYR A 1 359 ? 17.465 -7.254 2.286 1.00 50.28 359 TYR A O 1
ATOM 2856 N N . ASP A 1 360 ? 18.136 -7.420 0.155 1.00 48.03 360 ASP A N 1
ATOM 2857 C CA . ASP A 1 360 ? 18.898 -6.152 0.090 1.00 48.03 360 ASP A CA 1
ATOM 2858 C C . ASP A 1 360 ? 17.972 -4.923 -0.059 1.00 48.03 360 ASP A C 1
ATOM 2860 O O . ASP A 1 360 ? 18.289 -3.925 -0.706 1.00 48.03 360 ASP A O 1
ATOM 2864 N N . PHE A 1 361 ? 16.756 -5.016 0.479 1.00 52.50 361 PHE A N 1
ATOM 2865 C CA . PHE A 1 361 ? 15.919 -3.848 0.671 1.00 52.50 361 PHE A CA 1
ATOM 2866 C C . PHE A 1 361 ? 16.282 -3.286 2.034 1.00 52.50 361 PHE A C 1
ATOM 2868 O O . PHE A 1 361 ? 16.087 -3.960 3.041 1.00 52.50 361 PHE A O 1
ATOM 2875 N N . ASP A 1 362 ? 16.790 -2.055 2.060 1.00 52.09 362 ASP A N 1
ATOM 2876 C CA . ASP A 1 362 ? 16.848 -1.280 3.293 1.00 52.09 362 ASP A CA 1
ATOM 2877 C C . ASP A 1 362 ? 15.417 -1.204 3.851 1.00 52.09 362 ASP A C 1
ATOM 2879 O O . ASP A 1 362 ? 14.569 -0.470 3.327 1.00 52.09 362 ASP A O 1
ATOM 2883 N N . GLU A 1 363 ? 15.126 -2.019 4.868 1.00 57.41 363 GLU A N 1
ATOM 2884 C CA . GLU A 1 363 ? 13.854 -1.973 5.574 1.00 57.41 363 GLU A CA 1
ATOM 2885 C C . GLU A 1 363 ? 13.684 -0.566 6.146 1.00 57.41 363 GLU A C 1
ATOM 2887 O O . GLU A 1 363 ? 14.643 0.075 6.598 1.00 57.41 363 GLU A O 1
ATOM 2892 N N . ALA A 1 364 ? 12.467 -0.030 6.041 1.00 60.00 364 ALA A N 1
ATOM 2893 C CA . ALA A 1 364 ? 12.204 1.286 6.592 1.00 60.00 364 ALA A CA 1
ATOM 2894 C C . ALA A 1 364 ? 12.522 1.224 8.094 1.00 60.00 364 ALA A C 1
ATOM 2896 O O . ALA A 1 364 ? 12.024 0.323 8.763 1.00 60.00 364 ALA A O 1
ATOM 2897 N N . PRO A 1 365 ? 13.350 2.138 8.630 1.00 58.53 365 PRO A N 1
ATOM 2898 C CA . PRO A 1 365 ? 13.683 2.090 10.042 1.00 58.53 365 PRO A CA 1
ATOM 2899 C C . PRO A 1 365 ? 12.401 2.227 10.853 1.00 58.53 365 PRO A C 1
ATOM 2901 O O . PRO A 1 365 ? 11.612 3.141 10.580 1.00 58.53 365 PRO A O 1
ATOM 2904 N N . ASP A 1 366 ? 12.231 1.357 11.845 1.00 59.38 366 ASP A N 1
ATOM 2905 C CA . ASP A 1 366 ? 11.103 1.429 12.761 1.00 59.38 366 ASP A CA 1
ATOM 2906 C C . ASP A 1 366 ? 11.022 2.823 13.385 1.00 59.38 366 ASP A C 1
ATOM 2908 O O . ASP A 1 366 ? 11.996 3.365 13.920 1.00 59.38 366 ASP A O 1
ATOM 2912 N N . THR A 1 367 ? 9.856 3.447 13.252 1.00 62.62 367 THR A N 1
ATOM 2913 C CA . THR A 1 367 ? 9.543 4.716 13.908 1.00 62.62 367 THR A CA 1
ATOM 2914 C C . THR A 1 367 ? 8.677 4.419 15.123 1.00 62.62 367 THR A C 1
ATOM 2916 O O . THR A 1 367 ? 8.015 3.391 15.189 1.00 62.62 367 THR A O 1
ATOM 2919 N N . SER A 1 368 ? 8.598 5.334 16.089 1.00 60.28 368 SER A N 1
ATOM 2920 C CA . SER A 1 368 ? 7.693 5.159 17.239 1.00 60.28 368 SER A CA 1
ATOM 2921 C C . SER A 1 368 ? 6.238 4.883 16.828 1.00 60.28 368 SER A C 1
ATOM 2923 O O . SER A 1 368 ? 5.489 4.262 17.574 1.00 60.28 368 SER A O 1
ATOM 2925 N N . SER A 1 369 ? 5.843 5.307 15.624 1.00 59.88 369 SER A N 1
ATOM 2926 C CA . SER A 1 369 ? 4.524 5.035 15.060 1.00 59.88 369 SER A CA 1
ATOM 2927 C C . SER A 1 369 ? 4.368 3.660 14.398 1.00 59.88 369 SER A C 1
ATOM 2929 O O . SER A 1 369 ? 3.231 3.224 14.249 1.00 59.88 369 SER A O 1
ATOM 2931 N N . SER A 1 370 ? 5.456 2.984 13.989 1.00 58.94 370 SER A N 1
ATOM 2932 C CA . SER A 1 370 ? 5.393 1.594 13.498 1.00 58.94 370 SER A CA 1
ATOM 2933 C C . SER A 1 370 ? 5.169 0.608 14.636 1.00 58.94 370 SER A C 1
ATOM 2935 O O . SER A 1 370 ? 4.499 -0.400 14.444 1.00 58.94 370 SER A O 1
ATOM 2937 N N . VAL A 1 371 ? 5.676 0.953 15.820 1.00 58.88 371 VAL A N 1
ATOM 2938 C CA . VAL A 1 371 ? 5.553 0.172 17.056 1.00 58.88 371 VAL A CA 1
ATOM 2939 C C . VAL A 1 371 ? 4.185 0.374 17.728 1.00 58.88 371 VAL A C 1
ATOM 2941 O O . VAL A 1 371 ? 3.736 -0.469 18.503 1.00 58.88 371 VAL A O 1
ATOM 2944 N N . ALA A 1 372 ? 3.483 1.469 17.422 1.00 64.06 372 ALA A N 1
ATOM 2945 C CA . ALA A 1 372 ? 2.139 1.720 17.931 1.00 64.06 372 ALA A CA 1
ATOM 2946 C C . ALA A 1 372 ? 1.089 0.887 17.169 1.00 64.06 372 ALA A C 1
ATOM 2948 O O . ALA A 1 372 ? 1.073 0.859 15.938 1.00 64.06 372 ALA A O 1
ATOM 2949 N N . GLY A 1 373 ? 0.182 0.235 17.906 1.00 63.94 373 GLY A N 1
ATOM 2950 C CA . GLY A 1 373 ? -0.933 -0.532 17.339 1.00 63.94 373 GLY A CA 1
ATOM 2951 C C . GLY A 1 373 ? -1.895 0.296 16.470 1.00 63.94 373 GLY A C 1
ATOM 2952 O O . GLY A 1 373 ? -1.785 1.520 16.351 1.00 63.94 373 GLY A O 1
ATOM 2953 N N . LEU A 1 374 ? -2.868 -0.382 15.849 1.00 66.44 374 LEU A N 1
ATOM 2954 C CA . LEU A 1 374 ? -3.905 0.274 15.042 1.00 66.44 374 LEU A CA 1
ATOM 2955 C C . LEU A 1 374 ? -4.647 1.352 15.862 1.00 66.44 374 LEU A C 1
ATOM 2957 O O . LEU A 1 374 ? -4.879 1.160 17.057 1.00 66.44 374 LEU A O 1
ATOM 2961 N N . PRO A 1 375 ? -5.064 2.475 15.245 1.00 61.94 375 PRO A N 1
ATOM 2962 C CA . PRO A 1 375 ? -5.733 3.540 15.978 1.00 61.94 375 PRO A CA 1
ATOM 2963 C C . PRO A 1 375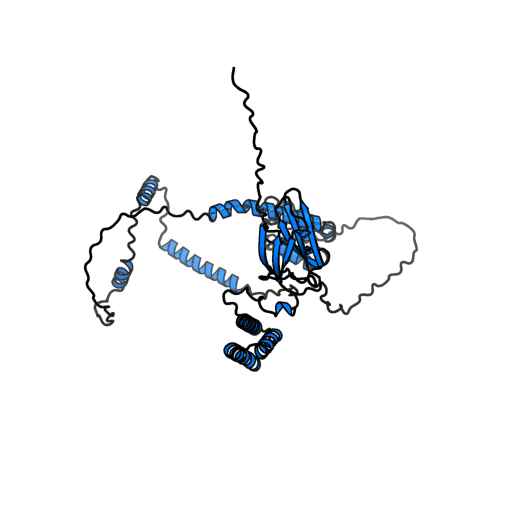 ? -7.072 3.104 16.574 1.00 61.94 375 PRO A C 1
ATOM 2965 O O . PRO A 1 375 ? -7.746 2.181 16.099 1.00 61.94 375 PRO A O 1
ATOM 2968 N N . LYS A 1 376 ? -7.491 3.852 17.597 1.00 62.91 376 LYS A N 1
ATOM 2969 C CA . LYS A 1 376 ? -8.766 3.669 18.296 1.00 62.91 376 LYS A CA 1
ATOM 2970 C C . LYS A 1 376 ? -9.938 3.593 17.312 1.00 62.91 376 LYS A C 1
ATOM 2972 O O . LYS A 1 376 ? -10.089 4.420 16.413 1.00 62.91 376 LYS A O 1
ATOM 2977 N N . GLY A 1 377 ? -10.793 2.587 17.503 1.00 60.28 377 GLY A N 1
ATOM 2978 C CA . GLY A 1 377 ? -12.027 2.419 16.739 1.00 60.28 377 GLY A CA 1
ATOM 2979 C C . GLY A 1 377 ? -11.900 1.744 15.367 1.00 60.28 377 GLY A C 1
ATOM 2980 O O . GLY A 1 377 ? -12.876 1.793 14.617 1.00 60.28 377 GLY A O 1
ATOM 2981 N N . LEU A 1 378 ? -10.769 1.124 15.005 1.00 63.03 378 LEU A N 1
ATOM 2982 C CA . LEU A 1 378 ? -10.681 0.281 13.794 1.00 63.03 378 LEU A CA 1
ATOM 2983 C C . LEU A 1 378 ? -11.127 -1.172 14.008 1.00 63.03 378 LEU A C 1
ATOM 2985 O O . LEU A 1 378 ? -11.572 -1.814 13.060 1.00 63.03 378 LEU A O 1
ATOM 2989 N N . SER A 1 379 ? -11.016 -1.690 15.231 1.00 60.69 379 SER A N 1
ATOM 2990 C CA . SER A 1 379 ? -11.395 -3.070 15.548 1.00 60.69 379 SER A CA 1
ATOM 2991 C C . SER A 1 379 ? -12.888 -3.202 15.854 1.00 60.69 379 SER A C 1
ATOM 2993 O O . SER A 1 379 ? -13.464 -2.366 16.553 1.00 60.69 379 SER A O 1
ATOM 2995 N N . ILE A 1 380 ? -13.490 -4.303 15.393 1.00 58.72 380 ILE A N 1
ATOM 2996 C CA . ILE A 1 380 ? -14.873 -4.703 15.703 1.00 58.72 380 ILE A CA 1
ATOM 2997 C C . ILE A 1 380 ? -15.128 -4.869 17.209 1.00 58.72 380 ILE A C 1
ATOM 2999 O O . ILE A 1 380 ? -16.239 -4.617 17.665 1.00 58.72 380 ILE A O 1
ATOM 3003 N N . THR A 1 381 ? -14.112 -5.263 17.983 1.00 59.28 381 THR A N 1
ATOM 3004 C CA . THR A 1 381 ? -14.205 -5.466 19.439 1.00 59.28 381 THR A CA 1
ATOM 3005 C C . THR A 1 381 ? -13.674 -4.278 20.242 1.00 59.28 381 THR A C 1
ATOM 3007 O O . THR A 1 381 ? -13.759 -4.294 21.466 1.00 59.28 381 THR A O 1
ATOM 3010 N N . ASN A 1 382 ? -13.165 -3.236 19.567 1.00 60.69 382 ASN A N 1
ATOM 3011 C CA . ASN A 1 382 ? -12.666 -1.985 20.152 1.00 60.69 382 ASN A CA 1
ATOM 3012 C C . ASN A 1 382 ? -11.772 -2.166 21.403 1.00 60.69 382 ASN A C 1
ATOM 3014 O O . ASN A 1 382 ? -11.867 -1.386 22.348 1.00 60.69 382 ASN A O 1
ATOM 3018 N N . ASN A 1 383 ? -10.914 -3.193 21.421 1.00 77.69 383 ASN A N 1
ATOM 3019 C CA . ASN A 1 383 ? -9.969 -3.429 22.514 1.00 77.69 383 ASN A CA 1
ATOM 3020 C C . ASN A 1 383 ? -8.539 -3.115 22.054 1.00 77.69 383 ASN A C 1
ATOM 3022 O O . ASN A 1 383 ? -7.895 -3.930 21.395 1.00 77.69 383 ASN A O 1
ATOM 3026 N N . GLU A 1 384 ? -8.083 -1.894 22.327 1.00 79.81 384 GLU A N 1
ATOM 3027 C CA . GLU A 1 384 ? -6.744 -1.405 21.966 1.00 79.81 384 GLU A CA 1
ATOM 3028 C C . GLU A 1 384 ? -5.636 -2.147 22.727 1.00 79.81 384 GLU A C 1
ATOM 3030 O O . GLU A 1 384 ? -4.626 -2.516 22.137 1.00 79.81 384 GLU A O 1
ATOM 3035 N N . GLU A 1 385 ? -5.856 -2.437 24.012 1.00 87.00 385 GLU A N 1
ATOM 3036 C CA . GLU A 1 385 ? -4.866 -3.094 24.875 1.00 87.00 385 GLU A CA 1
ATOM 3037 C C . GLU A 1 385 ? -4.574 -4.534 24.423 1.00 87.00 385 GLU A C 1
ATOM 3039 O O . GLU A 1 385 ? -3.433 -4.987 24.454 1.00 87.00 385 GLU A O 1
ATOM 3044 N N . GLU A 1 386 ? -5.599 -5.254 23.961 1.00 86.38 386 GLU A N 1
ATOM 3045 C CA . GLU A 1 386 ? -5.454 -6.615 23.426 1.00 86.38 386 GLU A CA 1
ATOM 3046 C C . GLU A 1 386 ? -4.699 -6.623 22.090 1.00 86.38 386 GLU A C 1
ATOM 3048 O O . GLU A 1 386 ? -3.831 -7.463 21.886 1.00 86.38 386 GLU A O 1
ATOM 3053 N N . GLN A 1 387 ? -4.921 -5.622 21.233 1.00 84.88 387 GLN A N 1
ATOM 3054 C CA . GLN A 1 387 ? -4.165 -5.474 19.982 1.00 84.88 387 GLN A CA 1
ATOM 3055 C C . GLN A 1 387 ? -2.693 -5.145 20.229 1.00 84.88 387 GLN A C 1
ATOM 3057 O O . GLN A 1 387 ? -1.819 -5.671 19.544 1.00 84.88 387 GLN A O 1
ATOM 3062 N N . GLN A 1 388 ? -2.408 -4.273 21.197 1.00 88.06 388 GLN A N 1
ATOM 3063 C CA . GLN A 1 388 ? -1.032 -3.976 21.590 1.00 88.06 388 GLN A CA 1
ATOM 3064 C C . GLN A 1 388 ? -0.340 -5.221 22.159 1.00 88.06 388 GLN A C 1
ATOM 3066 O O . GLN A 1 388 ? 0.828 -5.462 21.860 1.00 88.06 388 GLN A O 1
ATOM 3071 N N . LEU A 1 389 ? -1.059 -6.047 22.925 1.00 90.88 389 LEU A N 1
ATOM 3072 C CA . LEU A 1 389 ? -0.526 -7.308 23.433 1.00 90.88 389 LEU A CA 1
ATOM 3073 C C . LEU A 1 389 ? -0.207 -8.290 22.292 1.00 90.88 389 LEU A C 1
ATOM 3075 O O . LEU A 1 389 ? 0.884 -8.857 22.277 1.00 90.88 389 LEU A O 1
ATOM 3079 N N . ASP A 1 390 ? -1.106 -8.452 21.320 1.00 89.00 390 ASP A N 1
ATOM 3080 C CA . ASP A 1 390 ? -0.885 -9.308 20.144 1.00 89.00 390 ASP A CA 1
ATOM 3081 C C . ASP A 1 390 ? 0.293 -8.813 19.284 1.00 89.00 390 ASP A C 1
ATOM 3083 O O . ASP A 1 390 ? 1.110 -9.602 18.798 1.00 89.00 390 ASP A O 1
ATOM 3087 N N . LEU A 1 391 ? 0.431 -7.491 19.137 1.00 88.81 391 LEU A N 1
ATOM 3088 C CA . LEU A 1 391 ? 1.566 -6.878 18.449 1.00 88.81 391 LEU A CA 1
ATOM 3089 C C . LEU A 1 391 ? 2.883 -7.173 19.181 1.00 88.81 391 LEU A C 1
ATOM 3091 O O . LEU A 1 391 ? 3.868 -7.557 18.551 1.00 88.81 391 LEU A O 1
ATOM 3095 N N . ALA A 1 392 ? 2.894 -7.074 20.511 1.00 91.50 392 ALA A N 1
ATOM 3096 C CA . ALA A 1 392 ? 4.060 -7.420 21.315 1.00 91.50 392 ALA A CA 1
ATOM 3097 C C . ALA A 1 392 ? 4.442 -8.906 21.195 1.00 91.50 392 ALA A C 1
ATOM 3099 O O . ALA A 1 392 ? 5.633 -9.216 21.097 1.00 91.50 392 ALA A O 1
ATOM 3100 N N . VAL A 1 393 ? 3.463 -9.821 21.156 1.00 91.88 393 VAL A N 1
ATOM 3101 C CA . VAL A 1 393 ? 3.697 -11.255 20.888 1.00 91.88 393 VAL A CA 1
ATOM 3102 C C . VAL A 1 393 ? 4.348 -11.441 19.520 1.00 91.88 393 VAL A C 1
ATOM 3104 O O . VAL A 1 393 ? 5.351 -12.140 19.409 1.00 91.88 393 VAL A O 1
ATOM 3107 N N . THR A 1 394 ? 3.837 -10.758 18.498 1.00 90.56 394 THR A N 1
ATOM 3108 C CA . THR A 1 394 ? 4.371 -10.842 17.132 1.00 90.56 394 THR A CA 1
ATOM 3109 C C . THR A 1 394 ? 5.832 -10.385 17.078 1.00 90.56 394 THR A C 1
ATOM 3111 O O . THR A 1 394 ? 6.682 -11.105 16.558 1.00 90.56 394 THR A O 1
ATOM 3114 N N . TYR A 1 395 ? 6.163 -9.235 17.679 1.00 89.00 395 TYR A N 1
ATOM 3115 C CA . TYR A 1 395 ? 7.553 -8.765 17.769 1.00 89.00 395 TYR A CA 1
ATOM 3116 C C . TYR A 1 395 ? 8.461 -9.764 18.503 1.00 89.00 395 TYR A C 1
ATOM 3118 O O . TYR A 1 395 ? 9.568 -10.049 18.043 1.00 89.00 395 TYR A O 1
ATOM 3126 N N . PHE A 1 396 ? 7.976 -10.373 19.590 1.00 90.38 396 PHE A N 1
ATOM 3127 C CA . PHE A 1 396 ? 8.717 -11.406 20.316 1.00 90.38 396 PHE A CA 1
ATOM 3128 C C . PHE A 1 396 ? 8.992 -12.651 19.452 1.00 90.38 396 PHE A C 1
ATOM 3130 O O . PHE A 1 396 ? 10.106 -13.188 19.465 1.00 90.38 396 PHE A O 1
ATOM 3137 N N . GLU A 1 397 ? 8.003 -13.107 18.679 1.00 88.94 397 GLU A N 1
ATOM 3138 C CA . GLU A 1 397 ? 8.133 -14.250 17.766 1.00 88.94 397 GLU A CA 1
ATOM 3139 C C . GLU A 1 397 ? 9.091 -13.967 16.605 1.00 88.94 397 GLU A C 1
ATOM 3141 O O . GLU A 1 397 ? 9.877 -14.841 16.231 1.00 88.94 397 GLU A O 1
ATOM 3146 N N . MET A 1 398 ? 9.091 -12.734 16.091 1.00 84.94 398 MET A N 1
ATOM 3147 C CA . MET A 1 398 ? 10.028 -12.276 15.060 1.00 84.94 398 MET A CA 1
ATOM 3148 C C . MET A 1 398 ? 11.462 -12.086 15.586 1.00 84.94 398 MET A C 1
ATOM 3150 O O . MET A 1 398 ? 12.394 -11.966 14.794 1.00 84.94 398 MET A O 1
ATOM 3154 N N . GLY A 1 399 ? 11.664 -12.113 16.909 1.00 86.00 399 GLY A N 1
ATOM 3155 C CA . GLY A 1 399 ? 12.968 -11.917 17.550 1.00 86.00 399 GLY A CA 1
ATOM 3156 C C . GLY A 1 399 ? 13.331 -10.453 17.807 1.00 86.00 399 GLY A C 1
ATOM 3157 O O . GLY A 1 399 ? 14.443 -10.179 18.257 1.00 86.00 399 GLY A O 1
ATOM 3158 N N . ASP A 1 400 ? 12.402 -9.528 17.574 1.00 87.25 400 ASP A N 1
ATOM 3159 C CA . ASP A 1 400 ? 12.548 -8.110 17.890 1.00 87.25 400 ASP A CA 1
ATOM 3160 C C . ASP A 1 400 ? 12.152 -7.847 19.351 1.00 87.25 400 ASP A C 1
ATOM 3162 O O . ASP A 1 400 ? 11.024 -7.484 19.701 1.00 87.25 400 ASP A O 1
ATOM 3166 N N . LEU A 1 401 ? 13.110 -8.113 20.237 1.00 90.62 401 LEU A N 1
ATOM 3167 C CA . LEU A 1 401 ? 12.903 -8.050 21.680 1.00 90.62 401 LEU A CA 1
ATOM 3168 C C . LEU A 1 401 ? 12.777 -6.607 22.195 1.00 90.62 401 LEU A C 1
ATOM 3170 O O . LEU A 1 401 ? 12.059 -6.370 23.164 1.00 90.62 401 LEU A O 1
ATOM 3174 N N . GLU A 1 402 ? 13.438 -5.640 21.561 1.00 88.69 402 GLU A N 1
ATOM 3175 C CA . GLU A 1 402 ? 13.424 -4.240 22.007 1.00 88.69 402 GLU A CA 1
ATOM 3176 C C . GLU A 1 402 ? 12.025 -3.628 21.845 1.00 88.69 402 GLU A C 1
ATOM 3178 O O . GLU A 1 402 ? 11.457 -3.113 22.814 1.00 88.69 402 GLU A O 1
ATOM 3183 N N . ASN A 1 403 ? 11.428 -3.760 20.654 1.00 86.94 403 ASN A N 1
ATOM 3184 C CA . ASN A 1 403 ? 10.092 -3.229 20.383 1.00 86.94 403 ASN A CA 1
ATOM 3185 C C . ASN A 1 403 ? 9.012 -3.985 21.166 1.00 86.94 403 ASN A C 1
ATOM 3187 O O . ASN A 1 403 ? 8.136 -3.360 21.768 1.00 86.94 403 ASN A O 1
ATOM 3191 N N . SER A 1 404 ? 9.114 -5.318 21.249 1.00 91.88 404 SER A N 1
ATOM 3192 C CA . SER A 1 404 ? 8.198 -6.126 22.063 1.00 91.88 404 SER A CA 1
ATOM 3193 C C . SER A 1 404 ? 8.210 -5.685 23.533 1.00 91.88 404 SER A C 1
ATOM 3195 O O . SER A 1 404 ? 7.160 -5.395 24.109 1.00 91.88 404 SER A O 1
ATOM 3197 N N . LYS A 1 405 ? 9.398 -5.538 24.135 1.00 92.25 405 LYS A N 1
ATOM 3198 C CA . LYS A 1 405 ? 9.538 -5.099 25.528 1.00 92.25 405 LYS A CA 1
ATOM 3199 C C . LYS A 1 405 ? 8.994 -3.689 25.753 1.00 92.25 405 LYS A C 1
ATOM 3201 O O . LYS A 1 405 ? 8.327 -3.465 26.760 1.00 92.25 405 LYS A O 1
ATOM 3206 N N . SER A 1 406 ? 9.231 -2.765 24.818 1.00 91.44 406 SER A N 1
ATOM 3207 C CA . SER A 1 406 ? 8.697 -1.400 24.895 1.00 91.44 406 SER A CA 1
ATOM 3208 C C . SER A 1 406 ? 7.168 -1.388 25.014 1.00 91.44 406 SER A C 1
ATOM 3210 O O . SER A 1 406 ? 6.627 -0.711 25.889 1.00 91.44 406 SER A O 1
ATOM 3212 N N . ILE A 1 407 ? 6.473 -2.170 24.179 1.00 90.00 407 ILE A N 1
ATOM 3213 C CA . ILE A 1 407 ? 5.005 -2.260 24.198 1.00 90.00 407 ILE A CA 1
ATOM 3214 C C . ILE A 1 407 ? 4.506 -2.910 25.500 1.00 90.00 407 ILE A C 1
ATOM 3216 O O . ILE A 1 407 ? 3.541 -2.442 26.103 1.00 90.00 407 ILE A O 1
ATOM 3220 N N . LEU A 1 408 ? 5.172 -3.967 25.978 1.00 92.94 408 LEU A N 1
ATOM 3221 C CA . LEU A 1 408 ? 4.784 -4.661 27.214 1.00 92.94 408 LEU A CA 1
ATOM 3222 C C . LEU A 1 408 ? 4.957 -3.783 28.459 1.00 92.94 408 LEU A C 1
ATOM 3224 O O . LEU A 1 408 ? 4.089 -3.783 29.334 1.00 92.94 408 LEU A O 1
ATOM 3228 N N . ASP A 1 409 ? 6.042 -3.010 28.532 1.00 92.38 409 ASP A N 1
ATOM 3229 C CA . ASP A 1 409 ? 6.282 -2.066 29.626 1.00 92.38 409 ASP A CA 1
ATOM 3230 C C . ASP A 1 409 ? 5.249 -0.928 29.634 1.00 92.38 409 ASP A C 1
ATOM 3232 O O . ASP A 1 409 ? 4.859 -0.451 30.706 1.00 92.38 409 ASP A O 1
ATOM 3236 N N . GLU A 1 410 ? 4.792 -0.490 28.457 1.00 91.06 410 GLU A N 1
ATOM 3237 C CA . GLU A 1 410 ? 3.704 0.480 28.330 1.00 91.06 410 GLU A CA 1
ATOM 3238 C C . GLU A 1 410 ? 2.379 -0.111 28.826 1.00 91.06 410 GLU A C 1
ATOM 3240 O O . GLU A 1 410 ? 1.756 0.477 29.713 1.00 91.06 410 GLU A O 1
ATOM 3245 N N . LEU A 1 411 ? 2.006 -1.309 28.358 1.00 92.31 411 LEU A N 1
ATOM 3246 C CA . LEU A 1 411 ? 0.797 -2.020 28.791 1.00 92.31 411 LEU A CA 1
ATOM 3247 C C . LEU A 1 411 ? 0.767 -2.267 30.304 1.00 92.31 411 LEU A C 1
ATOM 3249 O O . LEU A 1 411 ? -0.274 -2.107 30.943 1.00 92.31 411 LEU A O 1
ATOM 3253 N N . MET A 1 412 ? 1.908 -2.606 30.907 1.00 91.31 412 MET A N 1
ATOM 3254 C CA . MET A 1 412 ? 2.022 -2.807 32.355 1.00 91.31 412 MET A CA 1
ATOM 3255 C C . MET A 1 412 ? 1.764 -1.524 33.160 1.00 91.31 412 MET A C 1
ATOM 3257 O O . MET A 1 412 ? 1.243 -1.599 34.278 1.00 91.31 412 MET A O 1
ATOM 3261 N N . LYS A 1 413 ? 2.112 -0.354 32.607 1.00 90.38 413 LYS A N 1
ATOM 3262 C CA . LYS A 1 413 ? 1.908 0.959 33.243 1.00 90.38 413 LYS A CA 1
ATOM 3263 C C . LYS A 1 413 ? 0.504 1.517 33.009 1.00 90.38 413 LYS A C 1
ATOM 3265 O O . LYS A 1 413 ? -0.051 2.118 33.927 1.00 90.38 413 LYS A O 1
ATOM 3270 N N . SER A 1 414 ? -0.039 1.365 31.801 1.00 85.56 414 SER A N 1
ATOM 3271 C CA . SER A 1 414 ? -1.272 2.033 31.368 1.00 85.56 414 SER A CA 1
ATOM 3272 C C . SER A 1 414 ? -2.541 1.206 31.605 1.00 85.56 414 SER A C 1
ATOM 3274 O O . SER A 1 414 ? -3.566 1.779 31.983 1.00 85.56 414 SER A O 1
ATOM 3276 N N . SER A 1 415 ? -2.479 -0.124 31.448 1.00 87.31 415 SER A N 1
ATOM 3277 C CA . SER A 1 415 ? -3.666 -0.986 31.504 1.00 87.31 415 SER A CA 1
ATOM 3278 C C . SER A 1 415 ? -4.289 -1.020 32.902 1.00 87.31 415 SER A C 1
ATOM 3280 O O . SER A 1 415 ? -3.603 -0.988 33.928 1.00 87.31 415 SER A O 1
ATOM 3282 N N . GLN A 1 416 ? -5.615 -1.130 32.966 1.00 86.88 416 GLN A N 1
ATOM 3283 C CA . GLN A 1 416 ? -6.357 -1.416 34.204 1.00 86.88 416 GLN A CA 1
ATOM 3284 C C . GLN A 1 416 ? -6.846 -2.870 34.272 1.00 86.88 416 GLN A C 1
ATOM 3286 O O . GLN A 1 416 ? -7.405 -3.284 35.283 1.00 86.88 416 GLN A O 1
ATOM 3291 N N . SER A 1 417 ? -6.627 -3.654 33.214 1.00 88.62 417 SER A N 1
ATOM 3292 C CA . SER A 1 417 ? -7.082 -5.037 33.114 1.00 88.62 417 SER A CA 1
ATOM 3293 C C . SER A 1 417 ? -6.057 -6.002 33.704 1.00 88.62 417 SER A C 1
ATOM 3295 O O . SER A 1 417 ? -4.942 -6.141 33.195 1.00 88.62 417 SER A O 1
ATOM 3297 N N . ASP A 1 418 ? -6.458 -6.743 34.738 1.00 89.56 418 ASP A N 1
ATOM 3298 C CA . ASP A 1 418 ? -5.617 -7.786 35.339 1.00 89.56 418 ASP A CA 1
ATOM 3299 C C . ASP A 1 418 ? -5.242 -8.873 34.320 1.00 89.56 418 ASP A C 1
ATOM 3301 O O . ASP A 1 418 ? -4.127 -9.392 34.345 1.00 89.56 418 ASP A O 1
ATOM 3305 N N . LYS A 1 419 ? -6.140 -9.187 33.373 1.00 89.44 419 LYS A N 1
ATOM 3306 C CA . LYS A 1 419 ? -5.881 -10.157 32.297 1.00 89.44 419 LYS A CA 1
ATOM 3307 C C . LYS A 1 419 ? -4.722 -9.696 31.407 1.00 89.44 419 LYS A C 1
ATOM 3309 O O . LYS A 1 419 ? -3.813 -10.480 31.147 1.00 89.44 419 LYS A O 1
ATOM 3314 N N . ILE A 1 420 ? -4.739 -8.436 30.965 1.00 91.62 420 ILE A N 1
ATOM 3315 C CA . ILE A 1 420 ? -3.698 -7.881 30.087 1.00 91.62 420 ILE A CA 1
ATOM 3316 C C . ILE A 1 420 ? -2.363 -7.795 30.828 1.00 91.62 420 ILE A C 1
ATOM 3318 O O . ILE A 1 420 ? -1.354 -8.252 30.299 1.00 91.62 420 ILE A O 1
ATOM 3322 N N . LYS A 1 421 ? -2.356 -7.318 32.080 1.00 93.12 421 LYS A N 1
ATOM 3323 C CA . LYS A 1 421 ? -1.137 -7.262 32.906 1.00 93.12 421 LYS A CA 1
ATOM 3324 C C . LYS A 1 421 ? -0.520 -8.635 33.144 1.00 93.12 421 LYS A C 1
ATOM 3326 O O . LYS A 1 421 ? 0.690 -8.795 33.013 1.00 93.12 421 LYS A O 1
ATOM 3331 N N . ASN A 1 422 ? -1.337 -9.634 33.473 1.00 92.94 422 ASN A N 1
ATOM 3332 C CA . ASN A 1 422 ? -0.849 -10.993 33.695 1.00 92.94 422 ASN A CA 1
ATOM 3333 C C . ASN A 1 422 ? -0.259 -11.593 32.414 1.00 92.94 422 ASN A C 1
ATOM 3335 O O . ASN A 1 422 ? 0.807 -12.202 32.471 1.00 92.94 422 ASN A O 1
ATOM 3339 N N . ASN A 1 423 ? -0.901 -11.376 31.264 1.00 92.81 423 ASN A N 1
ATOM 3340 C CA . ASN A 1 423 ? -0.385 -11.841 29.978 1.00 92.81 423 ASN A CA 1
ATOM 3341 C C . ASN A 1 423 ? 0.905 -11.113 29.575 1.00 92.81 423 ASN A C 1
ATOM 3343 O O . ASN A 1 423 ? 1.860 -11.761 29.152 1.00 92.81 423 ASN A O 1
ATOM 3347 N N . ALA A 1 424 ? 0.959 -9.790 29.748 1.00 94.00 424 ALA A N 1
ATOM 3348 C CA . ALA A 1 424 ? 2.147 -8.997 29.454 1.00 94.00 424 ALA A CA 1
ATOM 3349 C C . ALA A 1 424 ? 3.332 -9.431 30.328 1.00 94.00 424 ALA A C 1
ATOM 3351 O O . ALA A 1 424 ? 4.435 -9.637 29.827 1.00 94.00 424 ALA A O 1
ATOM 3352 N N . LYS A 1 425 ? 3.087 -9.667 31.623 1.00 93.88 425 LYS A N 1
ATOM 3353 C CA . LYS A 1 425 ? 4.086 -10.208 32.548 1.00 93.88 425 LYS A CA 1
ATOM 3354 C C . LYS A 1 425 ? 4.547 -11.612 32.148 1.00 93.88 425 LYS A C 1
ATOM 3356 O O . LYS A 1 425 ? 5.745 -11.856 32.106 1.00 93.88 425 LYS A O 1
ATOM 3361 N N . ALA A 1 426 ? 3.622 -12.509 31.807 1.00 93.81 426 ALA A N 1
ATOM 3362 C CA . ALA A 1 426 ? 3.963 -13.861 31.364 1.00 93.81 426 ALA A CA 1
ATOM 3363 C C . ALA A 1 426 ? 4.811 -13.858 30.081 1.00 93.81 426 ALA A C 1
ATOM 3365 O O . ALA A 1 426 ? 5.677 -14.718 29.914 1.00 93.81 426 ALA A O 1
ATOM 3366 N N . LEU A 1 427 ? 4.579 -12.897 29.180 1.00 92.75 427 LEU A N 1
ATOM 3367 C CA . LEU A 1 427 ? 5.419 -12.714 28.004 1.00 92.75 427 LEU A CA 1
ATOM 3368 C C . LEU A 1 427 ? 6.791 -12.144 28.382 1.00 92.75 427 LEU A C 1
ATOM 3370 O O . LEU A 1 427 ? 7.786 -12.686 27.920 1.00 92.75 427 LEU A O 1
ATOM 3374 N N . LEU A 1 428 ? 6.866 -11.139 29.264 1.00 92.62 428 LEU A N 1
ATOM 3375 C CA . LEU A 1 428 ? 8.129 -10.582 29.775 1.00 92.62 428 LEU A CA 1
ATOM 3376 C C . LEU A 1 428 ? 8.999 -11.628 30.489 1.00 92.62 428 LEU A C 1
ATOM 3378 O O . LEU A 1 428 ? 10.214 -11.637 30.305 1.00 92.62 428 LEU A O 1
ATOM 3382 N N . ASP A 1 429 ? 8.402 -12.543 31.252 1.00 92.31 429 ASP A N 1
ATOM 3383 C CA . ASP A 1 429 ? 9.139 -13.608 31.940 1.00 92.31 429 ASP A CA 1
ATOM 3384 C C . ASP A 1 429 ? 9.859 -14.535 30.933 1.00 92.31 429 ASP A C 1
ATOM 3386 O O . ASP A 1 429 ? 10.997 -14.949 31.171 1.00 92.31 429 ASP A O 1
ATOM 3390 N N . LYS A 1 430 ? 9.273 -14.762 29.745 1.00 90.00 430 LYS A N 1
ATOM 3391 C CA . LYS A 1 430 ? 9.887 -15.552 28.655 1.00 90.00 430 LYS A CA 1
ATOM 3392 C C . LYS A 1 430 ? 11.114 -14.888 28.025 1.00 90.00 430 LYS A C 1
ATOM 3394 O O . LYS A 1 430 ? 11.900 -15.583 27.385 1.00 90.00 430 LYS A O 1
ATOM 3399 N N . PHE A 1 431 ? 11.322 -13.581 28.205 1.00 85.12 431 PHE A N 1
ATOM 3400 C CA . PHE A 1 431 ? 12.550 -12.915 27.744 1.00 85.12 431 PHE A CA 1
ATOM 3401 C C . PHE A 1 431 ? 13.779 -13.373 28.529 1.00 85.12 431 PHE A C 1
ATOM 3403 O O . PHE A 1 431 ? 14.887 -13.252 28.028 1.00 85.12 431 PHE A O 1
ATOM 3410 N N . SER A 1 432 ? 13.594 -13.880 29.752 1.00 72.31 432 SER A N 1
ATOM 3411 C CA . SER A 1 432 ? 14.702 -14.344 30.597 1.00 72.31 432 SER A CA 1
ATOM 3412 C C . SER A 1 432 ? 15.121 -15.789 30.299 1.00 72.31 432 SER A C 1
ATOM 3414 O O . SER A 1 432 ? 16.148 -16.240 30.801 1.00 72.31 432 SER A O 1
ATOM 3416 N N . GLU A 1 433 ? 14.329 -16.526 29.512 1.00 65.75 433 GLU A N 1
ATOM 3417 C CA . GLU A 1 433 ? 14.580 -17.930 29.152 1.00 65.75 433 GLU A CA 1
ATOM 3418 C C . GLU A 1 433 ? 15.316 -18.099 27.809 1.00 65.75 433 GLU A C 1
ATOM 3420 O O . GLU A 1 433 ? 15.695 -19.218 27.458 1.00 65.75 433 GLU A O 1
ATOM 3425 N N . LYS A 1 434 ? 15.514 -17.012 27.056 1.00 54.41 434 LYS A N 1
ATOM 3426 C CA . LYS A 1 434 ? 16.085 -16.986 25.702 1.00 54.41 434 LYS A CA 1
ATOM 3427 C C . LYS A 1 434 ? 17.397 -16.210 25.705 1.00 54.41 434 LYS A C 1
ATOM 3429 O O . LYS A 1 434 ? 18.327 -16.654 24.994 1.00 54.41 434 LYS A O 1
#

Secondary structure (DSSP, 8-state):
-----------------PPPEEPPPEEEE-TTS-EEEEEEEE-SS--GGGEEEE-TTSSSBPPGGGEEEEEEEE-SS-EEEEEEEPTT---SEEEEEEEETTTEEEEEEEEPPP---S-------S-------------------------------EE-GGG-S-HHHHHHHHHTT-TTS-HHHHHHHHHHHTGGGBGGG-TT-B-TT-PEEPPPHHHHHHS-HHHHHHHHHHHHHHHHHHHHHHHHHHT-------PPPPP----------------TT-TT---HHHHHHHHHTT-------HHHHHHHHTTTTS---------HHHHHHHHHHHHHHHHHHHHHHHTS--------S-PPPPPHHHHS-SPTT-STT--HHHHHHHHHHHHHHHT-HHHHHHHHHHHHHH---HHHHHHHHHHHHGGG--

Radius of gyration: 37.24 Å; Cα contacts (8 Å, |Δi|>4): 380; chains: 1; bounding box: 124×104×76 Å

Solvent-accessible surface area (backbone atoms only — not comparable to full-atom values): 27705 Å² total; per-residue (Å²): 141,89,86,85,85,84,85,80,81,84,83,76,83,80,79,80,80,73,79,54,46,75,51,76,76,45,76,51,64,50,99,84,65,27,47,32,44,33,31,44,34,40,53,98,81,79,57,76,88,41,53,44,61,17,30,57,91,51,90,49,73,42,78,58,87,50,43,67,49,74,49,79,46,87,52,100,80,34,29,38,44,32,43,29,34,27,80,84,53,69,58,52,50,53,67,26,19,47,31,38,70,93,68,39,78,44,73,44,78,44,78,49,81,81,69,78,68,88,71,66,78,63,77,74,73,94,66,83,83,74,80,82,81,76,80,82,79,89,84,85,88,84,93,78,80,90,78,75,89,75,79,76,80,72,79,69,53,68,45,57,24,87,74,62,84,45,53,64,61,53,22,52,65,49,31,77,82,36,84,88,57,52,54,45,15,44,38,42,36,33,42,72,70,33,54,90,34,27,52,95,76,31,76,88,40,67,43,71,88,35,62,43,52,47,66,53,71,70,59,31,68,71,41,50,55,68,58,25,44,52,52,53,50,54,51,50,55,57,51,53,63,67,46,51,63,60,53,51,63,74,65,58,78,77,75,79,84,82,76,86,76,82,92,78,84,88,77,90,82,90,86,88,83,80,89,80,77,84,74,93,81,65,93,82,75,86,53,78,66,59,61,49,53,66,67,56,66,78,72,75,75,85,77,88,46,78,64,59,59,51,59,55,58,67,59,72,78,60,80,83,73,88,70,81,76,84,43,76,66,55,53,52,48,51,54,52,52,49,51,54,50,50,52,53,52,51,53,59,53,66,69,55,67,82,69,77,79,77,74,89,61,84,69,72,76,85,42,81,47,67,76,46,60,81,64,92,76,73,53,99,79,61,55,64,70,61,48,39,48,52,50,24,51,50,28,48,74,75,65,41,54,68,64,16,49,54,47,36,58,47,46,60,72,70,57,87,50,68,68,58,39,52,52,39,48,58,54,56,58,52,64,76,78,111

Mean predicted aligned error: 23.52 Å

Nearest PDB structures (foldseek):
  3rug-assembly2_C  TM=4.213E-01  e=3.446E-02  Mus musculus
  3l9r-assembly2_C  TM=4.007E-01  e=3.874E-02  Bos taurus
  3he7-assembly1_A  TM=4.158E-01  e=4.108E-02  Mus musculus
  4ono-assembly1_A  TM=3.753E-01  e=1.112E-01  Homo sapiens
  5wki-assembly1_A  TM=3.791E-01  e=1.998E-01  Homo sapiens

Foldseek 3Di:
DDDDDDDDDDDDDDPPDDQKDKDAWDWDADPVRWIKTKIKIQDDDFDPVQKFKAAAVDPHGDDCPQWPDWDWADDPGTIMIMTTTDPPPPAQKDWIWIGGHPRDTDTDIGGHDFRPPPPPPPPPPPDDPDDPPPDDDDDDDDDDDDDDDPPPPPPFDKAALQNCDFLQVVLVVVCVVPVPFDSLLQLQLQCVQCVVQADPSASGRGHSHDITGRDDNVSSVVRDPVVSVVVNVVSVVVVVVVCVVVVVVVPPPPDDPDDDDDDDDDDDDDDDDDDDDDDPPDPPPPDPVVVVVVVCVVPPDPPPDPVVVVVVVVVVPDDDDDDPDCDPVNVVVVVVVVVVVVVVVVVVVVVPDPPPPPPPPPDRPDDPNNLQFDDQPPDPVRDRLVRLLVSLVVCVVVVNPPSSLVSLVVSCPPPPDPVSVVSSVVSVVVVVVD